Protein AF-0000000080306885 (afdb_homodimer)

Radius of gyration: 23.52 Å; Cα contacts (8 Å, |Δi|>4): 667; chains: 2; bounding box: 59×66×57 Å

pLDDT: mean 82.79, std 17.79, range [30.09, 98.31]

Foldseek 3Di:
DPDPPVLVVLLQVLLLVVLLCDQLDVQDAFHADPALVVSCVVSVHDSVSPVSSVVVCVVQQQWDQDVPPHIGGHDCVVGGDPLCLLVQVLCVLVVRDDDLVSLLVVLVVVLVLLLQLLLLLLQQADPVLLVVLVVLLVVLVVCLVPLVVNLVSVLVSSLSSNVSSVDPVSNVVSVSVSVSVVVRVSVSVLVSVCSVLSSVLSVVSSVLSPVSRRVLSSVLSSVSSVVVSVVSSCSSCVVVVHPPPPPPPPDDVVVVSVVSSD/DPDPPVLVVLLQVLLLVVLLCDQLDVQDAFHADPALVVSCVVSVHDSVSPVSSVVVCVVQQQWDQDVPPHIGGHDCVVGGDPLCLLVQVLCQLVVRDDHLVSVLVVLVVVLVLLLQLLLLLLQQADPVLLVVLVVLLVVLVVCLVPLVVNLVSVLVSSLSSNVSSVDVVSNVVSVSVSVSVVVRVSVSVLVSVCSVLSSVLSVLSSVLSPVSRNVLSSVLSSVSSVVVSVVSSCSSCVVVVHPPPPPPPPDDVVVVSVVSSD

Sequence (524 aa):
MAPADPRKRAAVEAANRIRDEILTGRYPSGSSLPGERELSEQLGVSRLTLRSALAHLEAEGLVRPYHGSGTRVLDFREHGGIDLLGYLARLAFEGRVVPIDVLADLLELRRSVAVDAVGLAAERATAEEIHAMREHLAMQAELMDQPRAFMQADIAFARRVVRATHNLAFELIYNTVARTLESNAGLELAFFANAPQTLRVYARLIDIVEKREAERARRATRALLERLDRTTLSRVGAFLGMTVREGAHDGDTDHEAEEELRMAPADPRKRAAVEAANRIRDEILTGRYPSGSSLPGERELSEQLGVSRLTLRSALAHLEAEGLVRPYHGSGTRVLDFREHGGIDLLGYLARLAFEGRVVPIDVLADLLELRRSVAVDAVGLAAERATAEEIHAMREHLAMQAELMDQPRAFMQADIAFARRVVRATHNLAFELIYNTVARTLESNAGLELAFFANAPQTLRVYARLIDIVEKREAERARRATRALLERLDRTTLSRVGAFLGMTVREGAHDGDTDHEAEEELR

Structure (mmCIF, N/CA/C/O backbone):
data_AF-0000000080306885-model_v1
#
loop_
_entity.id
_entity.type
_entity.pdbx_description
1 polymer 'Transcriptional regulator GntR family'
#
loop_
_atom_site.group_PDB
_atom_site.id
_atom_site.type_symbol
_atom_site.label_atom_id
_atom_site.label_alt_id
_atom_site.label_comp_id
_atom_site.label_asym_id
_atom_site.label_entity_id
_atom_site.label_seq_id
_atom_site.pdbx_PDB_ins_code
_atom_site.Cartn_x
_atom_site.Cartn_y
_atom_site.Cartn_z
_atom_site.occupancy
_atom_site.B_iso_or_equiv
_atom_site.auth_seq_id
_atom_site.auth_comp_id
_atom_site.auth_asym_id
_atom_site.auth_atom_id
_atom_site.pdbx_PDB_model_num
ATOM 1 N N . MET A 1 1 ? -11.336 8.234 23.188 1 30.09 1 MET A N 1
ATOM 2 C CA . MET A 1 1 ? -10.531 8.836 22.125 1 30.09 1 MET A CA 1
ATOM 3 C C . MET A 1 1 ? -10.477 10.352 22.281 1 30.09 1 MET A C 1
ATOM 5 O O . MET A 1 1 ? -11.516 11.016 22.328 1 30.09 1 MET A O 1
ATOM 9 N N . ALA A 1 2 ? -9.508 10.859 22.953 1 40.84 2 ALA A N 1
ATOM 10 C CA . ALA A 1 2 ? -9.562 12.297 23.203 1 40.84 2 ALA A CA 1
ATOM 11 C C . ALA A 1 2 ? -10.078 13.055 21.984 1 40.84 2 ALA A C 1
ATOM 13 O O . ALA A 1 2 ? -9.805 12.664 20.844 1 40.84 2 ALA A O 1
ATOM 14 N N . PRO A 1 3 ? -11.062 13.805 22.25 1 43.28 3 PRO A N 1
ATOM 15 C CA . PRO A 1 3 ? -11.672 14.555 21.141 1 43.28 3 PRO A CA 1
ATOM 16 C C . PRO A 1 3 ? -10.633 15.258 20.281 1 43.28 3 PRO A C 1
ATOM 18 O O . PRO A 1 3 ? -9.625 15.758 20.797 1 43.28 3 PRO A O 1
ATOM 21 N N . ALA A 1 4 ? -10.414 14.75 19.125 1 52.56 4 ALA A N 1
ATOM 22 C CA . ALA A 1 4 ? -9.484 15.391 18.188 1 52.56 4 ALA A CA 1
ATOM 23 C C . ALA A 1 4 ? -9.547 16.906 18.312 1 52.56 4 ALA A C 1
ATOM 25 O O . ALA A 1 4 ? -10.602 17.469 18.641 1 52.56 4 ALA A O 1
ATOM 26 N N . ASP A 1 5 ? -8.445 17.594 18.578 1 58.75 5 ASP A N 1
ATOM 27 C CA . ASP A 1 5 ? -8.375 19.062 18.484 1 58.75 5 ASP A CA 1
ATOM 28 C C . ASP A 1 5 ? -9.336 19.594 17.438 1 58.75 5 ASP A C 1
ATOM 30 O O . ASP A 1 5 ? -9.312 19.141 16.281 1 58.75 5 ASP A O 1
ATOM 34 N N . PRO A 1 6 ? -10.383 20.234 17.906 1 59.81 6 PRO A N 1
ATOM 35 C CA . PRO A 1 6 ? -11.406 20.75 17 1 59.81 6 PRO A CA 1
ATOM 36 C C . PRO A 1 6 ? -10.82 21.297 15.703 1 59.81 6 PRO A C 1
ATOM 38 O O . PRO A 1 6 ? -11.43 21.156 14.641 1 59.81 6 PRO A O 1
ATOM 41 N N . ARG A 1 7 ? -9.68 21.938 15.766 1 61.66 7 ARG A N 1
ATOM 42 C CA . ARG A 1 7 ? -9.055 22.484 14.562 1 61.66 7 ARG A CA 1
ATOM 43 C C . ARG A 1 7 ? -8.641 21.375 13.609 1 61.66 7 ARG A C 1
ATOM 45 O O . ARG A 1 7 ? -8.797 21.5 12.391 1 61.66 7 ARG A O 1
ATOM 52 N N . LYS A 1 8 ? -8.172 20.328 14.203 1 68.88 8 LYS A N 1
ATOM 53 C CA . LYS A 1 8 ? -7.781 19.188 13.406 1 68.88 8 LYS A CA 1
ATOM 54 C C . LYS A 1 8 ? -8.992 18.547 12.727 1 68.88 8 LYS A C 1
ATOM 56 O O . LYS A 1 8 ? -8.93 18.156 11.562 1 68.88 8 LYS A O 1
ATOM 61 N N . ARG A 1 9 ? -10.008 18.609 13.422 1 76.56 9 ARG A N 1
ATOM 62 C CA . ARG A 1 9 ? -11.234 18.047 12.867 1 76.56 9 ARG A CA 1
ATOM 63 C C . ARG A 1 9 ? -11.742 18.875 11.695 1 76.56 9 ARG A C 1
ATOM 65 O O . ARG A 1 9 ? -12.188 18.328 10.688 1 76.56 9 ARG A O 1
ATOM 72 N N . ALA A 1 10 ? -11.672 20.234 11.859 1 86.06 10 ALA A N 1
ATOM 73 C CA . ALA A 1 10 ? -12.148 21.125 10.797 1 86.06 10 ALA A CA 1
ATOM 74 C C . ALA A 1 10 ? -11.297 20.969 9.539 1 86.06 10 ALA A C 1
ATOM 76 O O . ALA A 1 10 ? -11.828 20.969 8.422 1 86.06 10 ALA A O 1
ATOM 77 N N . ALA A 1 11 ? -10.016 20.797 9.672 1 86.88 11 ALA A N 1
ATOM 78 C CA . ALA A 1 11 ? -9.109 20.609 8.539 1 86.88 11 ALA A CA 1
ATOM 79 C C . ALA A 1 11 ? -9.406 19.297 7.809 1 86.88 11 ALA A C 1
ATOM 81 O O . ALA A 1 11 ? -9.422 19.266 6.578 1 86.88 11 ALA A O 1
ATOM 82 N N . VAL A 1 12 ? -9.672 18.312 8.555 1 84.62 12 VAL A N 1
ATOM 83 C CA . VAL A 1 12 ? -9.969 17.016 7.977 1 84.62 12 VAL A CA 1
ATOM 84 C C . VAL A 1 12 ? -11.289 17.062 7.211 1 84.62 12 VAL A C 1
ATOM 86 O O . VAL A 1 12 ? -11.398 16.531 6.109 1 84.62 12 VAL A O 1
ATOM 89 N N . GLU A 1 13 ? -12.227 17.719 7.805 1 89.88 13 GLU A N 1
ATOM 90 C CA . GLU A 1 13 ? -13.523 17.859 7.148 1 89.88 13 GLU A CA 1
ATOM 91 C C . GLU A 1 13 ? -13.398 18.656 5.859 1 89.88 13 GLU A C 1
ATOM 93 O O . GLU A 1 13 ? -14.008 18.312 4.844 1 89.88 13 GLU A O 1
ATOM 98 N N . ALA A 1 14 ? -12.68 19.703 5.957 1 94 14 ALA A N 1
ATOM 99 C CA . ALA A 1 14 ? -12.445 20.5 4.758 1 94 14 ALA A CA 1
ATOM 100 C C . ALA A 1 14 ? -11.734 19.688 3.682 1 94 14 ALA A C 1
ATOM 102 O O . ALA A 1 14 ? -12.109 19.734 2.508 1 94 14 ALA A O 1
ATOM 103 N N . ALA A 1 15 ? -10.758 18.938 4.07 1 92.75 15 ALA A N 1
ATOM 104 C CA . ALA A 1 15 ? -10.031 18.078 3.141 1 92.75 15 ALA A CA 1
ATOM 105 C C . ALA A 1 15 ? -10.969 17.062 2.496 1 92.75 15 ALA A C 1
ATOM 107 O O . ALA A 1 15 ? -10.898 16.812 1.288 1 92.75 15 ALA A O 1
ATOM 108 N N . ASN A 1 16 ? -11.805 16.547 3.305 1 90.06 16 ASN A N 1
ATOM 109 C CA . ASN A 1 16 ? -12.758 15.555 2.803 1 90.06 16 ASN A CA 1
ATOM 110 C C . ASN A 1 16 ? -13.664 16.156 1.73 1 90.06 16 ASN A C 1
ATOM 112 O O . ASN A 1 16 ? -13.906 15.523 0.697 1 90.06 16 ASN A O 1
ATOM 116 N N . ARG A 1 17 ? -14.125 17.281 1.995 1 93.06 17 ARG A N 1
ATOM 117 C CA . ARG A 1 17 ? -15.023 17.938 1.051 1 93.06 17 ARG A CA 1
ATOM 118 C C . ARG A 1 17 ? -14.32 18.219 -0.271 1 93.06 17 ARG A C 1
ATOM 120 O O . ARG A 1 17 ? -14.859 17.938 -1.342 1 93.06 17 ARG A O 1
ATOM 127 N N . ILE A 1 18 ? -13.125 18.734 -0.207 1 95.56 18 ILE A N 1
ATOM 128 C CA . ILE A 1 18 ? -12.375 19.031 -1.42 1 95.56 18 ILE A CA 1
ATOM 129 C C . ILE A 1 18 ? -12.039 17.734 -2.156 1 95.56 18 ILE A C 1
ATOM 131 O O . ILE A 1 18 ? -12.172 17.656 -3.381 1 95.56 18 ILE A O 1
ATOM 135 N N . ARG A 1 19 ? -11.617 16.766 -1.402 1 93.44 19 ARG A N 1
ATOM 136 C CA . ARG A 1 19 ? -11.312 15.461 -1.972 1 93.44 19 ARG A CA 1
ATOM 137 C C . ARG A 1 19 ? -12.508 14.914 -2.748 1 93.44 19 ARG A C 1
ATOM 139 O O . ARG A 1 19 ? -12.359 14.469 -3.891 1 93.44 19 ARG A O 1
ATOM 146 N N . ASP A 1 20 ? -13.641 14.984 -2.1 1 89.94 20 ASP A N 1
ATOM 147 C CA . ASP A 1 20 ? -14.852 14.492 -2.746 1 89.94 20 ASP A CA 1
ATOM 148 C C . ASP A 1 20 ? -15.109 15.219 -4.066 1 89.94 20 ASP A C 1
ATOM 150 O O . ASP A 1 20 ? -15.445 14.594 -5.07 1 89.94 20 ASP A O 1
ATOM 154 N N . GLU A 1 21 ? -14.922 16.484 -4.035 1 92.94 21 GLU A N 1
ATOM 155 C CA . GLU A 1 21 ? -15.172 17.297 -5.223 1 92.94 21 GLU A CA 1
ATOM 156 C C . GLU A 1 21 ? -14.164 17 -6.324 1 92.94 21 GLU A C 1
ATOM 158 O O . GLU A 1 21 ? -14.5 17.016 -7.508 1 92.94 21 GLU A O 1
ATOM 163 N N . ILE A 1 22 ? -12.961 16.641 -5.965 1 93.81 22 ILE A N 1
ATOM 164 C CA . ILE A 1 22 ? -11.938 16.281 -6.938 1 93.81 22 ILE A CA 1
ATOM 165 C C . ILE A 1 22 ? -12.258 14.906 -7.531 1 93.81 22 ILE A C 1
ATOM 167 O O . ILE A 1 22 ? -12.273 14.742 -8.75 1 93.81 22 ILE A O 1
ATOM 171 N N . LEU A 1 23 ? -12.609 14.016 -6.688 1 89 23 LEU A N 1
ATOM 172 C CA . LEU A 1 23 ? -12.789 12.625 -7.109 1 89 23 LEU A CA 1
ATOM 173 C C . LEU A 1 23 ? -14.086 12.461 -7.898 1 89 23 LEU A C 1
ATOM 175 O O . LEU A 1 23 ? -14.195 11.562 -8.734 1 89 23 LEU A O 1
ATOM 179 N N . THR A 1 24 ? -15.039 13.336 -7.641 1 87.69 24 THR A N 1
ATOM 180 C CA . THR A 1 24 ? -16.297 13.258 -8.359 1 87.69 24 THR A CA 1
ATOM 181 C C . THR A 1 24 ? -16.25 14.102 -9.633 1 87.69 24 THR A C 1
ATOM 183 O O . THR A 1 24 ? -17.203 14.117 -10.406 1 87.69 24 THR A O 1
ATOM 186 N N . GLY A 1 25 ? -15.195 14.891 -9.82 1 89 25 GLY A N 1
ATOM 187 C CA . GLY A 1 25 ? -14.984 15.555 -11.094 1 89 25 GLY A CA 1
ATOM 188 C C . GLY A 1 25 ? -15.344 17.031 -11.07 1 89 25 GLY A C 1
ATOM 189 O O . GLY A 1 25 ? -15.203 17.719 -12.078 1 89 25 GLY A O 1
ATOM 190 N N . ARG A 1 26 ? -15.836 17.469 -10.008 1 91.38 26 ARG A N 1
ATOM 191 C CA . ARG A 1 26 ? -16.125 18.891 -9.945 1 91.38 26 ARG A CA 1
ATOM 192 C C . ARG A 1 26 ? -14.867 19.703 -10.227 1 91.38 26 ARG A C 1
ATOM 194 O O . ARG A 1 26 ? -14.93 20.75 -10.891 1 91.38 26 ARG A O 1
ATOM 201 N N . TYR A 1 27 ? -13.758 19.297 -9.641 1 94.88 27 TYR A N 1
ATOM 202 C CA . TYR A 1 27 ? -12.445 19.828 -9.984 1 94.88 27 TYR A CA 1
ATOM 203 C C . TYR A 1 27 ? -11.625 18.812 -10.773 1 94.88 27 TYR A C 1
ATOM 205 O O . TYR A 1 27 ? -10.953 17.969 -10.188 1 94.88 27 TYR A O 1
ATOM 213 N N . PRO A 1 28 ? -11.664 18.891 -12.078 1 93.88 28 PRO A N 1
ATOM 214 C CA . PRO A 1 28 ? -11 17.891 -12.906 1 93.88 28 PRO A CA 1
ATOM 215 C C . PRO A 1 28 ? -9.477 17.969 -12.828 1 93.88 28 PRO A C 1
ATOM 217 O O . PRO A 1 28 ? -8.93 19 -12.445 1 93.88 28 PRO A O 1
ATOM 220 N N . SER A 1 29 ? -8.859 16.875 -13.195 1 92.81 29 SER A N 1
ATOM 221 C CA . SER A 1 29 ? -7.402 16.828 -13.266 1 92.81 29 SER A CA 1
ATOM 222 C C . SER A 1 29 ? -6.859 17.984 -14.109 1 92.81 29 SER A C 1
ATOM 224 O O . SER A 1 29 ? -7.422 18.312 -15.156 1 92.81 29 SER A O 1
ATOM 226 N N . GLY A 1 30 ? -5.809 18.609 -13.602 1 92.88 30 GLY A N 1
ATOM 227 C CA . GLY A 1 30 ? -5.164 19.672 -14.336 1 92.88 30 GLY A CA 1
ATOM 228 C C . GLY A 1 30 ? -5.754 21.047 -14.047 1 92.88 30 GLY A C 1
ATOM 229 O O . GLY A 1 30 ? -5.141 22.062 -14.352 1 92.88 30 GLY A O 1
ATOM 230 N N . SER A 1 31 ? -6.941 21.078 -13.453 1 94.44 31 SER A N 1
ATOM 231 C CA . SER A 1 31 ? -7.574 22.359 -13.141 1 94.44 31 SER A CA 1
ATOM 232 C C . SER A 1 31 ? -6.969 22.984 -11.891 1 94.44 31 SER A C 1
ATOM 234 O O . SER A 1 31 ? -6.168 22.359 -11.195 1 94.44 31 SER A O 1
ATOM 236 N N . SER A 1 32 ? -7.398 24.234 -11.68 1 95.12 32 SER A N 1
ATOM 237 C CA . SER A 1 32 ? -6.977 24.938 -10.477 1 95.12 32 SER A CA 1
ATOM 238 C C . SER A 1 32 ? -8.117 25.062 -9.469 1 95.12 32 SER A C 1
ATOM 240 O O . SER A 1 32 ? -9.266 25.312 -9.852 1 95.12 32 SER A O 1
ATOM 242 N N . LEU A 1 33 ? -7.781 24.797 -8.273 1 96.44 33 LEU A N 1
ATOM 243 C CA . LEU A 1 33 ? -8.742 25.141 -7.234 1 96.44 33 LEU A CA 1
ATOM 244 C C . LEU A 1 33 ? -8.93 26.641 -7.137 1 96.44 33 LEU A C 1
ATOM 246 O O . LEU A 1 33 ? -8.039 27.406 -7.523 1 96.44 33 LEU A O 1
ATOM 250 N N . PRO A 1 34 ? -10.133 27.062 -6.605 1 94.44 34 PRO A N 1
ATOM 251 C CA . PRO A 1 34 ? -10.266 28.484 -6.305 1 94.44 34 PRO A CA 1
ATOM 252 C C . PRO A 1 34 ? -9.156 29 -5.387 1 94.44 34 PRO A C 1
ATOM 254 O O . PRO A 1 34 ? -8.523 28.219 -4.676 1 94.44 34 PRO A O 1
ATOM 257 N N . GLY A 1 35 ? -8.891 30.297 -5.477 1 93.56 35 GLY A N 1
ATOM 258 C CA . GLY A 1 35 ? -7.918 30.891 -4.57 1 93.56 35 GLY A CA 1
ATOM 259 C C . GLY A 1 35 ? -8.211 30.594 -3.109 1 93.56 35 GLY A C 1
ATOM 260 O O . GLY A 1 35 ? -9.344 30.281 -2.75 1 93.56 35 GLY A O 1
ATOM 261 N N . GLU A 1 36 ? -7.199 30.688 -2.285 1 92 36 GLU A N 1
ATOM 262 C CA . GLU A 1 36 ? -7.324 30.328 -0.879 1 92 36 GLU A CA 1
ATOM 263 C C . GLU A 1 36 ? -8.43 31.125 -0.196 1 92 36 GLU A C 1
ATOM 265 O O . GLU A 1 36 ? -9.195 30.578 0.608 1 92 36 GLU A O 1
ATOM 270 N N . ARG A 1 37 ? -8.5 32.438 -0.481 1 92.88 37 ARG A N 1
ATOM 271 C CA . ARG A 1 37 ? -9.531 33.281 0.123 1 92.88 37 ARG A CA 1
ATOM 272 C C . ARG A 1 37 ? -10.922 32.812 -0.261 1 92.88 37 ARG A C 1
ATOM 274 O O . ARG A 1 37 ? -11.766 32.562 0.607 1 92.88 37 ARG A O 1
ATOM 281 N N . GLU A 1 38 ? -11.164 32.625 -1.51 1 95.56 38 GLU A N 1
ATOM 282 C CA . GLU A 1 38 ? -12.461 32.188 -2.018 1 95.56 38 GLU A CA 1
ATOM 283 C C . GLU A 1 38 ? -12.805 30.797 -1.505 1 95.56 38 GLU A C 1
ATOM 285 O O . GLU A 1 38 ? -13.938 30.547 -1.075 1 95.56 38 GLU A O 1
ATOM 290 N N . LEU A 1 39 ? -11.875 29.875 -1.562 1 95.38 39 LEU A N 1
ATOM 291 C CA . LEU A 1 39 ? -12.109 28.5 -1.156 1 95.38 39 LEU A CA 1
ATOM 292 C C . LEU A 1 39 ? -12.398 28.406 0.337 1 95.38 39 LEU A C 1
ATOM 294 O O . LEU A 1 39 ? -13.273 27.656 0.759 1 95.38 39 LEU A O 1
ATOM 298 N N . SER A 1 40 ? -11.641 29.156 1.107 1 95.94 40 SER A N 1
ATOM 299 C CA . SER A 1 40 ? -11.898 29.188 2.545 1 95.94 40 SER A CA 1
ATOM 300 C C . SER A 1 40 ? -13.305 29.672 2.848 1 95.94 40 SER A C 1
ATOM 302 O O . SER A 1 40 ? -13.984 29.141 3.729 1 95.94 40 SER A O 1
ATOM 304 N N . GLU A 1 41 ? -13.789 30.672 2.139 1 95.94 41 GLU A N 1
ATOM 305 C CA . GLU A 1 41 ? -15.141 31.203 2.305 1 95.94 41 GLU A CA 1
ATOM 306 C C . GLU A 1 41 ? -16.188 30.172 1.919 1 95.94 41 GLU A C 1
ATOM 308 O O . GLU A 1 41 ? -17.172 29.984 2.633 1 95.94 41 GLU A O 1
ATOM 313 N N . GLN A 1 42 ? -15.977 29.516 0.88 1 95.38 42 GLN A N 1
ATOM 314 C CA . GLN A 1 42 ? -16.906 28.5 0.405 1 95.38 42 GLN A CA 1
ATOM 315 C C . GLN A 1 42 ? -17.047 27.375 1.423 1 95.38 42 GLN A C 1
ATOM 317 O O . GLN A 1 42 ? -18.141 26.812 1.584 1 95.38 42 GLN A O 1
ATOM 322 N N . LEU A 1 43 ? -15.984 27.062 2.059 1 95.62 43 LEU A N 1
ATOM 323 C CA . LEU A 1 43 ? -15.969 25.922 2.969 1 95.62 43 LEU A CA 1
ATOM 324 C C . LEU A 1 43 ? -16.312 26.359 4.391 1 95.62 43 LEU A C 1
ATOM 326 O O . LEU A 1 43 ? -16.531 25.516 5.266 1 95.62 43 LEU A O 1
ATOM 330 N N . GLY A 1 44 ? -16.266 27.656 4.637 1 95.5 44 GLY A N 1
ATOM 331 C CA . GLY A 1 44 ? -16.578 28.188 5.957 1 95.5 44 GLY A CA 1
ATOM 332 C C . GLY A 1 44 ? -15.492 27.922 6.984 1 95.5 44 GLY A C 1
ATOM 333 O O . GLY A 1 44 ? -15.789 27.609 8.141 1 95.5 44 GLY A O 1
ATOM 334 N N . VAL A 1 45 ? -14.219 27.969 6.508 1 95.19 45 VAL A N 1
ATOM 335 C CA . VAL A 1 45 ? -13.102 27.734 7.418 1 95.19 45 VAL A CA 1
ATOM 336 C C . VAL A 1 45 ? -12.062 28.844 7.273 1 95.19 45 VAL A C 1
ATOM 338 O O . VAL A 1 45 ? -12.094 29.594 6.305 1 95.19 45 VAL A O 1
ATOM 341 N N . SER A 1 46 ? -11.195 28.922 8.242 1 93.56 46 SER A N 1
ATOM 342 C CA . SER A 1 46 ? -10.117 29.906 8.172 1 93.56 46 SER A CA 1
ATOM 343 C C . SER A 1 46 ? -9.086 29.516 7.121 1 93.56 46 SER A C 1
ATOM 345 O O . SER A 1 46 ? -9.039 28.359 6.688 1 93.56 46 SER A O 1
ATOM 347 N N . ARG A 1 47 ? -8.258 30.438 6.734 1 89.19 47 ARG A N 1
ATOM 348 C CA . ARG A 1 47 ? -7.191 30.172 5.777 1 89.19 47 ARG A CA 1
ATOM 349 C C . ARG A 1 47 ? -6.172 29.188 6.355 1 89.19 47 ARG A C 1
ATOM 351 O O . ARG A 1 47 ? -5.617 28.359 5.633 1 89.19 47 ARG A O 1
ATOM 358 N N . LEU A 1 48 ? -5.906 29.328 7.52 1 84.5 48 LEU A N 1
ATOM 359 C CA . 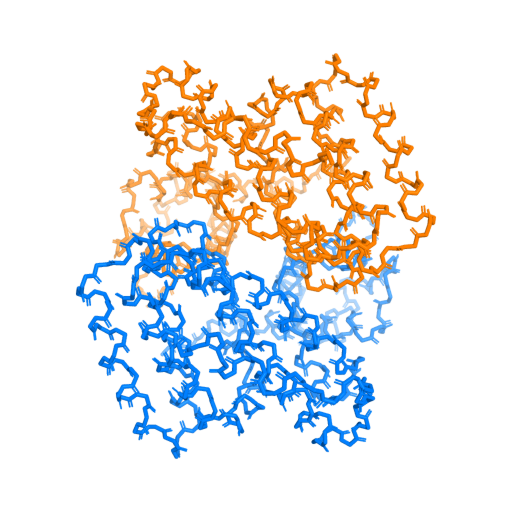LEU A 1 48 ? -4.977 28.406 8.172 1 84.5 48 LEU A CA 1
ATOM 360 C C . LEU A 1 48 ? -5.512 26.984 8.148 1 84.5 48 LEU A C 1
ATOM 362 O O . LEU A 1 48 ? -4.77 26.047 7.852 1 84.5 48 LEU A O 1
ATOM 366 N N . THR A 1 49 ? -6.789 26.812 8.484 1 86.94 49 THR A N 1
ATOM 367 C CA . THR A 1 49 ? -7.453 25.516 8.422 1 86.94 49 THR A CA 1
ATOM 368 C C . THR A 1 49 ? -7.426 24.969 7.004 1 86.94 49 THR A C 1
ATOM 370 O O . THR A 1 49 ? -7.156 23.781 6.797 1 86.94 49 THR A O 1
ATOM 373 N N . LEU A 1 50 ? -7.676 25.828 6.098 1 92.12 50 LEU A N 1
ATOM 374 C CA . LEU A 1 50 ? -7.656 25.422 4.695 1 92.12 50 LEU A CA 1
ATOM 375 C C . LEU A 1 50 ? -6.266 24.938 4.289 1 92.12 50 LEU A C 1
ATOM 377 O O . LEU A 1 50 ? -6.125 23.922 3.609 1 92.12 50 LEU A O 1
ATOM 381 N N . ARG A 1 51 ? -5.281 25.656 4.668 1 83.69 51 ARG A N 1
ATOM 382 C CA . ARG A 1 51 ? -3.914 25.266 4.328 1 83.69 51 ARG A CA 1
ATOM 383 C C . ARG A 1 51 ? -3.578 23.891 4.895 1 83.69 51 ARG A C 1
ATOM 385 O O . ARG A 1 51 ? -2.898 23.094 4.242 1 83.69 51 ARG A O 1
ATOM 392 N N . SER A 1 52 ? -4.059 23.625 6.078 1 83.25 52 SER A N 1
ATOM 393 C CA . SER A 1 52 ? -3.879 22.297 6.66 1 83.25 52 SER A CA 1
ATOM 394 C C . SER A 1 52 ? -4.594 21.234 5.84 1 83.25 52 SER A C 1
ATOM 396 O O . SER A 1 52 ? -4.051 20.156 5.605 1 83.25 52 SER A O 1
ATOM 398 N N . ALA A 1 53 ? -5.746 21.562 5.426 1 88.88 53 ALA A N 1
ATOM 399 C CA . ALA A 1 53 ? -6.52 20.656 4.586 1 88.88 53 ALA A CA 1
ATOM 400 C C . ALA A 1 53 ? -5.797 20.375 3.271 1 88.88 53 ALA A C 1
ATOM 402 O O . ALA A 1 53 ? -5.699 19.219 2.842 1 88.88 53 ALA A O 1
ATOM 403 N N . LEU A 1 54 ? -5.277 21.406 2.715 1 88.94 54 LEU A N 1
ATOM 404 C CA . LEU A 1 54 ? -4.59 21.281 1.436 1 88.94 54 LEU A CA 1
ATOM 405 C C . LEU A 1 54 ? -3.301 20.484 1.589 1 88.94 54 LEU A C 1
ATOM 407 O O . LEU A 1 54 ? -2.908 19.75 0.678 1 88.94 54 LEU A O 1
ATOM 411 N N . ALA A 1 55 ? -2.695 20.609 2.715 1 82.19 55 ALA A N 1
ATOM 412 C CA . ALA A 1 55 ? -1.494 19.828 2.984 1 82.19 55 ALA A CA 1
ATOM 413 C C . ALA A 1 55 ? -1.808 18.328 3.002 1 82.19 55 ALA A C 1
ATOM 415 O O . ALA A 1 55 ? -1.03 17.531 2.492 1 82.19 55 ALA A O 1
ATOM 416 N N . HIS A 1 56 ? -2.928 17.984 3.549 1 83.25 56 HIS A N 1
ATOM 417 C CA . HIS A 1 56 ? -3.363 16.594 3.543 1 83.25 56 HIS A CA 1
ATOM 418 C C . HIS A 1 56 ? -3.578 16.094 2.119 1 83.25 56 HIS A C 1
ATOM 420 O O . HIS A 1 56 ? -3.125 15 1.768 1 83.25 56 HIS A O 1
ATOM 426 N N . LEU A 1 57 ? -4.254 16.906 1.336 1 89.69 57 LEU A N 1
ATOM 427 C CA . LEU A 1 57 ? -4.57 16.531 -0.038 1 89.69 57 LEU A CA 1
ATOM 428 C C . LEU A 1 57 ? -3.303 16.438 -0.881 1 89.69 57 LEU A C 1
ATOM 430 O O . LEU A 1 57 ? -3.215 15.602 -1.785 1 89.69 57 LEU A O 1
ATOM 434 N N . GLU A 1 58 ? -2.338 17.312 -0.545 1 87.06 58 GLU A N 1
ATOM 435 C CA . GLU A 1 58 ? -1.052 17.25 -1.232 1 87.06 58 GLU A CA 1
ATOM 436 C C . GLU A 1 58 ? -0.318 15.953 -0.915 1 87.06 58 GLU A C 1
ATOM 438 O O . GLU A 1 58 ? 0.228 15.312 -1.812 1 87.06 58 GLU A O 1
ATOM 443 N N . ALA A 1 59 ? -0.385 15.547 0.302 1 77.38 59 ALA A N 1
ATOM 444 C CA . ALA A 1 59 ? 0.253 14.305 0.732 1 77.38 59 ALA A CA 1
ATOM 445 C C . ALA A 1 59 ? -0.393 13.094 0.063 1 77.38 59 ALA A C 1
ATOM 447 O O . ALA A 1 59 ? 0.27 12.086 -0.177 1 77.38 59 ALA A O 1
ATOM 448 N N . GLU A 1 60 ? -1.635 13.273 -0.281 1 83.94 60 GLU A N 1
ATOM 449 C CA . GLU A 1 60 ? -2.375 12.188 -0.924 1 83.94 60 GLU A CA 1
ATOM 450 C C . GLU A 1 60 ? -2.168 12.203 -2.436 1 83.94 60 GLU A C 1
ATOM 452 O O . GLU A 1 60 ? -2.666 11.328 -3.143 1 83.94 60 GLU A O 1
ATOM 457 N N . GLY A 1 61 ? -1.513 13.242 -2.918 1 88.44 61 GLY A N 1
ATOM 458 C CA . GLY A 1 61 ? -1.227 13.344 -4.34 1 88.44 61 GLY A CA 1
ATOM 459 C C . GLY A 1 61 ? -2.381 13.914 -5.141 1 88.44 61 GLY A C 1
ATOM 460 O O . GLY A 1 61 ? -2.498 13.656 -6.344 1 88.44 61 GLY A O 1
ATOM 461 N N . LEU A 1 62 ? -3.283 14.609 -4.531 1 93.12 62 LEU A N 1
ATOM 462 C CA . LEU A 1 62 ? -4.473 15.102 -5.219 1 93.12 62 LEU A CA 1
ATOM 463 C C . LEU A 1 62 ? -4.258 16.531 -5.723 1 93.12 62 LEU A C 1
ATOM 465 O O . LEU A 1 62 ? -4.898 16.953 -6.691 1 93.12 62 LEU A O 1
ATOM 469 N N . VAL A 1 63 ? -3.363 17.281 -4.977 1 94.38 63 VAL A N 1
ATOM 470 C CA . VAL A 1 63 ? -3.154 18.672 -5.371 1 94.38 63 VAL A CA 1
ATOM 471 C C . VAL A 1 63 ? -1.677 19.031 -5.234 1 94.38 63 VAL A C 1
ATOM 473 O O . VAL A 1 63 ? -0.914 18.312 -4.586 1 94.38 63 VAL A O 1
ATOM 476 N N . ARG A 1 64 ? -1.286 20.062 -5.867 1 91.75 64 ARG A N 1
ATOM 477 C CA . ARG A 1 64 ? 0.054 20.625 -5.766 1 91.75 64 ARG A CA 1
ATOM 478 C C . ARG A 1 64 ? 0.003 22.156 -5.762 1 91.75 64 ARG A C 1
ATOM 480 O O . ARG A 1 64 ? -0.502 22.766 -6.707 1 91.75 64 ARG A O 1
ATOM 487 N N . PRO A 1 65 ? 0.464 22.688 -4.699 1 88.12 65 PRO A N 1
ATOM 488 C CA . PRO A 1 65 ? 0.553 24.141 -4.699 1 88.12 65 PRO A CA 1
ATOM 489 C C . PRO A 1 65 ? 1.673 24.672 -5.594 1 88.12 65 PRO A C 1
ATOM 491 O O . PRO A 1 65 ? 2.732 24.047 -5.691 1 88.12 65 PRO A O 1
ATOM 494 N N . TYR A 1 66 ? 1.438 25.641 -6.379 1 81.88 66 TYR A N 1
ATOM 495 C CA . TYR A 1 66 ? 2.441 26.328 -7.172 1 81.88 66 TYR A CA 1
ATOM 496 C C . TYR A 1 66 ? 2.584 27.781 -6.715 1 81.88 66 TYR A C 1
ATOM 498 O O . TYR A 1 66 ? 1.585 28.469 -6.465 1 81.88 66 TYR A O 1
ATOM 506 N N . HIS A 1 67 ? 3.824 28.141 -6.527 1 75.81 67 HIS A N 1
ATOM 507 C CA . HIS A 1 67 ? 4.074 29.516 -6.094 1 75.81 67 HIS A CA 1
ATOM 508 C C . HIS A 1 67 ? 3.428 30.516 -7.043 1 75.81 67 HIS A C 1
ATOM 510 O O . HIS A 1 67 ? 3.684 30.484 -8.25 1 75.81 67 HIS A O 1
ATOM 516 N N . GLY A 1 68 ? 2.652 31.266 -6.449 1 69.38 68 GLY A N 1
ATOM 517 C CA . GLY A 1 68 ? 2.051 32.375 -7.18 1 69.38 68 GLY A CA 1
ATOM 518 C C . GLY A 1 68 ? 0.925 31.938 -8.094 1 69.38 68 GLY A C 1
ATOM 519 O O . GLY A 1 68 ? 0.254 32.781 -8.703 1 69.38 68 GLY A O 1
ATOM 520 N N . SER A 1 69 ? 0.792 30.609 -8.367 1 76.5 69 SER A N 1
ATOM 521 C CA . SER A 1 69 ? -0.18 30.156 -9.359 1 76.5 69 SER A CA 1
ATOM 522 C C . SER A 1 69 ? -1.275 29.312 -8.711 1 76.5 69 SER A C 1
ATOM 524 O O . SER A 1 69 ? -2.01 28.609 -9.406 1 76.5 69 SER A O 1
ATOM 526 N N . GLY A 1 70 ? -1.363 29.375 -7.445 1 86.81 70 GLY A N 1
ATOM 527 C CA . GLY A 1 70 ? -2.471 28.688 -6.793 1 86.81 70 GLY A CA 1
ATOM 528 C C . GLY A 1 70 ? -2.234 27.203 -6.613 1 86.81 70 GLY A C 1
ATOM 529 O O . GLY A 1 70 ? -1.089 26.75 -6.57 1 86.81 70 GLY A O 1
ATOM 530 N N . THR A 1 71 ? -3.346 26.422 -6.359 1 93.5 71 THR A N 1
ATOM 531 C CA . THR A 1 71 ? -3.291 24.984 -6.109 1 93.5 71 THR A CA 1
ATOM 532 C C . THR A 1 71 ? -3.889 24.203 -7.277 1 93.5 71 THR A C 1
ATOM 534 O O . THR A 1 71 ? -5.047 24.422 -7.641 1 93.5 71 THR A O 1
ATOM 537 N N . ARG A 1 72 ? -3.098 23.375 -7.918 1 95.38 72 ARG A N 1
ATOM 538 C CA . ARG A 1 72 ? -3.52 22.609 -9.078 1 95.38 72 ARG A CA 1
ATOM 539 C C . ARG A 1 72 ? -3.965 21.203 -8.68 1 95.38 72 ARG A C 1
ATOM 541 O O . ARG A 1 72 ? -3.346 20.578 -7.816 1 95.38 72 ARG A O 1
ATOM 548 N N . VAL A 1 73 ? -4.988 20.75 -9.32 1 96.62 73 VAL A N 1
ATOM 549 C CA . VAL A 1 73 ? -5.477 19.391 -9.117 1 96.62 73 VAL A CA 1
ATOM 550 C C . VAL A 1 73 ? -4.676 18.422 -9.977 1 96.62 73 VAL A C 1
ATOM 552 O O . VAL A 1 73 ? -4.504 18.641 -11.18 1 96.62 73 VAL A O 1
ATOM 555 N N . LEU A 1 74 ? -4.184 17.406 -9.383 1 94.5 74 LEU A N 1
ATOM 556 C CA . LEU A 1 74 ? -3.375 16.406 -10.078 1 94.5 74 LEU A CA 1
ATOM 557 C C . LEU A 1 74 ? -4.238 15.25 -10.555 1 94.5 74 LEU A C 1
ATOM 559 O O . LEU A 1 74 ? -5.363 15.07 -10.078 1 94.5 74 LEU A O 1
ATOM 563 N N . ASP A 1 75 ? -3.695 14.578 -11.539 1 92.88 75 ASP A N 1
ATOM 564 C CA . ASP A 1 75 ? -4.309 13.305 -11.914 1 92.88 75 ASP A CA 1
ATOM 565 C C . ASP A 1 75 ? -4.047 12.234 -10.859 1 92.88 75 ASP A C 1
ATOM 567 O O . ASP A 1 75 ? -2.932 11.719 -10.758 1 92.88 75 ASP A O 1
ATOM 571 N N . PHE A 1 76 ? -5.086 11.867 -10.07 1 88.69 76 PHE A N 1
ATOM 572 C CA . PHE A 1 76 ? -4.887 10.969 -8.945 1 88.69 76 PHE A CA 1
ATOM 573 C C . PHE A 1 76 ? -4.5 9.57 -9.422 1 88.69 76 PHE A C 1
ATOM 575 O O . PHE A 1 76 ? -3.963 8.773 -8.656 1 88.69 76 PHE A O 1
ATOM 582 N N . ARG A 1 77 ? -4.727 9.211 -10.664 1 86.75 77 ARG A N 1
ATOM 583 C CA . ARG A 1 77 ? -4.281 7.922 -11.195 1 86.75 77 ARG A CA 1
ATOM 584 C C . ARG A 1 77 ? -2.76 7.871 -11.297 1 86.75 77 ARG A C 1
ATOM 586 O O . ARG A 1 77 ? -2.158 6.805 -11.148 1 86.75 77 ARG A O 1
ATOM 593 N N . GLU A 1 78 ? -2.211 9.039 -11.453 1 87.38 78 GLU A N 1
ATOM 594 C CA . GLU A 1 78 ? -0.764 9.125 -11.625 1 87.38 78 GLU A CA 1
ATOM 595 C C . GLU A 1 78 ? -0.068 9.477 -10.32 1 87.38 78 GLU A C 1
ATOM 597 O O . GLU A 1 78 ? 1.076 9.078 -10.086 1 87.38 78 GLU A O 1
ATOM 602 N N . HIS A 1 79 ? -0.828 10.148 -9.516 1 89 79 HIS A N 1
ATOM 603 C CA . HIS A 1 79 ? -0.114 10.734 -8.383 1 89 79 HIS A CA 1
ATOM 604 C C . HIS A 1 79 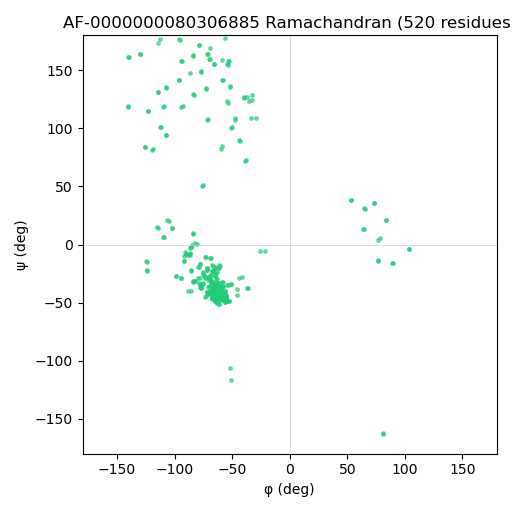? -0.726 10.297 -7.059 1 89 79 HIS A C 1
ATOM 606 O O . HIS A 1 79 ? -0.113 10.469 -6 1 89 79 HIS A O 1
ATOM 612 N N . GLY A 1 80 ? -1.918 9.758 -7.141 1 89.44 80 GLY A N 1
ATOM 613 C CA . GLY A 1 80 ? -2.602 9.375 -5.914 1 89.44 80 GLY A CA 1
ATOM 614 C C . GLY A 1 80 ? -2.068 8.086 -5.316 1 89.44 80 GLY A C 1
ATOM 615 O O . GLY A 1 80 ? -1.616 7.195 -6.039 1 89.44 80 GLY A O 1
ATOM 616 N N . GLY A 1 81 ? -2.117 7.945 -4.047 1 84.88 81 GLY A N 1
ATOM 617 C CA . GLY A 1 81 ? -1.685 6.75 -3.34 1 84.88 81 GLY A CA 1
ATOM 618 C C . GLY A 1 81 ? -2.824 5.801 -3.02 1 84.88 81 GLY A C 1
ATOM 619 O O . GLY A 1 81 ? -3.986 6.102 -3.301 1 84.88 81 GLY A O 1
ATOM 620 N N . ILE A 1 82 ? -2.445 4.703 -2.443 1 82.25 82 ILE A N 1
ATOM 621 C CA . ILE A 1 82 ? -3.379 3.611 -2.189 1 82.25 82 ILE A CA 1
ATOM 622 C C . ILE A 1 82 ? -4.438 4.062 -1.186 1 82.25 82 ILE A C 1
ATOM 624 O O . ILE A 1 82 ? -5.531 3.496 -1.133 1 82.25 82 ILE A O 1
ATOM 628 N N . ASP A 1 83 ? -4.168 5.117 -0.427 1 78.88 83 ASP A N 1
ATOM 629 C CA . ASP A 1 83 ? -5.117 5.641 0.55 1 78.88 83 ASP A CA 1
ATOM 630 C C . ASP A 1 83 ? -6.383 6.156 -0.133 1 78.88 83 ASP A C 1
ATOM 632 O O . ASP A 1 83 ? -7.453 6.191 0.477 1 78.88 83 ASP A O 1
ATOM 636 N N . LEU A 1 84 ? -6.293 6.523 -1.355 1 84.19 84 LEU A N 1
ATOM 637 C CA . LEU A 1 84 ? -7.43 7.086 -2.074 1 84.19 84 LEU A CA 1
ATOM 638 C C . LEU A 1 84 ? -8.469 6.008 -2.371 1 84.19 84 LEU A C 1
ATOM 640 O O . LEU A 1 84 ? -9.625 6.324 -2.666 1 84.19 84 LEU A O 1
ATOM 644 N N . LEU A 1 85 ? -8.039 4.746 -2.34 1 80 85 LEU A N 1
ATOM 645 C CA . LEU A 1 85 ? -8.945 3.652 -2.68 1 80 85 LEU A CA 1
ATOM 646 C C . LEU A 1 85 ? -10.125 3.605 -1.715 1 80 85 LEU A C 1
ATOM 648 O O . LEU A 1 85 ? -11.258 3.34 -2.125 1 80 85 LEU A O 1
ATOM 652 N N . GLY A 1 86 ? -9.82 3.85 -0.457 1 78 86 GLY A N 1
ATOM 653 C CA . GLY A 1 86 ? -10.906 3.871 0.514 1 78 86 GLY A CA 1
ATOM 654 C C . GLY A 1 86 ? -11.938 4.945 0.232 1 78 86 GLY A C 1
ATOM 655 O O . GLY A 1 86 ? -13.141 4.707 0.361 1 78 86 GLY A O 1
ATOM 656 N N . TYR A 1 87 ? -11.492 6.086 -0.181 1 80.75 87 TYR A N 1
ATOM 657 C CA . TYR A 1 87 ? -12.391 7.188 -0.497 1 80.75 87 TYR A CA 1
ATOM 658 C C . TYR A 1 87 ? -13.188 6.898 -1.764 1 80.75 87 TYR A C 1
ATOM 660 O O . TYR A 1 87 ? -14.383 7.184 -1.831 1 80.75 87 TYR A O 1
ATOM 668 N N . LEU A 1 88 ? -12.523 6.344 -2.711 1 81.81 88 LEU A N 1
ATOM 669 C CA . LEU A 1 88 ? -13.188 6.012 -3.967 1 81.81 88 LEU A CA 1
ATOM 670 C C . LEU A 1 88 ? -14.266 4.949 -3.748 1 81.81 88 LEU A C 1
ATOM 672 O O . LEU A 1 88 ? -15.359 5.043 -4.305 1 81.81 88 LEU A O 1
ATOM 676 N N . ALA A 1 89 ? -13.938 4.012 -2.949 1 77.62 89 ALA A N 1
ATOM 677 C CA . ALA A 1 89 ? -14.906 2.965 -2.631 1 77.62 89 ALA A CA 1
ATOM 678 C C . ALA A 1 89 ? -16.125 3.543 -1.91 1 77.62 89 ALA A C 1
ATOM 680 O O . ALA A 1 89 ? -17.266 3.178 -2.211 1 77.62 89 ALA A O 1
ATOM 681 N N . ARG A 1 90 ? -15.867 4.398 -0.961 1 76.81 90 ARG A N 1
ATOM 682 C CA . ARG A 1 90 ? -16.953 5.051 -0.237 1 76.81 90 ARG A CA 1
ATOM 683 C C . ARG A 1 90 ? -17.859 5.824 -1.189 1 76.81 90 ARG A C 1
ATOM 685 O O . ARG A 1 90 ? -19.078 5.738 -1.096 1 76.81 90 ARG A O 1
ATOM 692 N N . LEU A 1 91 ? -17.297 6.57 -2.068 1 78.81 91 LEU A N 1
ATOM 693 C CA . LEU A 1 91 ? -18.062 7.355 -3.033 1 78.81 91 LEU A CA 1
ATOM 694 C C . LEU A 1 91 ? -18.891 6.445 -3.945 1 78.81 91 LEU A C 1
ATOM 696 O O . LEU A 1 91 ? -20.016 6.773 -4.305 1 78.81 91 LEU A O 1
ATOM 700 N N . ALA A 1 92 ? -18.266 5.379 -4.336 1 74.38 92 ALA A N 1
ATOM 701 C CA . ALA A 1 92 ? -18.969 4.414 -5.172 1 74.38 92 ALA A CA 1
ATOM 702 C C . ALA A 1 92 ? -20.203 3.865 -4.457 1 74.38 92 ALA A C 1
ATOM 704 O O . ALA A 1 92 ? -21.281 3.756 -5.051 1 74.38 92 ALA A O 1
ATOM 705 N N . PHE A 1 93 ? -20.047 3.611 -3.223 1 71.31 93 PHE A N 1
ATOM 706 C CA . PHE A 1 93 ? -21.141 3.045 -2.438 1 71.31 93 PHE A CA 1
ATOM 707 C C . PHE A 1 93 ? -22.234 4.078 -2.217 1 71.31 93 PHE A C 1
ATOM 709 O O . PHE A 1 93 ? -23.406 3.723 -2.086 1 71.31 93 PHE A O 1
ATOM 716 N N . GLU A 1 94 ? -21.828 5.316 -2.154 1 71.94 94 GLU A N 1
ATOM 717 C CA . GLU A 1 94 ? -22.797 6.391 -1.978 1 71.94 94 GLU A CA 1
ATOM 718 C C . GLU A 1 94 ? -23.469 6.754 -3.299 1 71.94 94 GLU A C 1
ATOM 720 O O . GLU A 1 94 ? -24.375 7.598 -3.334 1 71.94 94 GLU A O 1
ATOM 725 N N . GLY A 1 95 ? -23.125 6.09 -4.34 1 67.94 95 GLY A N 1
ATOM 726 C CA . GLY A 1 95 ? -23.703 6.344 -5.648 1 67.94 95 GLY A CA 1
ATOM 727 C C . GLY A 1 95 ? -23.141 7.582 -6.32 1 67.94 95 GLY A C 1
ATOM 728 O O . GLY A 1 95 ? -23.75 8.117 -7.25 1 67.94 95 GLY A O 1
ATOM 729 N N . ARG A 1 96 ? -22.172 8.258 -5.762 1 61.88 96 ARG A N 1
ATOM 730 C CA . ARG A 1 96 ? -21.672 9.531 -6.273 1 61.88 96 ARG A CA 1
ATOM 731 C C . ARG A 1 96 ? -20.609 9.32 -7.348 1 61.88 96 ARG A C 1
ATOM 733 O O . ARG A 1 96 ? -20.25 10.25 -8.07 1 61.88 96 ARG A O 1
ATOM 740 N N . VAL A 1 97 ? -19.844 8.547 -7.289 1 56.28 97 VAL A N 1
ATOM 741 C CA . VAL A 1 97 ? -18.812 8.211 -8.266 1 56.28 97 VAL A CA 1
ATOM 742 C C . VAL A 1 97 ? -19.062 6.816 -8.828 1 56.28 97 VAL A C 1
ATOM 744 O O . VAL A 1 97 ? -19.828 6.035 -8.258 1 56.28 97 VAL A O 1
ATOM 747 N N . VAL A 1 98 ? -18.234 6.648 -9.75 1 51.47 98 VAL A N 1
ATOM 748 C CA . VAL A 1 98 ? -18.375 5.52 -10.672 1 51.47 98 VAL A CA 1
ATOM 749 C C . VAL A 1 98 ? -18.406 4.215 -9.883 1 51.47 98 VAL A C 1
ATOM 751 O O . VAL A 1 98 ? -17.875 4.137 -8.773 1 51.47 98 VAL A O 1
ATOM 754 N N . PRO A 1 99 ? -18.578 2.998 -10.453 1 59.16 99 PRO A N 1
ATOM 755 C CA . PRO A 1 99 ? -19.156 1.669 -10.664 1 59.16 99 PRO A CA 1
ATOM 756 C C . PRO A 1 99 ? -18.5 0.596 -9.789 1 59.16 99 PRO A C 1
ATOM 758 O O . PRO A 1 99 ? -17.453 0.834 -9.188 1 59.16 99 PRO A O 1
ATOM 761 N N . ILE A 1 100 ? -19.156 -0.193 -9.477 1 67.69 100 ILE A N 1
ATOM 762 C CA . ILE A 1 100 ? -18.859 -1.549 -9.023 1 67.69 100 ILE A CA 1
ATOM 763 C C . ILE A 1 100 ? -17.469 -1.964 -9.508 1 67.69 100 ILE A C 1
ATOM 765 O O . ILE A 1 100 ? -16.812 -2.797 -8.875 1 67.69 100 ILE A O 1
ATOM 769 N N . ASP A 1 101 ? -16.922 -1.026 -10.32 1 79.75 101 ASP A N 1
ATOM 770 C CA . ASP A 1 101 ? -15.633 -1.372 -10.914 1 79.75 101 ASP A CA 1
ATOM 771 C C . ASP A 1 101 ? -14.484 -1.062 -9.961 1 79.75 101 ASP A C 1
ATOM 773 O O . ASP A 1 101 ? -13.484 -1.778 -9.93 1 79.75 101 ASP A O 1
ATOM 777 N N . VAL A 1 102 ? -14.641 -0.041 -9.148 1 80.38 102 VAL A N 1
ATOM 778 C CA . VAL A 1 102 ? -13.609 0.295 -8.172 1 80.38 102 VAL A CA 1
ATOM 779 C C . VAL A 1 102 ? -13.508 -0.805 -7.117 1 80.38 102 VAL A C 1
ATOM 781 O O . VAL A 1 102 ? -12.414 -1.178 -6.699 1 80.38 102 VAL A O 1
ATOM 784 N N . LEU A 1 103 ? -14.625 -1.287 -6.773 1 79.94 103 LEU A N 1
ATOM 785 C CA . LEU A 1 103 ? -14.625 -2.383 -5.809 1 79.94 103 LEU A CA 1
ATOM 786 C C . LEU A 1 103 ? -13.977 -3.629 -6.398 1 79.94 103 LEU A C 1
ATOM 788 O O . LEU A 1 103 ? -13.203 -4.309 -5.719 1 79.94 103 LEU A O 1
ATOM 792 N N . ALA A 1 104 ? -14.367 -3.883 -7.645 1 86.75 104 ALA A N 1
ATOM 793 C CA . ALA A 1 104 ? -13.758 -5.031 -8.312 1 86.75 104 ALA A CA 1
ATOM 794 C C . ALA A 1 104 ? -12.234 -4.898 -8.352 1 86.75 104 ALA A C 1
ATOM 796 O O . ALA A 1 104 ? -11.516 -5.871 -8.109 1 86.75 104 ALA A O 1
ATOM 797 N N . ASP A 1 105 ? -11.75 -3.719 -8.656 1 89.12 105 ASP A N 1
ATOM 798 C CA . ASP A 1 105 ? -10.312 -3.457 -8.703 1 89.12 105 ASP A CA 1
ATOM 799 C C . ASP A 1 105 ? -9.672 -3.668 -7.332 1 89.12 105 ASP A C 1
ATOM 801 O O . ASP A 1 105 ? -8.594 -4.254 -7.227 1 89.12 105 ASP A O 1
ATOM 805 N N . LEU A 1 106 ? -10.312 -3.201 -6.336 1 83.56 106 LEU A N 1
ATOM 806 C CA . LEU A 1 106 ? -9.828 -3.338 -4.969 1 83.56 106 LEU A CA 1
ATOM 807 C C . LEU A 1 106 ? -9.758 -4.805 -4.559 1 83.56 106 LEU A C 1
ATOM 809 O O . LEU A 1 106 ? -8.781 -5.238 -3.947 1 83.56 106 LEU A O 1
ATOM 813 N N . LEU A 1 107 ? -10.805 -5.516 -4.867 1 86.44 107 LEU A N 1
ATOM 814 C CA . LEU A 1 107 ? -10.859 -6.926 -4.508 1 86.44 107 LEU A CA 1
ATOM 815 C C . LEU A 1 107 ? -9.773 -7.715 -5.234 1 86.44 107 LEU A C 1
ATOM 817 O O . LEU A 1 107 ? -9.203 -8.656 -4.676 1 86.44 107 LEU A O 1
ATOM 821 N N . GLU A 1 108 ? -9.531 -7.32 -6.449 1 91.44 108 GLU A N 1
ATOM 822 C CA . GLU A 1 108 ? -8.461 -7.969 -7.207 1 91.44 108 GLU A CA 1
ATOM 823 C C . GLU A 1 108 ? -7.098 -7.719 -6.566 1 91.44 108 GLU A C 1
ATOM 825 O O . GLU A 1 108 ? -6.277 -8.633 -6.465 1 91.44 108 GLU A O 1
ATOM 830 N N . LEU A 1 109 ? -6.809 -6.535 -6.184 1 89.94 109 LEU A N 1
ATOM 831 C CA . LEU A 1 109 ? -5.562 -6.227 -5.496 1 89.94 109 LEU A CA 1
ATOM 832 C C . LEU A 1 109 ? -5.48 -6.961 -4.16 1 89.94 109 LEU A C 1
ATOM 834 O O . LEU A 1 109 ? -4.434 -7.516 -3.814 1 89.94 109 LEU A O 1
ATOM 838 N N . ARG A 1 110 ? -6.559 -6.879 -3.418 1 86.75 110 ARG A N 1
ATOM 839 C CA . ARG A 1 110 ? -6.605 -7.598 -2.148 1 86.75 110 ARG A CA 1
ATOM 840 C C . ARG A 1 110 ? -6.254 -9.07 -2.34 1 86.75 110 ARG A C 1
ATOM 842 O O . ARG A 1 110 ? -5.469 -9.633 -1.572 1 86.75 110 ARG A O 1
ATOM 849 N N . ARG A 1 111 ? -6.891 -9.672 -3.316 1 92.5 111 ARG A N 1
ATOM 850 C CA . ARG A 1 111 ? -6.629 -11.078 -3.604 1 92.5 111 ARG A CA 1
ATOM 851 C C . ARG A 1 111 ? -5.156 -11.305 -3.92 1 92.5 111 ARG A C 1
ATOM 853 O O . ARG A 1 111 ? -4.559 -12.273 -3.447 1 92.5 111 ARG A O 1
ATOM 860 N N . SER A 1 112 ? -4.598 -10.43 -4.684 1 93.06 112 SER A N 1
ATOM 861 C CA . SER A 1 112 ? -3.186 -10.539 -5.035 1 93.06 112 SER A CA 1
ATOM 862 C C . SER A 1 112 ? -2.309 -10.602 -3.787 1 93.06 112 SER A C 1
ATOM 864 O O . SER A 1 112 ? -1.503 -11.523 -3.635 1 93.06 112 SER A O 1
ATOM 866 N N . VAL A 1 113 ? -2.471 -9.742 -2.875 1 92.19 113 VAL A N 1
ATOM 867 C CA . VAL A 1 113 ? -1.651 -9.656 -1.67 1 92.19 113 VAL A CA 1
ATOM 868 C C . VAL A 1 113 ? -1.975 -10.828 -0.74 1 92.19 113 VAL A C 1
ATOM 870 O O . VAL A 1 113 ? -1.071 -11.438 -0.167 1 92.19 113 VAL A O 1
ATOM 873 N N . ALA A 1 114 ? -3.242 -11.141 -0.648 1 94.19 114 ALA A N 1
ATOM 874 C CA . ALA A 1 114 ? -3.684 -12.203 0.254 1 94.19 114 ALA A CA 1
ATOM 875 C C . ALA A 1 114 ? -3.121 -13.555 -0.17 1 94.19 114 ALA A C 1
ATOM 877 O O . ALA A 1 114 ? -2.732 -14.367 0.674 1 94.19 114 ALA A O 1
ATOM 878 N N . VAL A 1 115 ? -3.117 -13.828 -1.439 1 95.81 115 VAL A N 1
ATOM 879 C CA . VAL A 1 115 ? -2.625 -15.094 -1.971 1 95.81 115 VAL A CA 1
ATOM 880 C C . VAL A 1 115 ? -1.182 -15.312 -1.526 1 95.81 115 VAL A C 1
ATOM 882 O O . VAL A 1 115 ? -0.84 -16.375 -1.012 1 95.81 115 VAL A O 1
ATOM 885 N N . ASP A 1 116 ? -0.411 -14.328 -1.65 1 95.56 116 ASP A N 1
ATOM 886 C CA . ASP A 1 116 ? 0.993 -14.484 -1.287 1 95.56 116 ASP A CA 1
ATOM 887 C C . ASP A 1 116 ? 1.174 -14.461 0.229 1 95.56 116 ASP A C 1
ATOM 889 O O . ASP A 1 116 ? 2.047 -15.148 0.767 1 95.56 116 ASP A O 1
ATOM 893 N N . ALA A 1 117 ? 0.417 -13.633 0.897 1 96.38 117 ALA A N 1
ATOM 894 C CA . ALA A 1 117 ? 0.485 -13.633 2.355 1 96.38 117 ALA A CA 1
ATOM 895 C C . ALA A 1 117 ? 0.178 -15.016 2.918 1 96.38 117 ALA A C 1
ATOM 897 O O . ALA A 1 117 ? 0.897 -15.516 3.789 1 96.38 117 ALA A O 1
ATOM 898 N N . VAL A 1 118 ? -0.856 -15.641 2.42 1 97.62 118 VAL A N 1
ATOM 899 C CA . VAL A 1 118 ? -1.243 -16.969 2.891 1 97.62 118 VAL A CA 1
ATOM 900 C C . VAL A 1 118 ? -0.167 -17.984 2.518 1 97.62 118 VAL A C 1
ATOM 902 O O . VAL A 1 118 ? 0.162 -18.875 3.311 1 97.62 118 VAL A O 1
ATOM 905 N N . GLY A 1 119 ? 0.366 -17.875 1.299 1 97.12 119 GLY A N 1
ATOM 906 C CA . GLY A 1 119 ? 1.48 -18.719 0.925 1 97.12 119 GLY A CA 1
ATOM 907 C C . GLY A 1 119 ? 2.666 -18.609 1.863 1 97.12 119 GLY A C 1
ATOM 908 O O . GLY A 1 119 ? 3.23 -19.609 2.291 1 97.12 119 GLY A O 1
ATOM 909 N N . LEU A 1 120 ? 3.062 -17.406 2.193 1 97.12 120 LEU A N 1
ATOM 910 C CA . LEU A 1 120 ? 4.172 -17.172 3.109 1 97.12 120 LEU A CA 1
ATOM 911 C C . LEU A 1 120 ? 3.836 -17.672 4.512 1 97.12 120 LEU A C 1
ATOM 913 O O . LEU A 1 120 ? 4.695 -18.234 5.195 1 97.12 120 LEU A O 1
ATOM 917 N N . ALA A 1 121 ? 2.6 -17.422 4.918 1 97.94 121 ALA A N 1
ATOM 918 C CA . ALA A 1 121 ? 2.18 -17.922 6.223 1 97.94 121 ALA A CA 1
ATOM 919 C C . ALA A 1 121 ? 2.289 -19.453 6.281 1 97.94 121 ALA A C 1
ATOM 921 O O . ALA A 1 121 ? 2.688 -20.016 7.309 1 97.94 121 ALA A O 1
ATOM 922 N N . ALA A 1 122 ? 1.899 -20.125 5.219 1 98.19 122 ALA A N 1
ATOM 923 C CA . ALA A 1 122 ? 2.02 -21.578 5.164 1 98.19 122 ALA A CA 1
ATOM 924 C C . ALA A 1 122 ? 3.469 -22.016 5.348 1 98.19 122 ALA A C 1
ATOM 926 O O . ALA A 1 122 ? 3.734 -23.078 5.926 1 98.19 122 ALA A O 1
ATOM 927 N N . GLU A 1 123 ? 4.367 -21.219 4.891 1 97.25 123 GLU A N 1
ATOM 928 C CA . GLU A 1 123 ? 5.793 -21.516 4.961 1 97.25 123 GLU A CA 1
ATOM 929 C C . GLU A 1 123 ? 6.367 -21.156 6.328 1 97.25 123 GLU A C 1
ATOM 931 O O . GLU A 1 123 ? 7.25 -21.844 6.836 1 97.25 123 GLU A O 1
ATOM 936 N N . ARG A 1 124 ? 5.828 -20.125 7.008 1 98.12 124 ARG A N 1
ATOM 937 C CA . ARG A 1 124 ? 6.613 -19.5 8.07 1 98.12 124 ARG A CA 1
ATOM 938 C C . ARG A 1 124 ? 5.852 -19.516 9.391 1 98.12 124 ARG A C 1
ATOM 940 O O . ARG A 1 124 ? 6.445 -19.344 10.453 1 98.12 124 ARG A O 1
ATOM 947 N N . ALA A 1 125 ? 4.562 -19.641 9.336 1 98.31 125 ALA A N 1
ATOM 948 C CA . ALA A 1 125 ? 3.758 -19.5 10.547 1 98.31 125 ALA A CA 1
ATOM 949 C C . ALA A 1 125 ? 4.168 -20.516 11.602 1 98.31 125 ALA A C 1
ATOM 951 O O . ALA A 1 125 ? 4.445 -21.672 11.273 1 98.31 125 ALA A O 1
ATOM 952 N N . THR A 1 126 ? 4.176 -20.125 12.836 1 98.19 126 THR A N 1
ATOM 953 C CA . THR A 1 126 ? 4.395 -21.047 13.945 1 98.19 126 THR A CA 1
ATOM 954 C C . THR A 1 126 ? 3.094 -21.734 14.336 1 98.19 126 THR A C 1
ATOM 956 O O . THR A 1 126 ? 2.008 -21.281 13.969 1 98.19 126 THR A O 1
ATOM 959 N N . ALA A 1 127 ? 3.271 -22.797 15.055 1 97.75 127 ALA A N 1
ATOM 960 C CA . ALA A 1 127 ? 2.096 -23.516 15.555 1 97.75 127 ALA A CA 1
ATOM 961 C C . ALA A 1 127 ? 1.243 -22.609 16.438 1 97.75 127 ALA A C 1
ATOM 963 O O . ALA A 1 127 ? 0.012 -22.656 16.391 1 97.75 127 ALA A O 1
ATOM 964 N N . GLU A 1 128 ? 1.908 -21.781 17.172 1 98.06 128 GLU A N 1
ATOM 965 C CA . GLU A 1 128 ? 1.217 -20.844 18.062 1 98.06 128 GLU A CA 1
ATOM 966 C C . GLU A 1 128 ? 0.414 -19.812 17.266 1 98.06 128 GLU A C 1
ATOM 968 O O . GLU A 1 128 ? -0.708 -19.469 17.641 1 98.06 128 GLU A O 1
ATOM 973 N N . GLU A 1 129 ? 0.956 -19.375 16.219 1 98.19 129 GLU A N 1
ATOM 974 C CA . GLU A 1 129 ? 0.268 -18.391 15.383 1 98.19 129 GLU A CA 1
ATOM 975 C C . GLU A 1 129 ? -0.946 -19.016 14.703 1 98.19 129 GLU A C 1
ATOM 977 O O . GLU A 1 129 ? -1.998 -18.375 14.594 1 98.19 129 GLU A O 1
ATOM 982 N N . ILE A 1 130 ? -0.826 -20.25 14.242 1 98.31 130 ILE A N 1
ATOM 983 C CA . ILE A 1 130 ? -1.938 -20.953 13.609 1 98.31 130 ILE A CA 1
ATOM 984 C C . ILE A 1 130 ? -3.047 -21.188 14.633 1 98.31 130 ILE A C 1
ATOM 986 O O . ILE A 1 130 ? -4.227 -20.969 14.336 1 98.31 130 ILE A O 1
ATOM 990 N N . HIS A 1 131 ? -2.611 -21.594 15.828 1 98 131 HIS A N 1
ATOM 991 C CA . HIS A 1 131 ? -3.574 -21.781 16.906 1 98 131 HIS A CA 1
ATOM 992 C C . HIS A 1 131 ? -4.309 -20.484 17.234 1 98 131 HIS A C 1
ATOM 994 O O . HIS A 1 131 ? -5.527 -20.484 17.391 1 98 131 HIS A O 1
ATOM 1000 N N . ALA A 1 132 ? -3.6 -19.391 17.266 1 98.12 132 ALA A N 1
ATOM 1001 C CA . ALA A 1 132 ? -4.188 -18.078 17.547 1 98.12 132 ALA A CA 1
ATOM 1002 C C . ALA A 1 132 ? -5.195 -17.703 16.469 1 98.12 132 ALA A C 1
ATOM 1004 O O . ALA A 1 132 ? -6.211 -17.062 16.75 1 98.12 132 ALA A O 1
ATOM 1005 N N . MET A 1 133 ? -4.965 -18.047 15.203 1 98.12 133 MET A N 1
ATOM 1006 C CA . MET A 1 133 ? -5.91 -17.797 14.117 1 98.12 133 MET A CA 1
ATOM 1007 C C . MET A 1 133 ? -7.215 -18.547 14.352 1 98.12 133 MET A C 1
ATOM 1009 O O . MET A 1 133 ? -8.297 -17.984 14.172 1 98.12 133 MET A O 1
ATOM 1013 N N . ARG A 1 134 ? -7.078 -19.781 14.773 1 98.12 134 ARG A N 1
ATOM 1014 C CA . ARG A 1 134 ? -8.258 -20.594 15.016 1 98.12 134 ARG A CA 1
ATOM 1015 C C . ARG A 1 134 ? -9.086 -20.047 16.172 1 98.12 134 ARG A C 1
ATOM 1017 O O . ARG A 1 134 ? -10.312 -19.984 16.094 1 98.12 134 ARG A O 1
ATOM 1024 N N . GLU A 1 135 ? -8.375 -19.656 17.219 1 98.31 135 GLU A N 1
ATOM 1025 C CA . GLU A 1 135 ? -9.062 -19.062 18.359 1 98.31 135 GLU A CA 1
ATOM 1026 C C . GLU A 1 135 ? -9.781 -17.781 17.953 1 98.31 135 GLU A C 1
ATOM 1028 O O . GLU A 1 135 ? -10.914 -17.547 18.375 1 98.31 135 GLU A O 1
ATOM 1033 N N . HIS A 1 136 ? -9.102 -17 17.203 1 98.25 136 HIS A N 1
ATOM 1034 C CA . HIS A 1 136 ? -9.711 -15.758 16.75 1 98.25 136 HIS A CA 1
ATOM 1035 C C . HIS A 1 136 ? -10.953 -16.016 15.906 1 98.25 136 HIS A C 1
ATOM 1037 O O . HIS A 1 136 ? -11.961 -15.336 16.047 1 98.25 136 HIS A O 1
ATOM 1043 N N . LEU A 1 137 ? -10.852 -17.016 15.023 1 97.75 137 LEU A N 1
ATOM 1044 C CA . LEU A 1 137 ? -11.977 -17.359 14.156 1 97.75 137 LEU A CA 1
ATOM 1045 C C . LEU A 1 137 ? -13.188 -17.781 14.977 1 97.75 137 LEU A C 1
ATOM 1047 O O . LEU A 1 137 ? -14.32 -17.391 14.68 1 97.75 137 LEU A O 1
ATOM 1051 N N . ALA A 1 138 ? -12.93 -18.562 16.016 1 97.75 138 ALA A N 1
ATOM 1052 C CA . ALA A 1 138 ? -14.008 -19.016 16.891 1 97.75 138 ALA A CA 1
ATOM 1053 C C . ALA A 1 138 ? -14.688 -17.828 17.578 1 97.75 138 ALA A C 1
ATOM 1055 O O . ALA A 1 138 ? -15.914 -17.766 17.641 1 97.75 138 ALA A O 1
ATOM 1056 N N . MET A 1 139 ? -13.898 -16.938 18.047 1 97.81 139 MET A N 1
ATOM 1057 C CA . MET A 1 139 ? -14.422 -15.727 18.672 1 97.81 139 MET A CA 1
ATOM 1058 C C . MET A 1 139 ? -15.203 -14.883 17.672 1 97.81 139 MET A C 1
ATOM 1060 O O . MET A 1 139 ? -16.281 -14.367 17.984 1 97.81 139 MET A O 1
ATOM 1064 N N . GLN A 1 140 ? -14.719 -14.711 16.422 1 96.62 140 GLN A N 1
ATOM 1065 C CA . GLN A 1 140 ? -15.367 -13.914 15.391 1 96.62 140 GLN A CA 1
ATOM 1066 C C . GLN A 1 140 ? -16.734 -14.492 15.023 1 96.62 140 GLN A C 1
ATOM 1068 O O . GLN A 1 140 ? -17.672 -13.742 14.75 1 96.62 140 GLN A O 1
ATOM 1073 N N . ALA A 1 141 ? -16.812 -15.828 15.047 1 96.44 141 ALA A N 1
ATOM 1074 C CA . ALA A 1 141 ? -18.047 -1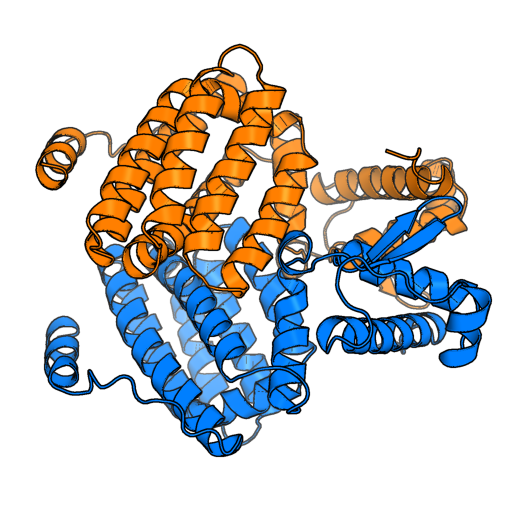6.516 14.711 1 96.44 141 ALA A CA 1
ATOM 1075 C C . ALA A 1 141 ? -19.172 -16.156 15.688 1 96.44 141 ALA A C 1
ATOM 1077 O O . ALA A 1 141 ? -20.344 -16.25 15.344 1 96.44 141 ALA A O 1
ATOM 1078 N N . GLU A 1 142 ? -18.828 -15.664 16.844 1 96.56 142 GLU A N 1
ATOM 1079 C CA . GLU A 1 142 ? -19.812 -15.297 17.859 1 96.56 142 GLU A CA 1
ATOM 1080 C C . GLU A 1 142 ? -20.328 -13.875 17.641 1 96.56 142 GLU A C 1
ATOM 1082 O O . GLU A 1 142 ? -21.234 -13.43 18.344 1 96.56 142 GLU A O 1
ATOM 1087 N N . LEU A 1 143 ? -19.781 -13.203 16.625 1 94.38 143 LEU A N 1
ATOM 1088 C CA . LEU A 1 143 ? -20.094 -11.789 16.438 1 94.38 143 LEU A CA 1
ATOM 1089 C C . LEU A 1 143 ? -21.031 -11.594 15.25 1 94.38 143 LEU A C 1
ATOM 1091 O O . LEU A 1 143 ? -21.141 -10.492 14.711 1 94.38 143 LEU A O 1
ATOM 1095 N N . MET A 1 144 ? -21.781 -12.602 14.789 1 90 144 MET A N 1
ATOM 1096 C CA . MET A 1 144 ? -22.562 -12.594 13.555 1 90 144 MET A CA 1
ATOM 1097 C C . MET A 1 144 ? -23.75 -11.648 13.68 1 90 144 MET A C 1
ATOM 1099 O O . MET A 1 144 ? -24.375 -11.281 12.672 1 90 144 MET A O 1
ATOM 1103 N N . ASP A 1 145 ? -24.062 -11.164 14.859 1 87.69 145 ASP A N 1
ATOM 1104 C CA . ASP A 1 145 ? -25.172 -10.234 15.07 1 87.69 145 ASP A CA 1
ATOM 1105 C C . ASP A 1 145 ? -24.656 -8.836 15.406 1 87.69 145 ASP A C 1
ATOM 1107 O O . ASP A 1 145 ? -25.438 -7.961 15.789 1 87.69 145 ASP A O 1
ATOM 1111 N N . GLN A 1 146 ? -23.438 -8.688 15.328 1 89.5 146 GLN A N 1
ATOM 1112 C CA . GLN A 1 146 ? -22.781 -7.422 15.641 1 89.5 146 GLN A CA 1
ATOM 1113 C C . GLN A 1 146 ? -21.906 -6.957 14.484 1 89.5 146 GLN A C 1
ATOM 1115 O O . GLN A 1 146 ? -20.672 -7.09 14.539 1 89.5 146 GLN A O 1
ATOM 1120 N N . PRO A 1 147 ? -22.469 -6.328 13.547 1 83.94 147 PRO A N 1
ATOM 1121 C CA . PRO A 1 147 ? -21.766 -6.008 12.305 1 83.94 147 PRO A CA 1
ATOM 1122 C C . PRO A 1 147 ? -20.469 -5.242 12.539 1 83.94 147 PRO A C 1
ATOM 1124 O O . PRO A 1 147 ? -19.438 -5.562 11.938 1 83.94 147 PRO A O 1
ATOM 1127 N N . ARG A 1 148 ? -20.469 -4.262 13.375 1 83.19 148 ARG A N 1
ATOM 1128 C CA . ARG A 1 148 ? -19.281 -3.459 13.617 1 83.19 148 ARG A CA 1
ATOM 1129 C C . ARG A 1 148 ? -18.188 -4.285 14.289 1 83.19 148 ARG A C 1
ATOM 1131 O O . ARG A 1 148 ? -17.031 -4.23 13.891 1 83.19 148 ARG A O 1
ATOM 1138 N N . ALA A 1 149 ? -18.594 -5.023 15.328 1 88.38 149 ALA A N 1
ATOM 1139 C CA . ALA A 1 149 ? -17.641 -5.883 16.016 1 88.38 149 ALA A CA 1
ATOM 1140 C C . ALA A 1 149 ? -17.094 -6.965 15.094 1 88.38 149 ALA A C 1
ATOM 1142 O O . ALA A 1 149 ? -15.922 -7.32 15.172 1 88.38 149 ALA A O 1
ATOM 1143 N N . PHE A 1 150 ? -17.953 -7.531 14.281 1 90.88 150 PHE A N 1
ATOM 1144 C CA . PHE A 1 150 ? -17.531 -8.539 13.312 1 90.88 150 PHE A CA 1
ATOM 1145 C C . PHE A 1 150 ? -16.484 -7.977 12.367 1 90.88 150 PHE A C 1
ATOM 1147 O O . PHE A 1 150 ? -15.469 -8.633 12.094 1 90.88 150 PHE A O 1
ATOM 1154 N N . MET A 1 151 ? -16.672 -6.777 11.883 1 85.88 151 MET A N 1
ATOM 1155 C CA . MET A 1 151 ? -15.742 -6.152 10.953 1 85.88 151 MET A CA 1
ATOM 1156 C C . MET A 1 151 ? -14.391 -5.906 11.617 1 85.88 151 MET A C 1
ATOM 1158 O O . MET A 1 151 ? -13.344 -6.09 10.992 1 85.88 151 MET A O 1
ATOM 1162 N N . GLN A 1 152 ? -14.438 -5.438 12.867 1 87.75 152 GLN A N 1
ATOM 1163 C CA . GLN A 1 152 ? -13.195 -5.246 13.609 1 87.75 152 GLN A CA 1
ATOM 1164 C C . GLN A 1 152 ? -12.438 -6.566 13.766 1 87.75 152 GLN A C 1
ATOM 1166 O O . GLN A 1 152 ? -11.219 -6.609 13.617 1 87.75 152 GLN A O 1
ATOM 1171 N N . ALA A 1 153 ? -13.18 -7.586 14.047 1 92.94 153 ALA A N 1
ATOM 1172 C CA . ALA A 1 153 ? -12.586 -8.914 14.172 1 92.94 153 ALA A CA 1
ATOM 1173 C C . ALA A 1 153 ? -12.039 -9.391 12.828 1 92.94 153 ALA A C 1
ATOM 1175 O O . ALA A 1 153 ? -11.023 -10.102 12.781 1 92.94 153 ALA A O 1
ATOM 1176 N N . ASP A 1 154 ? -12.656 -9.031 11.734 1 91.56 154 ASP A N 1
ATOM 1177 C CA . ASP A 1 154 ? -12.211 -9.398 10.398 1 91.56 154 ASP A CA 1
ATOM 1178 C C . ASP A 1 154 ? -10.859 -8.766 10.078 1 91.56 154 ASP A C 1
ATOM 1180 O O . ASP A 1 154 ? -9.953 -9.43 9.562 1 91.56 154 ASP A O 1
ATOM 1184 N N . ILE A 1 155 ? -10.758 -7.555 10.375 1 89.69 155 ILE A N 1
ATOM 1185 C CA . ILE A 1 155 ? -9.5 -6.84 10.203 1 89.69 155 ILE A CA 1
ATOM 1186 C C . ILE A 1 155 ? -8.414 -7.48 11.07 1 89.69 155 ILE A C 1
ATOM 1188 O O . ILE A 1 155 ? -7.285 -7.676 10.617 1 89.69 155 ILE A O 1
ATOM 1192 N N . ALA A 1 156 ? -8.789 -7.816 12.305 1 93.19 156 ALA A N 1
ATOM 1193 C CA . ALA A 1 156 ? -7.84 -8.445 13.227 1 93.19 156 ALA A CA 1
ATOM 1194 C C . ALA A 1 156 ? -7.41 -9.82 12.719 1 93.19 156 ALA A C 1
ATOM 1196 O O . ALA A 1 156 ? -6.266 -10.227 12.922 1 93.19 156 ALA A O 1
ATOM 1197 N N . PHE A 1 157 ? -8.32 -10.578 12.094 1 95.81 157 PHE A N 1
ATOM 1198 C CA . PHE A 1 157 ? -7.969 -11.875 11.531 1 95.81 157 PHE A CA 1
ATOM 1199 C C . PHE A 1 157 ? -6.93 -11.719 10.422 1 95.81 157 PHE A C 1
ATOM 1201 O O . PHE A 1 157 ? -5.91 -12.414 10.422 1 95.81 157 PHE A O 1
ATOM 1208 N N . ALA A 1 158 ? -7.23 -10.82 9.508 1 93.81 158 ALA A N 1
ATOM 1209 C CA . ALA A 1 158 ? -6.293 -10.57 8.414 1 93.81 158 ALA A CA 1
ATOM 1210 C C . ALA A 1 158 ? -4.93 -10.141 8.945 1 93.81 158 ALA A C 1
ATOM 1212 O O . ALA A 1 158 ? -3.895 -10.539 8.406 1 93.81 158 ALA A O 1
ATOM 1213 N N . ARG A 1 159 ? -4.934 -9.398 10 1 94.31 159 ARG A N 1
ATOM 1214 C CA . ARG A 1 159 ? -3.684 -8.977 10.625 1 94.31 159 ARG A CA 1
ATOM 1215 C C . ARG A 1 159 ? -2.885 -10.172 11.117 1 94.31 159 ARG A C 1
ATOM 1217 O O . ARG A 1 159 ? -1.659 -10.203 10.992 1 94.31 159 ARG A O 1
ATOM 1224 N N . ARG A 1 160 ? -3.541 -11.078 11.703 1 96.25 160 ARG A N 1
ATOM 1225 C CA . ARG A 1 160 ? -2.871 -12.273 12.203 1 96.25 160 ARG A CA 1
ATOM 1226 C C . ARG A 1 160 ? -2.227 -13.055 11.062 1 96.25 160 ARG A C 1
ATOM 1228 O O . ARG A 1 160 ? -1.106 -13.555 11.203 1 96.25 160 ARG A O 1
ATOM 1235 N N . VAL A 1 161 ? -2.906 -13.18 9.961 1 96.88 161 VAL A N 1
ATOM 1236 C CA . VAL A 1 161 ? -2.357 -13.859 8.789 1 96.88 161 VAL A CA 1
ATOM 1237 C C . VAL A 1 161 ? -1.121 -13.117 8.289 1 96.88 161 VAL A C 1
ATOM 1239 O O . VAL A 1 161 ? -0.087 -13.734 8.023 1 96.88 161 VAL A O 1
ATOM 1242 N N . VAL A 1 162 ? -1.209 -11.844 8.164 1 96 162 VAL A N 1
ATOM 1243 C CA . VAL A 1 162 ? -0.12 -11.008 7.668 1 96 162 VAL A CA 1
ATOM 1244 C C . VAL A 1 162 ? 1.083 -11.117 8.602 1 96 162 VAL A C 1
ATOM 1246 O O . VAL A 1 162 ? 2.223 -11.242 8.148 1 96 162 VAL A O 1
ATOM 1249 N N . ARG A 1 163 ? 0.828 -11.094 9.914 1 95.75 163 ARG A N 1
ATOM 1250 C CA . ARG A 1 163 ? 1.916 -11.234 10.883 1 95.75 163 ARG A CA 1
ATOM 1251 C C . ARG A 1 163 ? 2.613 -12.586 10.719 1 95.75 163 ARG A C 1
ATOM 1253 O O . ARG A 1 163 ? 3.828 -12.688 10.906 1 95.75 163 ARG A O 1
ATOM 1260 N N . ALA A 1 164 ? 1.866 -13.562 10.352 1 97.44 164 ALA A N 1
ATOM 1261 C CA . ALA A 1 164 ? 2.387 -14.914 10.227 1 97.44 164 ALA A CA 1
ATOM 1262 C C . ALA A 1 164 ? 3.262 -15.055 8.984 1 97.44 164 ALA A C 1
ATOM 1264 O O . ALA A 1 164 ? 3.959 -16.047 8.812 1 97.44 164 ALA A O 1
ATOM 1265 N N . THR A 1 165 ? 3.254 -14.047 8.109 1 96.94 165 THR A N 1
ATOM 1266 C CA . THR A 1 165 ? 4.184 -14.031 6.984 1 96.94 165 THR A CA 1
ATOM 1267 C C . THR A 1 165 ? 5.605 -13.75 7.465 1 96.94 165 THR A C 1
ATOM 1269 O O . THR A 1 165 ? 6.57 -14.016 6.746 1 96.94 165 THR A O 1
ATOM 1272 N N . HIS A 1 166 ? 5.672 -13.141 8.633 1 96 166 HIS A N 1
ATOM 1273 C CA . HIS A 1 166 ? 6.938 -12.664 9.18 1 96 166 HIS A CA 1
ATOM 1274 C C . HIS A 1 166 ? 7.664 -11.773 8.18 1 96 166 HIS A C 1
ATOM 1276 O O . HIS A 1 166 ? 8.875 -11.906 7.988 1 96 166 HIS A O 1
ATOM 1282 N N . ASN A 1 167 ? 6.965 -11.023 7.523 1 94.5 167 ASN A N 1
ATOM 1283 C CA . ASN A 1 167 ? 7.438 -10.07 6.527 1 94.5 167 ASN A CA 1
ATOM 1284 C C . ASN A 1 167 ? 6.984 -8.648 6.855 1 94.5 167 ASN A C 1
ATOM 1286 O O . ASN A 1 167 ? 5.793 -8.344 6.789 1 94.5 167 ASN A O 1
ATOM 1290 N N . LEU A 1 168 ? 7.898 -7.82 7.137 1 90.69 168 LEU A N 1
ATOM 1291 C CA . LEU A 1 168 ? 7.613 -6.465 7.59 1 90.69 168 LEU A CA 1
ATOM 1292 C C . LEU A 1 168 ? 6.883 -5.672 6.512 1 90.69 168 LEU A C 1
ATOM 1294 O O . LEU A 1 168 ? 5.992 -4.875 6.816 1 90.69 168 LEU A O 1
ATOM 1298 N N . ALA A 1 169 ? 7.25 -5.844 5.297 1 88.94 169 ALA A N 1
ATOM 1299 C CA . ALA A 1 169 ? 6.633 -5.094 4.207 1 88.94 169 ALA A CA 1
ATOM 1300 C C . ALA A 1 169 ? 5.145 -5.414 4.098 1 88.94 169 ALA A C 1
ATOM 1302 O O . ALA A 1 169 ? 4.32 -4.512 3.918 1 88.94 169 ALA A O 1
ATOM 1303 N N . PHE A 1 170 ? 4.738 -6.652 4.246 1 92.75 170 PHE A N 1
ATOM 1304 C CA . PHE A 1 170 ? 3.336 -7.051 4.234 1 92.75 170 PHE A CA 1
ATOM 1305 C C . PHE A 1 170 ? 2.588 -6.43 5.406 1 92.75 170 PHE A C 1
ATOM 1307 O O . PHE A 1 170 ? 1.436 -6.012 5.266 1 92.75 170 PHE A O 1
ATOM 1314 N N . GLU A 1 171 ? 3.234 -6.391 6.512 1 92.06 171 GLU A N 1
ATOM 1315 C CA . GLU A 1 171 ? 2.602 -5.785 7.68 1 92.06 171 GLU A CA 1
ATOM 1316 C C . GLU A 1 171 ? 2.326 -4.301 7.453 1 92.06 171 GLU A C 1
ATOM 1318 O O . GLU A 1 171 ? 1.24 -3.811 7.773 1 92.06 171 GLU A O 1
ATOM 1323 N N . LEU A 1 172 ? 3.246 -3.631 6.895 1 88.75 172 LEU A N 1
ATOM 1324 C CA . LEU A 1 172 ? 3.117 -2.189 6.711 1 88.75 172 LEU A CA 1
ATOM 1325 C C . LEU A 1 172 ? 2.066 -1.867 5.652 1 88.75 172 LEU A C 1
ATOM 1327 O O . LEU A 1 172 ? 1.276 -0.935 5.82 1 88.75 172 LEU A O 1
ATOM 1331 N N . ILE A 1 173 ? 2.076 -2.635 4.582 1 86.19 173 ILE A N 1
ATOM 1332 C CA . ILE A 1 173 ? 1.07 -2.375 3.557 1 86.19 173 ILE A CA 1
ATOM 1333 C C . ILE A 1 173 ? -0.319 -2.699 4.102 1 86.19 173 ILE A C 1
ATOM 1335 O O . ILE A 1 173 ? -1.293 -2.014 3.787 1 86.19 173 ILE A O 1
ATOM 1339 N N . TYR A 1 174 ? -0.395 -3.777 4.918 1 89.94 174 TYR A N 1
ATOM 1340 C CA . TYR A 1 174 ? -1.671 -4.125 5.535 1 89.94 174 TYR A CA 1
ATOM 1341 C C . TYR A 1 174 ? -2.184 -2.984 6.406 1 89.94 174 TYR A C 1
ATOM 1343 O O . TYR A 1 174 ? -3.379 -2.684 6.406 1 89.94 174 TYR A O 1
ATOM 1351 N N . ASN A 1 175 ? -1.304 -2.377 7.172 1 88.25 175 ASN A N 1
ATOM 1352 C CA . ASN A 1 175 ? -1.7 -1.262 8.023 1 88.25 175 ASN A CA 1
ATOM 1353 C C . ASN A 1 175 ? -2.354 -0.144 7.219 1 88.25 175 ASN A C 1
ATOM 1355 O O . ASN A 1 175 ? -3.342 0.449 7.66 1 88.25 175 ASN A O 1
ATOM 1359 N N . THR A 1 176 ? -1.803 0.069 6.125 1 81.75 176 THR A N 1
ATOM 1360 C CA . THR A 1 176 ? -2.344 1.105 5.254 1 81.75 176 THR A CA 1
ATOM 1361 C C . THR A 1 176 ? -3.754 0.745 4.797 1 81.75 176 THR A C 1
ATOM 1363 O O . THR A 1 176 ? -4.672 1.565 4.887 1 81.75 176 THR A O 1
ATOM 1366 N N . VAL A 1 177 ? -3.945 -0.455 4.375 1 79.19 177 VAL A N 1
ATOM 1367 C CA . VAL A 1 177 ? -5.234 -0.921 3.879 1 79.19 177 VAL A CA 1
ATOM 1368 C C . VAL A 1 177 ? -6.242 -0.97 5.027 1 79.19 177 VAL A C 1
ATOM 1370 O O . VAL A 1 177 ? -7.383 -0.526 4.875 1 79.19 177 VAL A O 1
ATOM 1373 N N . ALA A 1 178 ? -5.824 -1.526 6.152 1 83.19 178 ALA A N 1
ATOM 1374 C CA . ALA A 1 178 ? -6.691 -1.654 7.32 1 83.19 178 ALA A CA 1
ATOM 1375 C C . ALA A 1 178 ? -7.227 -0.294 7.754 1 83.19 178 ALA A C 1
ATOM 1377 O O . ALA A 1 178 ? -8.414 -0.16 8.07 1 83.19 178 ALA A O 1
ATOM 1378 N N . ARG A 1 179 ? -6.387 0.702 7.746 1 77.81 179 ARG A N 1
ATOM 1379 C CA . ARG A 1 179 ? -6.793 2.049 8.133 1 77.81 179 ARG A CA 1
ATOM 1380 C C . ARG A 1 179 ? -7.859 2.594 7.191 1 77.81 179 ARG A C 1
ATOM 1382 O O . ARG A 1 179 ? -8.789 3.273 7.625 1 77.81 179 ARG A O 1
ATOM 1389 N N . THR A 1 180 ? -7.664 2.299 5.973 1 70.62 180 THR A N 1
ATOM 1390 C CA . THR A 1 180 ? -8.625 2.754 4.973 1 70.62 180 THR A CA 1
ATOM 1391 C C . THR A 1 180 ? -9.992 2.119 5.207 1 70.62 180 THR A C 1
ATOM 1393 O O . THR A 1 180 ? -11.016 2.795 5.113 1 70.62 180 THR A O 1
ATOM 1396 N N . LEU A 1 181 ? -10.016 0.852 5.555 1 73.62 181 LEU A N 1
ATOM 1397 C CA . LEU A 1 181 ? -11.258 0.136 5.809 1 73.62 181 LEU A CA 1
ATOM 1398 C C . LEU A 1 181 ? -11.922 0.628 7.094 1 73.62 181 LEU A C 1
ATOM 1400 O O . LEU A 1 181 ? -13.141 0.77 7.152 1 73.62 181 LEU A O 1
ATOM 1404 N N . GLU A 1 182 ? -11.117 0.947 8.047 1 75.19 182 GLU A N 1
ATOM 1405 C CA . GLU A 1 182 ? -11.625 1.371 9.344 1 75.19 182 GLU A CA 1
ATOM 1406 C C . GLU A 1 182 ? -12.211 2.779 9.273 1 75.19 182 GLU A C 1
ATOM 1408 O O . GLU A 1 182 ? -13.125 3.115 10.031 1 75.19 182 GLU A O 1
ATOM 1413 N N . SER A 1 183 ? -11.727 3.506 8.406 1 69.06 183 SER A N 1
ATOM 1414 C CA . SER A 1 183 ? -12.156 4.898 8.336 1 69.06 183 SER A CA 1
ATOM 1415 C C . SER A 1 183 ? -13.391 5.059 7.461 1 69.06 183 SER A C 1
ATOM 1417 O O . SER A 1 183 ? -13.984 6.137 7.398 1 69.06 183 SER A O 1
ATOM 1419 N N . ASN A 1 184 ? -13.742 3.984 6.777 1 65.25 184 ASN A N 1
ATOM 1420 C CA . ASN A 1 184 ? -14.883 4.074 5.879 1 65.25 184 ASN A CA 1
ATOM 1421 C C . ASN A 1 184 ? -15.992 3.109 6.285 1 65.25 184 ASN A C 1
ATOM 1423 O O . ASN A 1 184 ? -16.078 1.995 5.766 1 65.25 184 ASN A O 1
ATOM 1427 N N . ALA A 1 185 ? -16.797 3.43 7.199 1 59.22 185 ALA A N 1
ATOM 1428 C CA . ALA A 1 185 ? -17.875 2.65 7.805 1 59.22 185 ALA A CA 1
ATOM 1429 C C . ALA A 1 185 ? -18.797 2.059 6.742 1 59.22 185 ALA A C 1
ATOM 1431 O O . ALA A 1 185 ? -19.312 0.952 6.906 1 59.22 185 ALA A O 1
ATOM 1432 N N . GLY A 1 186 ? -19.016 2.707 5.664 1 59.94 186 GLY A N 1
ATOM 1433 C CA . GLY A 1 186 ? -19.938 2.229 4.645 1 59.94 186 GLY A CA 1
ATOM 1434 C C . GLY A 1 186 ? -19.453 0.964 3.955 1 59.94 186 GLY A C 1
ATOM 1435 O O . GLY A 1 186 ? -20.266 0.12 3.564 1 59.94 186 GLY A O 1
ATOM 1436 N N . LEU A 1 187 ? -18.266 0.734 3.955 1 62 187 LEU A N 1
ATOM 1437 C CA . LEU A 1 187 ? -17.719 -0.438 3.283 1 62 187 LEU A CA 1
ATOM 1438 C C . LEU A 1 187 ? -17.922 -1.695 4.117 1 62 187 LEU A C 1
ATOM 1440 O O . LEU A 1 187 ? -18.156 -2.777 3.572 1 62 187 LEU A O 1
ATOM 1444 N N . GLU A 1 188 ? -17.969 -1.497 5.41 1 62.22 188 GLU A N 1
ATOM 1445 C CA . GLU A 1 188 ? -18.094 -2.619 6.336 1 62.22 188 GLU A CA 1
ATOM 1446 C C . GLU A 1 188 ? -19.438 -3.324 6.176 1 62.22 188 GLU A C 1
ATOM 1448 O O . GLU A 1 188 ? -19.516 -4.551 6.285 1 62.22 188 GLU A O 1
ATOM 1453 N N . LEU A 1 189 ? -20.391 -2.547 5.938 1 61.44 189 LEU A N 1
ATOM 1454 C CA . LEU A 1 189 ? -21.719 -3.143 5.852 1 61.44 189 LEU A CA 1
ATOM 1455 C C . LEU A 1 189 ? -21.812 -4.059 4.637 1 61.44 189 LEU A C 1
ATOM 1457 O O . LEU A 1 189 ? -22.422 -5.133 4.715 1 61.44 189 LEU A O 1
ATOM 1461 N N . ALA A 1 190 ? -21.281 -3.67 3.596 1 62.56 190 ALA A N 1
ATOM 1462 C CA . ALA A 1 190 ? -21.328 -4.48 2.383 1 62.56 190 ALA A CA 1
ATOM 1463 C C . ALA A 1 190 ? -20.594 -5.801 2.574 1 62.56 190 ALA A C 1
ATOM 1465 O O . ALA A 1 190 ? -21.031 -6.844 2.088 1 62.56 190 ALA A O 1
ATOM 1466 N N . PHE A 1 191 ? -19.625 -5.734 3.422 1 70.25 191 PHE A N 1
ATOM 1467 C CA . PHE A 1 191 ? -18.812 -6.918 3.635 1 70.25 191 PHE A CA 1
ATOM 1468 C C . PHE A 1 191 ? -19.438 -7.828 4.688 1 70.25 191 PHE A C 1
ATOM 1470 O O . PHE A 1 191 ? -19.25 -9.047 4.648 1 70.25 191 PHE A O 1
ATOM 1477 N N . PHE A 1 192 ? -20.297 -7.145 5.5 1 74.75 192 PHE A N 1
ATOM 1478 C CA . PHE A 1 192 ? -20.922 -7.938 6.555 1 74.75 192 PHE A CA 1
ATOM 1479 C C . PHE A 1 192 ? -21.938 -8.906 5.965 1 74.75 192 PHE A C 1
ATOM 1481 O O . PHE A 1 192 ? -22.156 -9.992 6.516 1 74.75 192 PHE A O 1
ATOM 1488 N N . ALA A 1 193 ? -22.531 -8.578 4.828 1 74.75 193 ALA A N 1
ATOM 1489 C CA . ALA A 1 193 ? -23.484 -9.469 4.18 1 74.75 193 ALA A CA 1
ATOM 1490 C C . ALA A 1 193 ? -22.828 -10.789 3.795 1 74.75 193 ALA A C 1
ATOM 1492 O O . ALA A 1 193 ? -23.516 -11.812 3.633 1 74.75 193 ALA A O 1
ATOM 1493 N N . ASN A 1 194 ? -21.547 -10.875 3.738 1 83.44 194 ASN A N 1
ATOM 1494 C CA . ASN A 1 194 ? -20.797 -12.07 3.371 1 83.44 194 ASN A CA 1
ATOM 1495 C C . ASN A 1 194 ? -20.219 -12.766 4.598 1 83.44 194 ASN A C 1
ATOM 1497 O O . ASN A 1 194 ? -19.391 -13.688 4.469 1 83.44 194 ASN A O 1
ATOM 1501 N N . ALA A 1 195 ? -20.703 -12.383 5.766 1 88.56 195 ALA A N 1
ATOM 1502 C CA . ALA A 1 195 ? -20.031 -12.812 6.996 1 88.56 195 ALA A CA 1
ATOM 1503 C C . ALA A 1 195 ? -19.953 -14.328 7.082 1 88.56 195 ALA A C 1
ATOM 1505 O O . ALA A 1 195 ? -18.891 -14.891 7.336 1 88.56 195 ALA A O 1
ATOM 1506 N N . PRO A 1 196 ? -21.062 -15.078 6.777 1 90 196 PRO A N 1
ATOM 1507 C CA . PRO A 1 196 ? -20.969 -16.531 6.867 1 90 196 PRO A CA 1
ATOM 1508 C C . PRO A 1 196 ? -19.969 -17.125 5.863 1 90 196 PRO A C 1
ATOM 1510 O O . PRO A 1 196 ? -19.203 -18.031 6.207 1 90 196 PRO A O 1
ATOM 1513 N N . GLN A 1 197 ? -19.969 -16.609 4.68 1 90.88 197 GLN A N 1
ATOM 1514 C CA . GLN A 1 197 ? -19.047 -17.078 3.654 1 90.88 197 GLN A CA 1
ATOM 1515 C C . GLN A 1 197 ? -17.594 -16.75 4.012 1 90.88 197 GLN A C 1
ATOM 1517 O O . GLN A 1 197 ? -16.688 -17.547 3.781 1 90.88 197 GLN A O 1
ATOM 1522 N N . THR A 1 198 ? -17.422 -15.578 4.562 1 91.69 198 THR A N 1
ATOM 1523 C CA . THR A 1 198 ? -16.094 -15.148 4.965 1 91.69 198 THR A CA 1
ATOM 1524 C C . THR A 1 198 ? -15.516 -16.078 6.031 1 91.69 198 THR A C 1
ATOM 1526 O O . THR A 1 198 ? -14.359 -16.484 5.941 1 91.69 198 THR A O 1
ATOM 1529 N N . LEU A 1 199 ? -16.344 -16.484 6.984 1 95 199 LEU A N 1
ATOM 1530 C CA . LEU A 1 199 ? -15.891 -17.375 8.055 1 95 199 LEU A CA 1
ATOM 1531 C C . LEU A 1 199 ? -15.523 -18.75 7.504 1 95 199 LEU A C 1
ATOM 1533 O O . LEU A 1 199 ? -14.555 -19.359 7.953 1 95 199 LEU A O 1
ATOM 1537 N N . ARG A 1 200 ? -16.25 -19.219 6.539 1 95.19 200 ARG A N 1
ATOM 1538 C CA . ARG A 1 200 ? -15.938 -20.5 5.91 1 95.19 200 ARG A CA 1
ATOM 1539 C C . ARG A 1 200 ? -14.617 -20.438 5.164 1 95.19 200 ARG A C 1
ATOM 1541 O O . ARG A 1 200 ? -13.812 -21.375 5.242 1 95.19 200 ARG A O 1
ATOM 1548 N N . VAL A 1 201 ? -14.422 -19.375 4.5 1 95.06 201 VAL A N 1
ATOM 1549 C CA . VAL A 1 201 ? -13.188 -19.172 3.754 1 95.06 201 VAL A CA 1
ATOM 1550 C C . VAL A 1 201 ? -12.008 -19.125 4.719 1 95.06 201 VAL A C 1
ATOM 1552 O O . VAL A 1 201 ? -10.977 -19.75 4.492 1 95.06 201 VAL A O 1
ATOM 1555 N N . TYR A 1 202 ? -12.156 -18.344 5.836 1 96.06 202 TYR A N 1
ATOM 1556 C CA . TYR A 1 202 ? -11.078 -18.234 6.812 1 96.06 202 TYR A CA 1
ATOM 1557 C C . TYR A 1 202 ? -10.734 -19.578 7.41 1 96.06 202 TYR A C 1
ATOM 1559 O O . TYR A 1 202 ? -9.555 -19.906 7.582 1 96.06 202 TYR A O 1
ATOM 1567 N N . ALA A 1 203 ? -11.758 -20.375 7.691 1 97.38 203 ALA A N 1
ATOM 1568 C CA . ALA A 1 203 ? -11.531 -21.703 8.227 1 97.38 203 ALA A CA 1
ATOM 1569 C C . ALA A 1 203 ? -10.711 -22.547 7.246 1 97.38 203 ALA A C 1
ATOM 1571 O O . ALA A 1 203 ? -9.766 -23.234 7.641 1 97.38 203 ALA A O 1
ATOM 1572 N N . ARG A 1 204 ? -11.047 -22.5 6.016 1 97.06 204 ARG A N 1
ATOM 1573 C CA . ARG A 1 204 ? -10.344 -23.234 4.98 1 97.06 204 ARG A CA 1
ATOM 1574 C C . ARG A 1 204 ? -8.906 -22.75 4.84 1 97.06 204 ARG A C 1
ATOM 1576 O O . ARG A 1 204 ? -7.984 -23.547 4.652 1 97.06 204 ARG A O 1
ATOM 1583 N N . LEU A 1 205 ? -8.75 -21.438 4.898 1 96.75 205 LEU A N 1
ATOM 1584 C CA . LEU A 1 205 ? -7.414 -20.859 4.773 1 96.75 205 LEU A CA 1
ATOM 1585 C C . LEU A 1 205 ? -6.508 -21.344 5.898 1 96.75 205 LEU A C 1
ATOM 1587 O O . LEU A 1 205 ? -5.332 -21.625 5.676 1 96.75 205 LEU A O 1
ATOM 1591 N N . ILE A 1 206 ? -7.055 -21.438 7.121 1 98 206 ILE A N 1
ATOM 1592 C CA . ILE A 1 206 ? -6.273 -21.922 8.258 1 98 206 ILE A CA 1
ATOM 1593 C C . ILE A 1 206 ? -5.844 -23.359 8 1 98 206 ILE A C 1
ATOM 1595 O O . ILE A 1 206 ? -4.688 -23.719 8.227 1 98 206 ILE A O 1
ATOM 1599 N N . ASP A 1 207 ? -6.781 -24.156 7.477 1 97.69 207 ASP A N 1
ATOM 1600 C CA . ASP A 1 207 ? -6.473 -25.547 7.141 1 97.69 207 ASP A CA 1
ATOM 1601 C C . ASP A 1 207 ? -5.348 -25.625 6.109 1 97.69 207 ASP A C 1
ATOM 1603 O O . ASP A 1 207 ? -4.461 -26.469 6.211 1 97.69 207 ASP A O 1
ATOM 1607 N N . ILE A 1 208 ? -5.441 -24.75 5.164 1 97 208 ILE A N 1
ATOM 1608 C CA . ILE A 1 208 ? -4.461 -24.703 4.086 1 97 208 ILE A CA 1
ATOM 1609 C C . ILE A 1 208 ? -3.092 -24.328 4.648 1 97 208 ILE A C 1
ATOM 1611 O O . ILE A 1 208 ? -2.084 -24.953 4.309 1 97 208 ILE A O 1
ATOM 1615 N N . VAL A 1 209 ? -3.018 -23.328 5.504 1 97.81 209 VAL A N 1
ATOM 1616 C CA . VAL A 1 209 ? -1.769 -22.875 6.109 1 97.81 209 VAL A CA 1
ATOM 1617 C C . VAL A 1 209 ? -1.169 -24 6.953 1 97.81 209 VAL A C 1
ATOM 1619 O O . VAL A 1 209 ? 0.049 -24.203 6.965 1 97.81 209 VAL A O 1
ATOM 1622 N N . GLU A 1 210 ? -1.993 -24.75 7.594 1 97.31 210 GLU A N 1
ATOM 1623 C CA . GLU A 1 210 ? -1.559 -25.812 8.484 1 97.31 210 GLU A CA 1
ATOM 1624 C C . GLU A 1 210 ? -0.865 -26.938 7.711 1 97.31 210 GLU A C 1
ATOM 1626 O O . GLU A 1 210 ? -0.056 -27.672 8.273 1 97.31 210 GLU A O 1
ATOM 1631 N N . LYS A 1 211 ? -1.103 -27.094 6.445 1 97.38 211 LYS A N 1
ATOM 1632 C CA . LYS A 1 211 ? -0.52 -28.141 5.613 1 97.38 211 LYS A CA 1
ATOM 1633 C C . LYS A 1 211 ? 0.917 -27.797 5.227 1 97.38 211 LYS A C 1
ATOM 1635 O O . LYS A 1 211 ? 1.652 -28.656 4.734 1 97.38 211 LYS A O 1
ATOM 1640 N N . ARG A 1 212 ? 1.292 -26.578 5.367 1 97.56 212 ARG A N 1
ATOM 1641 C CA . ARG A 1 212 ? 2.668 -26.109 5.219 1 97.56 212 ARG A CA 1
ATOM 1642 C C . ARG A 1 212 ? 3.15 -26.281 3.781 1 97.56 212 ARG A C 1
ATOM 1644 O O . ARG A 1 212 ? 4.309 -26.625 3.545 1 97.56 212 ARG A O 1
ATOM 1651 N N . GLU A 1 213 ? 2.248 -26.188 2.861 1 96.62 213 GLU A N 1
ATOM 1652 C CA . GLU A 1 213 ? 2.562 -26.234 1.437 1 96.62 213 GLU A CA 1
ATOM 1653 C C . GLU A 1 213 ? 2.307 -24.875 0.772 1 96.62 213 GLU A C 1
ATOM 1655 O O . GLU A 1 213 ? 1.197 -24.609 0.301 1 96.62 213 GLU A O 1
ATOM 1660 N N . ALA A 1 214 ? 3.334 -24.172 0.572 1 95.38 214 ALA A N 1
ATOM 1661 C CA . ALA A 1 214 ? 3.223 -22.766 0.214 1 95.38 214 ALA A CA 1
ATOM 1662 C C . ALA A 1 214 ? 2.557 -22.594 -1.148 1 95.38 214 ALA A C 1
ATOM 1664 O O . ALA A 1 214 ? 1.612 -21.812 -1.292 1 95.38 214 ALA A O 1
ATOM 1665 N N . GLU A 1 215 ? 3.027 -23.344 -2.127 1 92.38 215 GLU A N 1
ATOM 1666 C CA . GLU A 1 215 ? 2.5 -23.156 -3.477 1 92.38 215 GLU A CA 1
ATOM 1667 C C . GLU A 1 215 ? 1.054 -23.641 -3.572 1 92.38 215 GLU A C 1
ATOM 1669 O O . GLU A 1 215 ? 0.229 -23 -4.238 1 92.38 215 GLU A O 1
ATOM 1674 N N . ARG A 1 216 ? 0.764 -24.703 -2.959 1 94.44 216 ARG A N 1
ATOM 1675 C CA . ARG A 1 216 ? -0.615 -25.188 -2.904 1 94.44 216 ARG A CA 1
ATOM 1676 C C . ARG A 1 216 ? -1.512 -24.188 -2.182 1 94.44 216 ARG A C 1
ATOM 1678 O O . ARG A 1 216 ? -2.662 -23.984 -2.57 1 94.44 216 ARG A O 1
ATOM 1685 N N . ALA A 1 217 ? -0.968 -23.594 -1.101 1 97.19 217 ALA A N 1
ATOM 1686 C CA . ALA A 1 217 ? -1.708 -22.578 -0.352 1 97.19 217 ALA A CA 1
ATOM 1687 C C . ALA A 1 217 ? -2.053 -21.391 -1.236 1 97.19 217 ALA A C 1
ATOM 1689 O O . ALA A 1 217 ? -3.186 -20.891 -1.218 1 97.19 217 ALA A O 1
ATOM 1690 N N . ARG A 1 218 ? -1.134 -20.938 -2.057 1 95.38 218 ARG A N 1
ATOM 1691 C CA . ARG A 1 218 ? -1.364 -19.812 -2.955 1 95.38 218 ARG A CA 1
ATOM 1692 C C . ARG A 1 218 ? -2.473 -20.125 -3.955 1 95.38 218 ARG A C 1
ATOM 1694 O O . ARG A 1 218 ? -3.402 -19.328 -4.129 1 95.38 218 ARG A O 1
ATOM 1701 N N . ARG A 1 219 ? -2.389 -21.297 -4.539 1 93.38 219 ARG A N 1
ATOM 1702 C CA . ARG A 1 219 ? -3.375 -21.688 -5.543 1 93.38 219 ARG A CA 1
ATOM 1703 C C . ARG A 1 219 ? -4.766 -21.812 -4.93 1 93.38 219 ARG A C 1
ATOM 1705 O O . ARG A 1 219 ? -5.742 -21.297 -5.484 1 93.38 219 ARG A O 1
ATOM 1712 N N . ALA A 1 220 ? -4.801 -22.469 -3.793 1 95.62 220 ALA A N 1
ATOM 1713 C CA . ALA A 1 220 ? -6.082 -22.672 -3.119 1 95.62 220 ALA A CA 1
ATOM 1714 C C . ALA A 1 220 ? -6.684 -21.344 -2.67 1 95.62 220 ALA A C 1
ATOM 1716 O O . ALA A 1 220 ? -7.887 -21.125 -2.809 1 95.62 220 ALA A O 1
ATOM 1717 N N . THR A 1 221 ? -5.883 -20.469 -2.148 1 97 221 THR A N 1
ATOM 1718 C CA . THR A 1 221 ? -6.34 -19.156 -1.688 1 97 221 THR A CA 1
ATOM 1719 C C . THR A 1 221 ? -6.887 -18.344 -2.852 1 97 221 THR A C 1
ATOM 1721 O O . THR A 1 221 ? -7.934 -17.703 -2.729 1 97 221 THR A O 1
ATOM 1724 N N . ARG A 1 222 ? -6.195 -18.375 -3.939 1 95.31 222 ARG A N 1
ATOM 1725 C CA . ARG A 1 222 ? -6.656 -17.641 -5.109 1 95.31 222 ARG A CA 1
ATOM 1726 C C . ARG A 1 222 ? -8.047 -18.094 -5.535 1 95.31 222 ARG A C 1
ATOM 1728 O O . ARG A 1 222 ? -8.938 -17.281 -5.77 1 95.31 222 ARG A O 1
ATOM 1735 N N . ALA A 1 223 ? -8.203 -19.406 -5.613 1 95 223 ALA A N 1
ATOM 1736 C CA . ALA A 1 223 ? -9.492 -19.953 -6.023 1 95 223 ALA A CA 1
ATOM 1737 C C . ALA A 1 223 ? -10.594 -19.562 -5.043 1 95 223 ALA A C 1
ATOM 1739 O O . ALA A 1 223 ? -11.688 -19.188 -5.453 1 95 223 ALA A O 1
ATOM 1740 N N . LEU A 1 224 ? -10.352 -19.672 -3.758 1 95.69 224 LEU A N 1
ATOM 1741 C CA . LEU A 1 224 ? -11.32 -19.359 -2.713 1 95.69 224 LEU A CA 1
ATOM 1742 C C . LEU A 1 224 ? -11.719 -17.891 -2.77 1 95.69 224 LEU A C 1
ATOM 1744 O O . LEU A 1 224 ? -12.906 -17.562 -2.713 1 95.69 224 LEU A O 1
ATOM 1748 N N . LEU A 1 225 ? -10.75 -17 -2.928 1 94.31 225 LEU A N 1
ATOM 1749 C CA . LEU A 1 225 ? -11.023 -15.562 -2.885 1 94.31 225 LEU A CA 1
ATOM 1750 C C . LEU A 1 225 ? -11.688 -15.094 -4.172 1 94.31 225 LEU A C 1
ATOM 1752 O O . LEU A 1 225 ? -12.516 -14.18 -4.152 1 94.31 225 LEU A O 1
ATOM 1756 N N . GLU A 1 226 ? -11.32 -15.727 -5.301 1 93.5 226 GLU A N 1
ATOM 1757 C CA . GLU A 1 226 ? -12.016 -15.398 -6.543 1 93.5 226 GLU A CA 1
ATOM 1758 C C . GLU A 1 226 ? -13.516 -15.656 -6.418 1 93.5 226 GLU A C 1
ATOM 1760 O O . GLU A 1 226 ? -14.328 -14.844 -6.863 1 93.5 226 GLU A O 1
ATOM 1765 N N . ARG A 1 227 ? -13.844 -16.766 -5.828 1 92.5 227 ARG A N 1
ATOM 1766 C CA . ARG A 1 227 ? -15.25 -17.094 -5.621 1 92.5 227 ARG A CA 1
ATOM 1767 C C . ARG A 1 227 ? -15.906 -16.109 -4.66 1 92.5 227 ARG A C 1
ATOM 1769 O O . ARG A 1 227 ? -17.016 -15.641 -4.91 1 92.5 227 ARG A O 1
ATOM 1776 N N . LEU A 1 228 ? -15.234 -15.828 -3.576 1 90.25 228 LEU A N 1
ATOM 1777 C CA . LEU A 1 228 ? -15.766 -14.875 -2.607 1 90.25 228 LEU A CA 1
ATOM 1778 C C . LEU A 1 228 ? -15.961 -13.5 -3.248 1 90.25 228 LEU A C 1
ATOM 1780 O O . LEU A 1 228 ? -16.969 -12.836 -3.002 1 90.25 228 LEU A O 1
ATOM 1784 N N . ASP A 1 229 ? -14.992 -13.055 -4.055 1 88.75 229 ASP A N 1
ATOM 1785 C CA . ASP A 1 229 ? -15.047 -11.758 -4.727 1 88.75 229 ASP A CA 1
ATOM 1786 C C . ASP A 1 229 ? -16.266 -11.68 -5.652 1 88.75 229 ASP A C 1
ATOM 1788 O O . ASP A 1 229 ? -16.953 -10.656 -5.695 1 88.75 229 ASP A O 1
ATOM 1792 N N . ARG A 1 230 ? -16.484 -12.766 -6.359 1 88.88 230 ARG A N 1
ATOM 1793 C CA . ARG A 1 230 ? -17.641 -12.789 -7.25 1 88.88 230 ARG A CA 1
ATOM 1794 C C . ARG A 1 230 ? -18.938 -12.633 -6.473 1 88.88 230 ARG A C 1
ATOM 1796 O O . ARG A 1 230 ? -19.828 -11.891 -6.887 1 88.88 230 ARG A O 1
ATOM 1803 N N . THR A 1 231 ? -19.031 -13.352 -5.449 1 84.38 231 THR A N 1
ATOM 1804 C CA . THR A 1 231 ? -20.219 -13.266 -4.605 1 84.38 231 THR A CA 1
ATOM 1805 C C . THR A 1 231 ? -20.391 -11.852 -4.059 1 84.38 231 THR A C 1
ATOM 1807 O O . THR A 1 231 ? -21.5 -11.312 -4.051 1 84.38 231 THR A O 1
ATOM 1810 N N . THR A 1 232 ? -19.344 -11.242 -3.584 1 82.12 232 THR A N 1
ATOM 1811 C CA . THR A 1 232 ? -19.375 -9.891 -3.035 1 82.12 232 THR A CA 1
ATOM 1812 C C . THR A 1 232 ? -19.844 -8.891 -4.086 1 82.12 232 THR A C 1
ATOM 1814 O O . THR A 1 232 ? -20.719 -8.062 -3.814 1 82.12 232 THR A O 1
ATOM 1817 N N . LEU A 1 233 ? -19.297 -8.984 -5.277 1 82.25 233 LEU A N 1
ATOM 1818 C CA . LEU A 1 233 ? -19.625 -8.047 -6.34 1 82.25 233 LEU A CA 1
ATOM 1819 C C . LEU A 1 233 ? -21.078 -8.203 -6.762 1 82.25 233 LEU A C 1
ATOM 1821 O O . LEU A 1 233 ? -21.766 -7.219 -7.055 1 82.25 233 LEU A O 1
ATOM 1825 N N . SER A 1 234 ? -21.484 -9.453 -6.797 1 81.88 234 SER A N 1
ATOM 1826 C CA . SER A 1 234 ? -22.891 -9.703 -7.129 1 81.88 234 SER A CA 1
ATOM 1827 C C . SER A 1 234 ? -23.828 -9.078 -6.102 1 81.88 234 SER A C 1
ATOM 1829 O O . SER A 1 234 ? -24.828 -8.461 -6.461 1 81.88 234 SER A O 1
ATOM 1831 N N . ARG A 1 235 ? -23.562 -9.203 -4.891 1 76.62 235 ARG A N 1
ATOM 1832 C CA . ARG A 1 235 ? -24.391 -8.672 -3.818 1 76.62 235 ARG A CA 1
ATOM 1833 C C . ARG A 1 235 ? -24.391 -7.148 -3.82 1 76.62 235 ARG A C 1
ATOM 1835 O O . ARG A 1 235 ? -25.438 -6.523 -3.658 1 76.62 235 ARG A O 1
ATOM 1842 N N . VAL A 1 236 ? -23.234 -6.637 -3.963 1 74.75 236 VAL A N 1
ATOM 1843 C CA . VAL A 1 236 ? -23.125 -5.18 -3.979 1 74.75 236 VAL A CA 1
ATOM 1844 C C . VAL A 1 236 ? -23.844 -4.625 -5.211 1 74.75 236 VAL A C 1
ATOM 1846 O O . VAL A 1 236 ? -24.516 -3.596 -5.133 1 74.75 236 VAL A O 1
ATOM 1849 N N . GLY A 1 237 ? -23.594 -5.305 -6.312 1 74.12 237 GLY A N 1
ATOM 1850 C CA . GLY A 1 237 ? -24.312 -4.906 -7.508 1 74.12 237 GLY A CA 1
ATOM 1851 C C . GLY A 1 237 ? -25.812 -4.906 -7.332 1 74.12 237 GLY A C 1
ATOM 1852 O O . GLY A 1 237 ? -26.5 -3.982 -7.777 1 74.12 237 GLY A O 1
ATOM 1853 N N . ALA A 1 238 ? -26.297 -5.918 -6.703 1 72.5 238 ALA A N 1
ATOM 1854 C CA . ALA A 1 238 ? -27.734 -6.004 -6.434 1 72.5 238 ALA A CA 1
ATOM 1855 C C . ALA A 1 238 ? -28.188 -4.875 -5.516 1 72.5 238 ALA A C 1
ATOM 1857 O O . ALA A 1 238 ? -29.266 -4.312 -5.707 1 72.5 238 ALA A O 1
ATOM 1858 N N . PHE A 1 239 ? -27.391 -4.656 -4.594 1 68.19 239 PHE A N 1
ATOM 1859 C CA . PHE A 1 239 ? -27.719 -3.598 -3.646 1 68.19 239 PHE A CA 1
ATOM 1860 C C . PHE A 1 239 ? -27.75 -2.24 -4.34 1 68.19 239 PHE A C 1
ATOM 1862 O O . PHE A 1 239 ? -28.609 -1.413 -4.051 1 68.19 239 PHE A O 1
ATOM 1869 N N . LEU A 1 240 ? -26.828 -2.041 -5.215 1 68.75 240 LEU A N 1
ATOM 1870 C CA . LEU A 1 240 ? -26.719 -0.758 -5.902 1 68.75 240 LEU A CA 1
ATOM 1871 C C . LEU A 1 240 ? -27.656 -0.715 -7.102 1 68.75 240 LEU A C 1
ATOM 1873 O O . LEU A 1 240 ? -27.781 0.32 -7.762 1 68.75 240 LEU A O 1
ATOM 1877 N N . GLY A 1 241 ? -28.469 -1.69 -7.156 1 64.62 241 GLY A N 1
ATOM 1878 C CA . GLY A 1 241 ? -29.359 -1.746 -8.297 1 64.62 241 GLY A CA 1
ATOM 1879 C C . GLY A 1 241 ? -28.641 -1.921 -9.617 1 64.62 241 GLY A C 1
ATOM 1880 O O . GLY A 1 241 ? -29.141 -1.518 -10.672 1 64.62 241 GLY A O 1
ATOM 1881 N N . MET A 1 242 ? -27.359 -2.275 -9.578 1 58.5 242 MET A N 1
ATOM 1882 C CA . MET A 1 242 ? -26.547 -2.424 -10.781 1 58.5 242 MET A CA 1
ATOM 1883 C C . MET A 1 242 ? -26.562 -3.869 -11.273 1 58.5 242 MET A C 1
ATOM 1885 O O . MET A 1 242 ? -26.688 -4.797 -10.477 1 58.5 242 MET A O 1
ATOM 1889 N N . THR A 1 243 ? -27.047 -4.18 -12.531 1 49.22 243 THR A N 1
ATOM 1890 C CA . THR A 1 243 ? -26.875 -5.504 -13.117 1 49.22 243 THR A CA 1
ATOM 1891 C C . THR A 1 243 ? -25.406 -5.855 -13.25 1 49.22 243 THR A C 1
ATOM 1893 O O . THR A 1 243 ? -24.641 -5.141 -13.898 1 49.22 243 THR A O 1
ATOM 1896 N N . VAL A 1 244 ? -24.844 -6.277 -12.328 1 46.56 244 VAL A N 1
ATOM 1897 C CA . VAL A 1 244 ? -23.469 -6.715 -12.445 1 46.56 244 VAL A CA 1
ATOM 1898 C C . VAL A 1 244 ? -23.328 -7.68 -13.617 1 46.56 244 VAL A C 1
ATOM 1900 O O . VAL A 1 244 ? -24.094 -8.641 -13.734 1 46.56 244 VAL A O 1
ATOM 1903 N N . ARG A 1 245 ? -22.875 -7.379 -14.789 1 38.03 245 ARG A N 1
ATOM 1904 C CA . ARG A 1 245 ? -22.625 -8.281 -15.906 1 38.03 245 ARG A CA 1
ATOM 1905 C C . ARG A 1 245 ? -21.938 -9.562 -15.43 1 38.03 245 ARG A C 1
ATOM 1907 O O . ARG A 1 245 ? -20.859 -9.5 -14.836 1 38.03 245 ARG A O 1
ATOM 1914 N N . GLU A 1 246 ? -22.656 -10.586 -15.055 1 40.31 246 GLU A N 1
ATOM 1915 C CA . GLU A 1 246 ? -22.141 -11.938 -14.898 1 40.31 246 GLU A CA 1
ATOM 1916 C C . GLU A 1 246 ? -21.141 -12.281 -16 1 40.31 246 GLU A C 1
ATOM 1918 O O . GLU A 1 246 ? -21.469 -12.219 -17.188 1 40.31 246 GLU A O 1
ATOM 1923 N N . GLY A 1 247 ? -20.016 -11.805 -16.062 1 33.47 247 GLY A N 1
ATOM 1924 C CA . GLY A 1 247 ? -19.281 -12.578 -17.047 1 33.47 247 GLY A CA 1
ATOM 1925 C C . GLY A 1 247 ? -19.703 -14.039 -17.078 1 33.47 247 GLY A C 1
ATOM 1926 O O . GLY A 1 247 ? -20.062 -14.609 -16.062 1 33.47 247 GLY A O 1
ATOM 1927 N N . ALA A 1 248 ? -20.125 -14.508 -18.328 1 31.12 248 ALA A N 1
ATOM 1928 C CA . ALA A 1 248 ? -20.703 -15.75 -18.828 1 31.12 248 ALA A CA 1
ATOM 1929 C C . ALA A 1 248 ? -20.016 -16.969 -18.203 1 31.12 248 ALA A C 1
ATOM 1931 O O . ALA A 1 248 ? -20.359 -18.109 -18.531 1 31.12 248 ALA A O 1
ATOM 1932 N N . HIS A 1 249 ? -18.672 -16.875 -17.781 1 30.86 249 HIS A N 1
ATOM 1933 C CA . HIS A 1 249 ? -18.156 -18.234 -17.719 1 30.86 249 HIS A CA 1
ATOM 1934 C C . HIS A 1 249 ? -18.688 -18.969 -16.5 1 30.86 249 HIS A C 1
ATOM 1936 O O . HIS A 1 249 ? -18.094 -18.906 -15.422 1 30.86 249 HIS A O 1
ATOM 1942 N N . ASP A 1 250 ? -19.875 -19.031 -16.203 1 33.97 250 ASP A N 1
ATOM 1943 C CA . ASP A 1 250 ? -20.609 -19.734 -15.148 1 33.97 250 ASP A CA 1
ATOM 1944 C C . ASP A 1 250 ? -20.141 -21.188 -15.031 1 33.97 250 ASP A C 1
ATOM 1946 O O . ASP A 1 250 ? -20.609 -21.922 -14.156 1 33.97 250 ASP A O 1
ATOM 1950 N N . GLY A 1 251 ? -19.984 -21.812 -16.297 1 30.44 251 GLY A N 1
ATOM 1951 C CA . GLY A 1 251 ? -20.297 -23.234 -16.281 1 30.44 251 GLY A CA 1
ATOM 1952 C C . GLY A 1 251 ? -19.562 -23.984 -15.18 1 30.44 251 GLY A C 1
ATOM 1953 O O . GLY A 1 251 ? -20.203 -24.547 -14.281 1 30.44 251 GLY A O 1
ATOM 1954 N N . ASP A 1 252 ? -18.484 -24.797 -15.617 1 31.77 252 ASP A N 1
ATOM 1955 C CA . ASP A 1 252 ? -17.969 -26.125 -15.258 1 31.77 252 ASP A CA 1
ATOM 1956 C C . ASP A 1 252 ? -17.016 -26.047 -14.07 1 31.77 252 ASP A C 1
ATOM 1958 O O . ASP A 1 252 ? -16.453 -27.047 -13.656 1 31.77 252 ASP A O 1
ATOM 1962 N N . THR A 1 253 ? -16.703 -24.859 -13.508 1 34.31 253 THR A N 1
ATOM 1963 C CA . THR A 1 253 ? -15.5 -24.859 -12.68 1 34.31 253 THR A CA 1
ATOM 1964 C C . THR A 1 253 ? -15.852 -25.141 -11.219 1 34.31 253 THR A C 1
ATOM 1966 O O . THR A 1 253 ? -14.969 -25.203 -10.359 1 34.31 253 THR A O 1
ATOM 1969 N N . ASP A 1 254 ? -17.031 -25.156 -10.828 1 34.91 254 ASP A N 1
ATOM 1970 C CA . ASP A 1 254 ? -17.406 -25.531 -9.469 1 34.91 254 ASP A CA 1
ATOM 1971 C C . ASP A 1 254 ? -16.859 -26.922 -9.117 1 34.91 254 ASP A C 1
ATOM 1973 O O . ASP A 1 254 ? -16.516 -27.172 -7.957 1 34.91 254 ASP A O 1
ATOM 1977 N N . HIS A 1 255 ? -17.031 -27.875 -10.047 1 34.84 255 HIS A N 1
ATOM 1978 C CA . HIS A 1 255 ? -16.703 -29.281 -9.812 1 34.84 255 HIS A CA 1
ATOM 1979 C C . HIS A 1 255 ? -15.188 -29.469 -9.641 1 34.84 255 HIS A C 1
ATOM 1981 O O . HIS A 1 255 ? -14.75 -30.391 -8.961 1 34.84 255 HIS A O 1
ATOM 1987 N N . GLU A 1 256 ? -14.281 -28.75 -10.359 1 30.8 256 GLU A N 1
ATOM 1988 C CA . GLU A 1 256 ? -12.852 -29.016 -10.367 1 30.8 256 GLU A CA 1
ATOM 1989 C C . GLU A 1 256 ? -12.18 -28.469 -9.109 1 30.8 256 GLU A C 1
ATOM 1991 O O . GLU A 1 256 ? -11.133 -28.953 -8.695 1 30.8 256 GLU A O 1
ATOM 1996 N N . ALA A 1 257 ? -12.555 -27.438 -8.547 1 39.47 257 ALA A N 1
ATOM 1997 C CA . ALA A 1 257 ? -11.977 -26.938 -7.305 1 39.47 257 ALA A CA 1
ATOM 1998 C C . ALA A 1 257 ? -12.234 -27.906 -6.156 1 39.47 257 ALA A C 1
ATOM 2000 O O . ALA A 1 257 ? -11.43 -28 -5.227 1 39.47 257 ALA A O 1
ATOM 2001 N N . GLU A 1 258 ? -13.383 -28.469 -6.086 1 36 258 GLU A N 1
ATOM 2002 C CA . GLU A 1 258 ? -13.656 -29.5 -5.09 1 36 258 GLU A CA 1
ATOM 2003 C C . GLU A 1 258 ? -12.641 -30.625 -5.18 1 36 258 GLU A C 1
ATOM 2005 O O . GLU A 1 258 ? -12.312 -31.25 -4.168 1 36 258 GLU A O 1
ATOM 2010 N N . GLU A 1 259 ? -12.227 -30.906 -6.383 1 37.16 259 GLU A N 1
ATOM 2011 C CA . GLU A 1 259 ? -11.312 -32.031 -6.551 1 37.16 259 GLU A CA 1
ATOM 2012 C C . GLU A 1 259 ? -9.891 -31.656 -6.141 1 37.16 259 GLU A C 1
ATOM 2014 O O . GLU A 1 259 ? -9.148 -32.5 -5.617 1 37.16 259 GLU A O 1
ATOM 2019 N N . GLU A 1 260 ? -9.469 -30.438 -6.41 1 36.5 260 GLU A N 1
ATOM 2020 C CA . GLU A 1 260 ? -8.094 -30.109 -6.023 1 36.5 260 GLU A CA 1
ATOM 2021 C C . GLU A 1 260 ? -7.988 -29.891 -4.516 1 36.5 260 GLU A C 1
ATOM 2023 O O . GLU A 1 260 ? -6.891 -29.938 -3.955 1 36.5 260 GLU A O 1
ATOM 2028 N N . LEU A 1 261 ? -9.016 -29.547 -3.871 1 39.97 261 LEU A N 1
ATOM 2029 C CA . LEU A 1 261 ? -9.039 -29.422 -2.418 1 39.97 261 LEU A CA 1
ATOM 2030 C C . LEU A 1 261 ? -9.172 -30.797 -1.756 1 39.97 261 LEU A C 1
ATOM 2032 O O . LEU A 1 261 ? -9.062 -30.906 -0.533 1 39.97 261 LEU A O 1
ATOM 2036 N N . ARG A 1 262 ? -9.625 -31.859 -2.428 1 34.16 262 ARG A N 1
ATOM 2037 C CA . ARG A 1 262 ? -9.531 -33.219 -1.896 1 34.16 262 ARG A CA 1
ATOM 2038 C C . ARG A 1 262 ? -8.125 -33.781 -2.041 1 34.16 262 ARG A C 1
ATOM 2040 O O . ARG A 1 262 ? -7.488 -33.594 -3.086 1 34.16 262 ARG A O 1
ATOM 2047 N N . MET B 1 1 ? 11.672 22.938 -10.188 1 30.48 1 MET B N 1
ATOM 2048 C CA . MET B 1 1 ? 10.828 22.594 -9.039 1 30.48 1 MET B CA 1
ATOM 2049 C C . MET B 1 1 ? 10.773 23.75 -8.047 1 30.48 1 MET B C 1
ATOM 2051 O O . MET B 1 1 ? 11.812 24.234 -7.594 1 30.48 1 MET B O 1
ATOM 2055 N N . ALA B 1 2 ? 9.781 24.578 -8.141 1 40.91 2 ALA B N 1
ATOM 2056 C CA . ALA B 1 2 ? 9.828 25.734 -7.262 1 40.91 2 ALA B CA 1
ATOM 2057 C C . ALA B 1 2 ? 10.352 25.375 -5.879 1 40.91 2 ALA B C 1
ATOM 2059 O O . ALA B 1 2 ? 10.078 24.266 -5.379 1 40.91 2 ALA B O 1
ATOM 2060 N N . PRO B 1 3 ? 11.336 26.125 -5.508 1 43.28 3 PRO B N 1
ATOM 2061 C CA . PRO B 1 3 ? 11.93 25.844 -4.195 1 43.28 3 PRO B CA 1
ATOM 2062 C C . PRO B 1 3 ? 10.883 25.688 -3.094 1 43.28 3 PRO B C 1
ATOM 2064 O O . PRO B 1 3 ? 9.867 26.391 -3.1 1 43.28 3 PRO B O 1
ATOM 2067 N N . ALA B 1 4 ? 10.703 24.516 -2.646 1 52 4 ALA B N 1
ATOM 2068 C CA . ALA B 1 4 ? 9.75 24.266 -1.561 1 52 4 ALA B CA 1
ATOM 2069 C C . ALA B 1 4 ? 9.781 25.422 -0.55 1 52 4 ALA B C 1
ATOM 2071 O O . ALA B 1 4 ? 10.812 26.062 -0.372 1 52 4 ALA B O 1
ATOM 2072 N N . ASP B 1 5 ? 8.648 26.031 -0.216 1 58.25 5 ASP B N 1
ATOM 2073 C CA . ASP B 1 5 ? 8.555 26.969 0.9 1 58.25 5 ASP B CA 1
ATOM 2074 C C . ASP B 1 5 ? 9.508 26.562 2.027 1 58.25 5 ASP B C 1
ATOM 2076 O O . ASP B 1 5 ? 9.508 25.422 2.479 1 58.25 5 ASP B O 1
ATOM 2080 N N . PRO B 1 6 ? 10.57 27.344 2.191 1 58.72 6 PRO B N 1
ATOM 2081 C CA . PRO B 1 6 ? 11.594 27.047 3.199 1 58.72 6 PRO B CA 1
ATOM 2082 C C . PRO B 1 6 ? 11.008 26.453 4.477 1 58.72 6 PRO B C 1
ATOM 2084 O O . PRO B 1 6 ? 11.625 25.578 5.094 1 58.72 6 PRO B O 1
ATOM 2087 N N . ARG B 1 7 ? 9.852 26.891 4.91 1 61 7 ARG B N 1
ATOM 2088 C CA . ARG B 1 7 ? 9.219 26.375 6.121 1 61 7 ARG B CA 1
ATOM 2089 C C . ARG B 1 7 ? 8.828 24.906 5.945 1 61 7 ARG B C 1
ATOM 2091 O O . ARG B 1 7 ? 8.984 24.109 6.863 1 61 7 ARG B O 1
ATOM 2098 N N . LYS B 1 8 ? 8.344 24.656 4.777 1 69.25 8 LYS B N 1
ATOM 2099 C CA . LYS B 1 8 ? 7.98 23.281 4.473 1 69.25 8 LYS B CA 1
ATOM 2100 C C . LYS B 1 8 ? 9.211 22.375 4.469 1 69.25 8 LYS B C 1
ATOM 2102 O O . LYS B 1 8 ? 9.156 21.25 4.977 1 69.25 8 LYS B O 1
ATOM 2107 N N . ARG B 1 9 ? 10.219 22.969 4.082 1 75.81 9 ARG B N 1
ATOM 2108 C CA . ARG B 1 9 ? 11.461 22.203 4.043 1 75.81 9 ARG B CA 1
ATOM 2109 C C . ARG B 1 9 ? 11.969 21.906 5.453 1 75.81 9 ARG B C 1
ATOM 2111 O O . ARG B 1 9 ? 12.422 20.797 5.734 1 75.81 9 ARG B O 1
ATOM 2118 N N . ALA B 1 10 ? 11.891 22.938 6.34 1 86.19 10 ALA B N 1
ATOM 2119 C CA . ALA B 1 10 ? 12.352 22.766 7.715 1 86.19 10 ALA B CA 1
ATOM 2120 C C . ALA B 1 10 ? 11.516 21.719 8.445 1 86.19 10 ALA B C 1
ATOM 2122 O O . ALA B 1 10 ? 12.047 20.906 9.211 1 86.19 10 ALA B O 1
ATOM 2123 N N . ALA B 1 11 ? 10.234 21.688 8.219 1 86.94 11 ALA B N 1
ATOM 2124 C CA . ALA B 1 11 ? 9.344 20.719 8.844 1 86.94 11 ALA B CA 1
ATOM 2125 C C . ALA B 1 11 ? 9.664 19.297 8.383 1 86.94 11 ALA B C 1
ATOM 2127 O O . ALA B 1 11 ? 9.688 18.359 9.195 1 86.94 11 ALA B O 1
ATOM 2128 N N . VAL B 1 12 ? 9.945 19.188 7.156 1 84.56 12 VAL B N 1
ATOM 2129 C CA . VAL B 1 12 ? 10.266 17.875 6.59 1 84.56 12 VAL B CA 1
ATOM 2130 C C . VAL B 1 12 ? 11.594 17.375 7.164 1 84.56 12 VAL B C 1
ATOM 2132 O O . VAL B 1 12 ? 11.719 16.203 7.52 1 84.56 12 VAL B O 1
ATOM 2135 N N . GLU B 1 13 ? 12.516 18.25 7.242 1 89.81 13 GLU B N 1
ATOM 2136 C CA . GLU B 1 13 ? 13.812 17.891 7.801 1 89.81 13 GLU B CA 1
ATOM 2137 C C . GLU B 1 13 ? 13.688 17.484 9.266 1 89.81 13 GLU B C 1
ATOM 2139 O O . GLU B 1 13 ? 14.305 16.516 9.703 1 89.81 13 GLU B O 1
ATOM 2144 N N . ALA B 1 14 ? 12.945 18.25 9.969 1 94 14 ALA B N 1
ATOM 2145 C CA . ALA B 1 14 ? 12.711 17.906 11.367 1 94 14 ALA B CA 1
ATOM 2146 C C . ALA B 1 14 ? 12.023 16.547 11.484 1 94 14 ALA B C 1
ATOM 2148 O O . ALA B 1 14 ? 12.398 15.719 12.32 1 94 14 ALA B O 1
ATOM 2149 N N . ALA B 1 15 ? 11.047 16.312 10.672 1 92.75 15 ALA B N 1
ATOM 2150 C CA . ALA B 1 15 ? 10.344 15.039 10.656 1 92.75 15 ALA B CA 1
ATOM 2151 C C . ALA B 1 15 ? 11.305 13.891 10.352 1 92.75 15 ALA B C 1
ATOM 2153 O O . ALA B 1 15 ? 11.242 12.836 10.992 1 92.75 15 ALA B O 1
ATOM 2154 N N . ASN B 1 16 ? 12.133 14.133 9.422 1 90 16 ASN B N 1
ATOM 2155 C CA . ASN B 1 16 ? 13.109 13.117 9.047 1 90 16 ASN B CA 1
ATOM 2156 C C . ASN B 1 16 ? 14.008 12.742 10.227 1 90 16 ASN B C 1
ATOM 2158 O O . ASN B 1 16 ? 14.258 11.562 10.469 1 90 16 ASN B O 1
ATOM 2162 N N . ARG B 1 17 ? 14.461 13.703 10.875 1 93.06 17 ARG B N 1
ATOM 2163 C CA . ARG B 1 17 ? 15.352 13.461 12.008 1 93.06 17 ARG B CA 1
ATOM 2164 C C . ARG B 1 17 ? 14.648 12.672 13.102 1 93.06 17 ARG B C 1
ATOM 2166 O O . ARG B 1 17 ? 15.195 11.703 13.625 1 93.06 17 ARG B O 1
ATOM 2173 N N . ILE B 1 18 ? 13.445 13.055 13.414 1 95.5 18 ILE B N 1
ATOM 2174 C CA . ILE B 1 18 ? 12.695 12.359 14.453 1 95.5 18 ILE B CA 1
ATOM 2175 C C . ILE B 1 18 ? 12.391 10.93 14 1 95.5 18 ILE B C 1
ATOM 2177 O O . ILE B 1 18 ? 12.523 9.984 14.773 1 95.5 18 ILE B O 1
ATOM 2181 N N . ARG B 1 19 ? 11.977 10.82 12.781 1 93.44 19 ARG B N 1
ATOM 2182 C CA . ARG B 1 19 ? 11.695 9.516 12.203 1 93.44 19 ARG B CA 1
ATOM 2183 C C . ARG B 1 19 ? 12.898 8.586 12.336 1 93.44 19 ARG B C 1
ATOM 2185 O O . ARG B 1 19 ? 12.766 7.449 12.781 1 93.44 19 ARG B O 1
ATOM 2192 N N . ASP B 1 20 ? 14.031 9.133 11.953 1 89.81 20 ASP B N 1
ATOM 2193 C CA . ASP B 1 20 ? 15.25 8.344 12.039 1 89.81 20 ASP B CA 1
ATOM 2194 C C . ASP B 1 20 ? 15.5 7.871 13.469 1 89.81 20 ASP B C 1
ATOM 2196 O O . ASP B 1 20 ? 15.859 6.711 13.695 1 89.81 20 ASP B O 1
ATOM 2200 N N . GLU B 1 21 ? 15.297 8.75 14.375 1 92.88 21 GLU B N 1
ATOM 2201 C CA . GLU B 1 21 ? 15.539 8.43 15.773 1 92.88 21 GLU B CA 1
ATOM 2202 C C . GLU B 1 21 ? 14.539 7.398 16.297 1 92.88 21 GLU B C 1
ATOM 2204 O O . GLU B 1 21 ? 14.883 6.551 17.125 1 92.88 21 GLU B O 1
ATOM 2209 N N . ILE B 1 22 ? 13.344 7.406 15.789 1 93.69 22 ILE B N 1
ATOM 2210 C CA . ILE B 1 22 ? 12.328 6.426 16.172 1 93.69 22 ILE B CA 1
ATOM 2211 C C . ILE B 1 22 ? 12.68 5.066 15.57 1 93.69 22 ILE B C 1
ATOM 2213 O O . ILE B 1 22 ? 12.703 4.059 16.281 1 93.69 22 ILE B O 1
ATOM 2217 N N . LEU B 1 23 ? 13.055 5.082 14.336 1 88.62 23 LEU B N 1
ATOM 2218 C CA . LEU B 1 23 ? 13.25 3.834 13.609 1 88.62 23 LEU B CA 1
ATOM 2219 C C . LEU B 1 23 ? 14.555 3.162 14.031 1 88.62 23 LEU B C 1
ATOM 2221 O O . LEU B 1 23 ? 14.688 1.94 13.938 1 88.62 23 LEU B O 1
ATOM 2225 N N . THR B 1 24 ? 15.492 3.965 14.5 1 87.56 24 THR B N 1
ATOM 2226 C CA . THR B 1 24 ? 16.766 3.402 14.938 1 87.56 24 THR B CA 1
ATOM 2227 C C . THR B 1 24 ? 16.703 3.043 16.422 1 87.56 24 THR B C 1
ATOM 2229 O O . THR B 1 24 ? 17.672 2.5 16.969 1 87.56 24 THR B O 1
ATOM 2232 N N . GLY B 1 25 ? 15.633 3.426 17.109 1 88.88 25 GLY B N 1
ATOM 2233 C CA . GLY B 1 25 ? 15.422 2.934 18.469 1 88.88 25 GLY B CA 1
ATOM 2234 C C . GLY B 1 25 ? 15.75 3.957 19.531 1 88.88 25 GLY B C 1
ATOM 2235 O O . GLY B 1 25 ? 15.617 3.684 20.734 1 88.88 25 GLY B O 1
ATOM 2236 N N . ARG B 1 26 ? 16.219 5.039 19.141 1 91.31 26 ARG B N 1
ATOM 2237 C CA . ARG B 1 26 ? 16.484 6.059 20.156 1 91.31 26 ARG B CA 1
ATOM 2238 C C . ARG B 1 26 ? 15.211 6.383 20.938 1 91.31 26 ARG B C 1
ATOM 2240 O O . ARG B 1 26 ? 15.258 6.59 22.156 1 91.31 26 ARG B O 1
ATOM 2247 N N . TYR B 1 27 ? 14.109 6.516 20.234 1 94.81 27 TYR B N 1
ATOM 2248 C CA . TYR B 1 27 ? 12.789 6.605 20.844 1 94.81 27 TYR B CA 1
ATOM 2249 C C . TYR B 1 27 ? 11.992 5.324 20.625 1 94.81 27 TYR B C 1
ATOM 2251 O O . TYR B 1 27 ? 11.32 5.176 19.594 1 94.81 27 TYR B O 1
ATOM 2259 N N . PRO B 1 28 ? 12.039 4.422 21.562 1 93.75 28 PRO B N 1
ATOM 2260 C CA . PRO B 1 28 ? 11.398 3.119 21.375 1 93.75 28 PRO B CA 1
ATOM 2261 C C . PRO B 1 28 ? 9.875 3.207 21.375 1 93.75 28 PRO B C 1
ATOM 2263 O O . PRO B 1 28 ? 9.305 4.18 21.875 1 93.75 28 PRO B O 1
ATOM 2266 N N . SER B 1 29 ? 9.281 2.189 20.812 1 92.69 29 SER B N 1
ATOM 2267 C CA . SER B 1 29 ? 7.824 2.082 20.828 1 92.69 29 SER B CA 1
ATOM 2268 C C . SER B 1 29 ? 7.266 2.232 22.234 1 92.69 29 SER B C 1
ATOM 2270 O O . SER B 1 29 ? 7.828 1.698 23.188 1 92.69 29 SER B O 1
ATOM 2272 N N . GLY B 1 30 ? 6.199 3.002 22.328 1 92.75 30 GLY B N 1
ATOM 2273 C CA . GLY B 1 30 ? 5.539 3.172 23.609 1 92.75 30 GLY B CA 1
ATOM 2274 C C . GLY B 1 30 ? 6.105 4.32 24.422 1 92.75 30 GLY B C 1
ATOM 2275 O O . GLY B 1 30 ? 5.473 4.785 25.375 1 92.75 30 GLY B O 1
ATOM 2276 N N . SER B 1 31 ? 7.285 4.805 24.062 1 94.38 31 SER B N 1
ATOM 2277 C CA . SER B 1 31 ? 7.898 5.91 24.797 1 94.38 31 SER B CA 1
ATOM 2278 C C . SER B 1 31 ? 7.273 7.246 24.406 1 94.38 31 SER B C 1
ATOM 2280 O O . SER B 1 31 ? 6.484 7.312 23.469 1 94.38 31 SER B O 1
ATOM 2282 N N . SER B 1 32 ? 7.68 8.25 25.188 1 95.12 32 SER B N 1
ATOM 2283 C CA . SER B 1 32 ? 7.238 9.609 24.891 1 95.12 32 SER B CA 1
ATOM 2284 C C . SER B 1 32 ? 8.375 10.445 24.312 1 95.12 32 SER B C 1
ATOM 2286 O O . SER B 1 32 ? 9.516 10.344 24.766 1 95.12 32 SER B O 1
ATOM 2288 N N . LEU B 1 33 ? 8.031 11.133 23.297 1 96.38 33 LEU B N 1
ATOM 2289 C CA . LEU B 1 33 ? 8.984 12.148 22.844 1 96.38 33 LEU B CA 1
ATOM 2290 C C . LEU B 1 33 ? 9.141 13.242 23.891 1 96.38 33 LEU B C 1
ATOM 2292 O O . LEU B 1 33 ? 8.242 13.469 24.719 1 96.38 33 LEU B O 1
ATOM 2296 N N . PRO B 1 34 ? 10.336 13.93 23.859 1 94.44 34 PRO B N 1
ATOM 2297 C CA . PRO B 1 34 ? 10.453 15.125 24.703 1 94.44 34 PRO B CA 1
ATOM 2298 C C . PRO B 1 34 ? 9.328 16.125 24.453 1 94.44 34 PRO B C 1
ATOM 2300 O O . PRO B 1 34 ? 8.711 16.109 23.375 1 94.44 34 PRO B O 1
ATOM 2303 N N . GLY B 1 35 ? 9.039 16.938 25.453 1 93.56 35 GLY B N 1
ATOM 2304 C CA . GLY B 1 35 ? 8.047 18 25.266 1 93.56 35 GLY B CA 1
ATOM 2305 C C . GLY B 1 35 ? 8.344 18.875 24.078 1 93.56 35 GLY B C 1
ATOM 2306 O O . GLY B 1 35 ? 9.477 18.938 23.609 1 93.56 35 GLY B O 1
ATOM 2307 N N . GLU B 1 36 ? 7.324 19.531 23.578 1 92.12 36 GLU B N 1
ATOM 2308 C CA . GLU B 1 36 ? 7.445 20.312 22.344 1 92.12 36 GLU B CA 1
ATOM 2309 C C . GLU B 1 36 ? 8.531 21.375 22.484 1 92.12 36 GLU B C 1
ATOM 2311 O O . GLU B 1 36 ? 9.297 21.609 21.547 1 92.12 36 GLU B O 1
ATOM 2316 N N . ARG B 1 37 ? 8.586 22.062 23.656 1 92.81 37 ARG B N 1
ATOM 2317 C CA . ARG B 1 37 ? 9.594 23.094 23.875 1 92.81 37 ARG B CA 1
ATOM 2318 C C . ARG B 1 37 ? 11 22.516 23.797 1 92.81 37 ARG B C 1
ATOM 2320 O O . ARG B 1 37 ? 11.844 23.016 23.047 1 92.81 37 ARG B O 1
ATOM 2327 N N . GLU B 1 38 ? 11.258 21.484 24.5 1 95.56 38 GLU B N 1
ATOM 2328 C CA . GLU B 1 38 ? 12.562 20.828 24.531 1 95.56 38 GLU B CA 1
ATOM 2329 C C . GLU B 1 38 ? 12.93 20.266 23.156 1 95.56 38 GLU B C 1
ATOM 2331 O O . GLU B 1 38 ? 14.055 20.438 22.688 1 95.56 38 GLU B O 1
ATOM 2336 N N . LEU B 1 39 ? 12.016 19.594 22.516 1 95.44 39 LEU B N 1
ATOM 2337 C CA . LEU B 1 39 ? 12.266 18.953 21.219 1 95.44 39 LEU B CA 1
ATOM 2338 C C . LEU B 1 39 ? 12.555 20 20.156 1 95.44 39 LEU B C 1
ATOM 2340 O O . LEU B 1 39 ? 13.438 19.812 19.312 1 95.44 39 LEU B O 1
ATOM 2344 N N . SER B 1 40 ? 11.773 21.062 20.172 1 96 40 SER B N 1
ATOM 2345 C CA . SER B 1 40 ? 12.016 22.141 19.219 1 96 40 SER B CA 1
ATOM 2346 C C . SER B 1 40 ? 13.414 22.734 19.391 1 96 40 SER B C 1
ATOM 2348 O O . SER B 1 40 ? 14.094 23.031 18.406 1 96 40 SER B O 1
ATOM 2350 N N . GLU B 1 41 ? 13.891 22.875 20.609 1 95.94 41 GLU B N 1
ATOM 2351 C CA . GLU B 1 41 ? 15.227 23.391 20.891 1 95.94 41 GLU B CA 1
ATOM 2352 C C . GLU B 1 41 ? 16.297 22.422 20.406 1 95.94 41 GLU B C 1
ATOM 2354 O O . GLU B 1 41 ? 17.297 22.844 19.797 1 95.94 41 GLU B O 1
ATOM 2359 N N . GLN B 1 42 ? 16.094 21.219 20.625 1 95.38 42 GLN B N 1
ATOM 2360 C CA . GLN B 1 42 ? 17.047 20.188 20.203 1 95.38 42 GLN B CA 1
ATOM 2361 C C . GLN B 1 42 ? 17.203 20.188 18.688 1 95.38 42 GLN B C 1
ATOM 2363 O O . 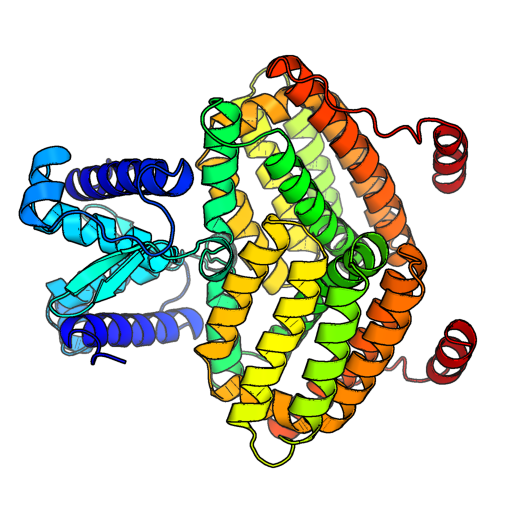GLN B 1 42 ? 18.297 19.938 18.172 1 95.38 42 GLN B O 1
ATOM 2368 N N . LEU B 1 43 ? 16.141 20.422 18.031 1 95.69 43 LEU B N 1
ATOM 2369 C CA . LEU B 1 43 ? 16.141 20.328 16.578 1 95.69 43 LEU B CA 1
ATOM 2370 C C . LEU B 1 43 ? 16.453 21.672 15.938 1 95.69 43 LEU B C 1
ATOM 2372 O O . LEU B 1 43 ? 16.688 21.75 14.734 1 95.69 43 LEU B O 1
ATOM 2376 N N . GLY B 1 44 ? 16.391 22.734 16.719 1 95.5 44 GLY B N 1
ATOM 2377 C CA . GLY B 1 44 ? 16.688 24.062 16.219 1 95.5 44 GLY B CA 1
ATOM 2378 C C . GLY B 1 44 ? 15.609 24.625 15.32 1 95.5 44 GLY B C 1
ATOM 2379 O O . GLY B 1 44 ? 15.898 25.25 14.305 1 95.5 44 GLY B O 1
ATOM 2380 N N . VAL B 1 45 ? 14.328 24.281 15.68 1 95.25 45 VAL B N 1
ATOM 2381 C CA . VAL B 1 45 ? 13.211 24.766 14.875 1 95.25 45 VAL B CA 1
ATOM 2382 C C . VAL B 1 45 ? 12.156 25.406 15.781 1 95.25 45 VAL B C 1
ATOM 2384 O O . VAL B 1 45 ? 12.18 25.219 17 1 95.25 45 VAL B O 1
ATOM 2387 N N . SER B 1 46 ? 11.289 26.156 15.18 1 93.44 46 SER B N 1
ATOM 2388 C CA . SER B 1 46 ? 10.188 26.75 15.938 1 93.44 46 SER B CA 1
ATOM 2389 C C . SER B 1 46 ? 9.172 25.688 16.344 1 93.44 46 SER B C 1
ATOM 2391 O O . SER B 1 46 ? 9.148 24.594 15.797 1 93.44 46 SER B O 1
ATOM 2393 N N . ARG B 1 47 ? 8.328 26.031 17.297 1 89.31 47 ARG B N 1
ATOM 2394 C CA . ARG B 1 47 ? 7.273 25.125 17.734 1 89.31 47 ARG B CA 1
ATOM 2395 C C . ARG B 1 47 ? 6.27 24.875 16.609 1 89.31 47 ARG B C 1
ATOM 2397 O O . ARG B 1 47 ? 5.73 23.781 16.484 1 89.31 47 ARG B O 1
ATOM 2404 N N . LEU B 1 48 ? 6 25.812 15.922 1 84.5 48 LEU B N 1
ATOM 2405 C CA . LEU B 1 48 ? 5.086 25.672 14.797 1 84.5 48 LEU B CA 1
ATOM 2406 C C . LEU B 1 48 ? 5.645 24.688 13.773 1 84.5 48 LEU B C 1
ATOM 2408 O O . LEU B 1 48 ? 4.918 23.828 13.273 1 84.5 48 LEU B O 1
ATOM 2412 N N . THR B 1 49 ? 6.91 24.844 13.438 1 86.94 49 THR B N 1
ATOM 2413 C CA . THR B 1 49 ? 7.594 23.922 12.523 1 86.94 49 THR B CA 1
ATOM 2414 C C . THR B 1 49 ? 7.586 22.5 13.078 1 86.94 49 THR B C 1
ATOM 2416 O O . THR B 1 49 ? 7.34 21.547 12.344 1 86.94 49 THR B O 1
ATOM 2419 N N . LEU B 1 50 ? 7.82 22.422 14.328 1 92.12 50 LEU B N 1
ATOM 2420 C CA . LEU B 1 50 ? 7.816 21.125 14.977 1 92.12 50 LEU B CA 1
ATOM 2421 C C . LEU B 1 50 ? 6.438 20.469 14.883 1 92.12 50 LEU B C 1
ATOM 2423 O O . LEU B 1 50 ? 6.32 19.281 14.594 1 92.12 50 LEU B O 1
ATOM 2427 N N . ARG B 1 51 ? 5.441 21.219 15.141 1 83.5 51 ARG B N 1
ATOM 2428 C CA . ARG B 1 51 ? 4.086 20.672 15.078 1 83.5 51 ARG B CA 1
ATOM 2429 C C . ARG B 1 51 ? 3.77 20.156 13.68 1 83.5 51 ARG B C 1
ATOM 2431 O O . ARG B 1 51 ? 3.105 19.125 13.531 1 83.5 51 ARG B O 1
ATOM 2438 N N . SER B 1 52 ? 4.246 20.859 12.688 1 83.12 52 SER B N 1
ATOM 2439 C CA . SER B 1 52 ? 4.086 20.391 11.312 1 83.12 52 SER B CA 1
ATOM 2440 C C . SER B 1 52 ? 4.828 19.078 11.094 1 83.12 52 SER B C 1
ATOM 2442 O O . SER B 1 52 ? 4.305 18.172 10.445 1 83.12 52 SER B O 1
ATOM 2444 N N . ALA B 1 53 ? 5.977 19.016 11.633 1 88.88 53 ALA B N 1
ATOM 2445 C CA . ALA B 1 53 ? 6.77 17.781 11.539 1 88.88 53 ALA B CA 1
ATOM 2446 C C . ALA B 1 53 ? 6.059 16.625 12.219 1 88.88 53 ALA B C 1
ATOM 2448 O O . ALA B 1 53 ? 5.984 15.523 11.656 1 88.88 53 ALA B O 1
ATOM 2449 N N . LEU B 1 54 ? 5.523 16.906 13.344 1 88.88 54 LEU B N 1
ATOM 2450 C CA . LEU B 1 54 ? 4.844 15.867 14.109 1 88.88 54 LEU B CA 1
ATOM 2451 C C . LEU B 1 54 ? 3.57 15.414 13.406 1 88.88 54 LEU B C 1
ATOM 2453 O O . LEU B 1 54 ? 3.195 14.242 13.484 1 88.88 54 LEU B O 1
ATOM 2457 N N . ALA B 1 55 ? 2.957 16.328 12.742 1 81.88 55 ALA B N 1
ATOM 2458 C CA . ALA B 1 55 ? 1.769 15.969 11.969 1 81.88 55 ALA B CA 1
ATOM 2459 C C . ALA B 1 55 ? 2.109 14.969 10.867 1 81.88 55 ALA B C 1
ATOM 2461 O O . ALA B 1 55 ? 1.351 14.031 10.609 1 81.88 55 ALA B O 1
ATOM 2462 N N . HIS B 1 56 ? 3.229 15.156 10.242 1 83.06 56 HIS B N 1
ATOM 2463 C CA . HIS B 1 56 ? 3.689 14.219 9.227 1 83.06 56 HIS B CA 1
ATOM 2464 C C . HIS B 1 56 ? 3.924 12.836 9.82 1 83.06 56 HIS B C 1
ATOM 2466 O O . HIS B 1 56 ? 3.494 11.828 9.258 1 83.06 56 HIS B O 1
ATOM 2472 N N . LEU B 1 57 ? 4.586 12.82 10.969 1 89.62 57 LEU B N 1
ATOM 2473 C CA . LEU B 1 57 ? 4.918 11.562 11.625 1 89.62 57 LEU B CA 1
ATOM 2474 C C . LEU B 1 57 ? 3.656 10.859 12.117 1 89.62 57 LEU B C 1
ATOM 2476 O O . LEU B 1 57 ? 3.59 9.625 12.109 1 89.62 57 LEU B O 1
ATOM 2480 N N . GLU B 1 58 ? 2.678 11.68 12.516 1 86.88 58 GLU B N 1
ATOM 2481 C CA . GLU B 1 58 ? 1.396 11.109 12.93 1 86.88 58 GLU B CA 1
ATOM 2482 C C . GLU B 1 58 ? 0.682 10.453 11.75 1 86.88 58 GLU B C 1
ATOM 2484 O O . GLU B 1 58 ? 0.151 9.352 11.875 1 86.88 58 GLU B O 1
ATOM 2489 N N . ALA B 1 59 ? 0.75 11.086 10.625 1 77.25 59 ALA B N 1
ATOM 2490 C CA . ALA B 1 59 ? 0.13 10.547 9.414 1 77.25 59 ALA B CA 1
ATOM 2491 C C . ALA B 1 59 ? 0.801 9.25 8.984 1 77.25 59 ALA B C 1
ATOM 2493 O O . ALA B 1 59 ? 0.159 8.383 8.391 1 77.25 59 ALA B O 1
ATOM 2494 N N . GLU B 1 60 ? 2.037 9.125 9.359 1 83.62 60 GLU B N 1
ATOM 2495 C CA . GLU B 1 60 ? 2.797 7.934 9.008 1 83.62 60 GLU B CA 1
ATOM 2496 C C . GLU B 1 60 ? 2.598 6.828 10.039 1 83.62 60 GLU B C 1
ATOM 2498 O O . GLU B 1 60 ? 3.111 5.719 9.875 1 83.62 60 GLU B O 1
ATOM 2503 N N . GLY B 1 61 ? 1.932 7.168 11.125 1 88.19 61 GLY B N 1
ATOM 2504 C CA . GLY B 1 61 ? 1.65 6.184 12.156 1 88.19 61 GLY B CA 1
ATOM 2505 C C . GLY B 1 61 ? 2.799 5.996 13.125 1 88.19 61 GLY B C 1
ATOM 2506 O O . GLY B 1 61 ? 2.922 4.941 13.758 1 88.19 61 GLY B O 1
ATOM 2507 N N . LEU B 1 62 ? 3.689 6.922 13.242 1 93 62 LEU B N 1
ATOM 2508 C CA . LEU B 1 62 ? 4.871 6.766 14.078 1 93 62 LEU B CA 1
ATOM 2509 C C . LEU B 1 62 ? 4.637 7.352 15.469 1 93 62 LEU B C 1
ATOM 2511 O O . LEU B 1 62 ? 5.27 6.93 16.438 1 93 62 LEU B O 1
ATOM 2515 N N . VAL B 1 63 ? 3.734 8.406 15.508 1 94.25 63 VAL B N 1
ATOM 2516 C CA . VAL B 1 63 ? 3.502 9.055 16.797 1 94.25 63 VAL B CA 1
ATOM 2517 C C . VAL B 1 63 ? 2.02 9.375 16.953 1 94.25 63 VAL B C 1
ATOM 2519 O O . VAL B 1 63 ? 1.266 9.352 15.977 1 94.25 63 VAL B O 1
ATOM 2522 N N . ARG B 1 64 ? 1.616 9.602 18.141 1 91.69 64 ARG B N 1
ATOM 2523 C CA . ARG B 1 64 ? 0.265 10.039 18.469 1 91.69 64 ARG B CA 1
ATOM 2524 C C . ARG B 1 64 ? 0.289 11.078 19.594 1 91.69 64 ARG B C 1
ATOM 2526 O O . ARG B 1 64 ? 0.787 10.805 20.688 1 91.69 64 ARG B O 1
ATOM 2533 N N . PRO B 1 65 ? -0.192 12.211 19.266 1 87.94 65 PRO B N 1
ATOM 2534 C CA . PRO B 1 65 ? -0.305 13.203 20.344 1 87.94 65 PRO B CA 1
ATOM 2535 C C . PRO B 1 65 ? -1.43 12.875 21.328 1 87.94 65 PRO B C 1
ATOM 2537 O O . PRO B 1 65 ? -2.479 12.367 20.922 1 87.94 65 PRO B O 1
ATOM 2540 N N . TYR B 1 66 ? -1.206 12.961 22.562 1 81.69 66 TYR B N 1
ATOM 2541 C CA . TYR B 1 66 ? -2.217 12.836 23.609 1 81.69 66 TYR B CA 1
ATOM 2542 C C . TYR B 1 66 ? -2.389 14.148 24.359 1 81.69 66 TYR B C 1
ATOM 2544 O O . TYR B 1 66 ? -1.404 14.805 24.703 1 81.69 66 TYR B O 1
ATOM 2552 N N . HIS B 1 67 ? -3.629 14.516 24.484 1 75.62 67 HIS B N 1
ATOM 2553 C CA . HIS B 1 67 ? -3.906 15.758 25.203 1 75.62 67 HIS B CA 1
ATOM 2554 C C . HIS B 1 67 ? -3.27 15.758 26.594 1 75.62 67 HIS B C 1
ATOM 2556 O O . HIS B 1 67 ? -3.516 14.844 27.391 1 75.62 67 HIS B O 1
ATOM 2562 N N . GLY B 1 68 ? -2.516 16.688 26.734 1 69.25 68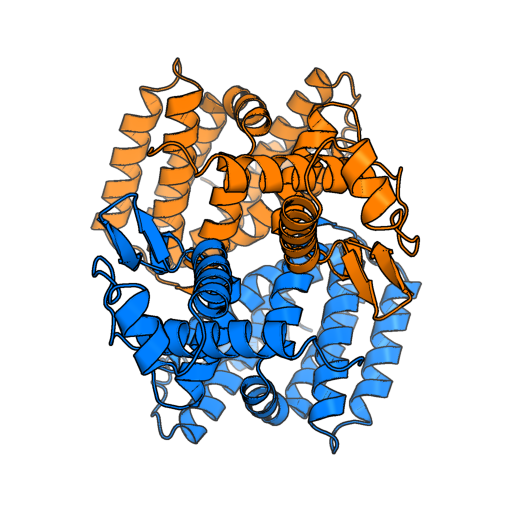 GLY B N 1
ATOM 2563 C CA . GLY B 1 68 ? -1.925 16.922 28.047 1 69.25 68 GLY B CA 1
ATOM 2564 C C . GLY B 1 68 ? -0.79 15.961 28.359 1 69.25 68 GLY B C 1
ATOM 2565 O O . GLY B 1 68 ? -0.127 16.094 29.391 1 69.25 68 GLY B O 1
ATOM 2566 N N . SER B 1 69 ? -0.64 14.875 27.578 1 76.25 69 SER B N 1
ATOM 2567 C CA . SER B 1 69 ? 0.345 13.859 27.922 1 76.25 69 SER B CA 1
ATOM 2568 C C . SER B 1 69 ? 1.452 13.781 26.875 1 76.25 69 SER B C 1
ATOM 2570 O O . SER B 1 69 ? 2.201 12.797 26.828 1 76.25 69 SER B O 1
ATOM 2572 N N . GLY B 1 70 ? 1.534 14.75 26.047 1 86.81 70 GLY B N 1
ATOM 2573 C CA . GLY B 1 70 ? 2.648 14.789 25.109 1 86.81 70 GLY B CA 1
ATOM 2574 C C . GLY B 1 70 ? 2.438 13.906 23.906 1 86.81 70 GLY B C 1
ATOM 2575 O O . GLY B 1 70 ? 1.299 13.609 23.531 1 86.81 70 GLY B O 1
ATOM 2576 N N . THR B 1 71 ? 3.553 13.594 23.156 1 93.56 71 THR B N 1
ATOM 2577 C CA . THR B 1 71 ? 3.521 12.805 21.922 1 93.56 71 THR B CA 1
ATOM 2578 C C . THR B 1 71 ? 4.137 11.43 22.156 1 93.56 71 THR B C 1
ATOM 2580 O O . THR B 1 71 ? 5.293 11.32 22.578 1 93.56 71 THR B O 1
ATOM 2583 N N . ARG B 1 72 ? 3.369 10.383 21.969 1 95.25 72 ARG B N 1
ATOM 2584 C CA . ARG B 1 72 ? 3.812 9.016 22.203 1 95.25 72 ARG B CA 1
ATOM 2585 C C . ARG B 1 72 ? 4.277 8.367 20.906 1 95.25 72 ARG B C 1
ATOM 2587 O O . ARG B 1 72 ? 3.666 8.562 19.844 1 95.25 72 ARG B O 1
ATOM 2594 N N . VAL B 1 73 ? 5.32 7.602 21.016 1 96.62 73 VAL B N 1
ATOM 2595 C CA . VAL B 1 73 ? 5.828 6.832 19.875 1 96.62 73 VAL B CA 1
ATOM 2596 C C . VAL B 1 73 ? 5.047 5.527 19.75 1 96.62 73 VAL B C 1
ATOM 2598 O O . VAL B 1 73 ? 4.879 4.797 20.719 1 96.62 73 VAL B O 1
ATOM 2601 N N . LEU B 1 74 ? 4.578 5.27 18.594 1 94.44 74 LEU B N 1
ATOM 2602 C CA . LEU B 1 74 ? 3.793 4.07 18.328 1 94.44 74 LEU B CA 1
ATOM 2603 C C . LEU B 1 74 ? 4.676 2.945 17.797 1 94.44 74 LEU B C 1
ATOM 2605 O O . LEU B 1 74 ? 5.805 3.189 17.359 1 94.44 74 LEU B O 1
ATOM 2609 N N . ASP B 1 75 ? 4.156 1.751 17.969 1 92.69 75 ASP B N 1
ATOM 2610 C CA . ASP B 1 75 ? 4.793 0.626 17.281 1 92.69 75 ASP B CA 1
ATOM 2611 C C . ASP B 1 75 ? 4.539 0.676 15.781 1 92.69 75 ASP B C 1
ATOM 2613 O O . ASP B 1 75 ? 3.428 0.392 15.328 1 92.69 75 ASP B O 1
ATOM 2617 N N . PHE B 1 76 ? 5.57 1.009 14.984 1 88.31 76 PHE B N 1
ATOM 2618 C CA . PHE B 1 76 ? 5.375 1.23 13.562 1 88.31 76 PHE B CA 1
ATOM 2619 C C . PHE B 1 76 ? 5.008 -0.07 12.852 1 88.31 76 PHE B C 1
ATOM 2621 O O . PHE B 1 76 ? 4.469 -0.051 11.742 1 88.31 76 PHE B O 1
ATOM 2628 N N . ARG B 1 77 ? 5.246 -1.224 13.43 1 86.56 77 ARG B N 1
ATOM 2629 C CA . ARG B 1 77 ? 4.82 -2.486 12.828 1 86.56 77 ARG B CA 1
ATOM 2630 C C . ARG B 1 77 ? 3.301 -2.619 12.852 1 86.56 77 ARG B C 1
ATOM 2632 O O . ARG B 1 77 ? 2.711 -3.24 11.969 1 86.56 77 ARG B O 1
ATOM 2639 N N . GLU B 1 78 ? 2.725 -1.947 13.805 1 87.25 78 GLU B N 1
ATOM 2640 C CA . GLU B 1 78 ? 1.278 -2.035 13.984 1 87.25 78 GLU B CA 1
ATOM 2641 C C . GLU B 1 78 ? 0.573 -0.838 13.352 1 87.25 78 GLU B C 1
ATOM 2643 O O . GLU B 1 78 ? -0.568 -0.951 12.898 1 87.25 78 GLU B O 1
ATOM 2648 N N . HIS B 1 79 ? 1.326 0.215 13.312 1 88.88 79 HIS B N 1
ATOM 2649 C CA . HIS B 1 79 ? 0.6 1.435 12.977 1 88.88 79 HIS B CA 1
ATOM 2650 C C . HIS B 1 79 ? 1.213 2.127 11.766 1 88.88 79 HIS B C 1
ATOM 2652 O O . HIS B 1 79 ? 0.596 3.016 11.172 1 88.88 79 HIS B O 1
ATOM 2658 N N . GLY B 1 80 ? 2.404 1.713 11.422 1 89.25 80 GLY B N 1
ATOM 2659 C CA . GLY B 1 80 ? 3.092 2.367 10.32 1 89.25 80 GLY B CA 1
ATOM 2660 C C . GLY B 1 80 ? 2.568 1.947 8.953 1 89.25 80 GLY B C 1
ATOM 2661 O O . GLY B 1 80 ? 2.127 0.811 8.781 1 89.25 80 GLY B O 1
ATOM 2662 N N . GLY B 1 81 ? 2.607 2.795 8 1 84.62 81 GLY B N 1
ATOM 2663 C CA . GLY B 1 81 ? 2.195 2.516 6.637 1 84.62 81 GLY B CA 1
ATOM 2664 C C . GLY B 1 81 ? 3.348 2.109 5.738 1 84.62 81 GLY B C 1
ATOM 2665 O O . GLY B 1 81 ? 4.508 2.123 6.16 1 84.62 81 GLY B O 1
ATOM 2666 N N . ILE B 1 82 ? 2.994 1.775 4.547 1 82.06 82 ILE B N 1
ATOM 2667 C CA . ILE B 1 82 ? 3.945 1.218 3.592 1 82.06 82 ILE B CA 1
ATOM 2668 C C . ILE B 1 82 ? 5.004 2.262 3.248 1 82.06 82 ILE B C 1
ATOM 2670 O O . ILE B 1 82 ? 6.105 1.919 2.809 1 82.06 82 ILE B O 1
ATOM 2674 N N . ASP B 1 83 ? 4.73 3.547 3.48 1 78.81 83 ASP B N 1
ATOM 2675 C CA . ASP B 1 83 ? 5.68 4.621 3.205 1 78.81 83 ASP B CA 1
ATOM 2676 C C . ASP B 1 83 ? 6.934 4.484 4.066 1 78.81 83 ASP B C 1
ATOM 2678 O O . ASP B 1 83 ? 8 4.973 3.699 1 78.81 83 ASP B O 1
ATOM 2682 N N . LEU B 1 84 ? 6.824 3.824 5.164 1 84.12 84 LEU B N 1
ATOM 2683 C CA . LEU B 1 84 ? 7.953 3.693 6.078 1 84.12 84 LEU B CA 1
ATOM 2684 C C . LEU B 1 84 ? 9.016 2.764 5.504 1 84.12 84 LEU B C 1
ATOM 2686 O O . LEU B 1 84 ? 10.164 2.781 5.949 1 84.12 84 LEU B O 1
ATOM 2690 N N . LEU B 1 85 ? 8.617 1.916 4.547 1 79.88 85 LEU B N 1
ATOM 2691 C CA . LEU B 1 85 ? 9.547 0.945 3.984 1 79.88 85 LEU B CA 1
ATOM 2692 C C . LEU B 1 85 ? 10.719 1.646 3.305 1 79.88 85 LEU B C 1
ATOM 2694 O O . LEU B 1 85 ? 11.859 1.188 3.396 1 79.88 85 LEU B O 1
ATOM 2698 N N . GLY B 1 86 ? 10.398 2.721 2.627 1 77.88 86 GLY B N 1
ATOM 2699 C CA . GLY B 1 86 ? 11.469 3.473 1.993 1 77.88 86 GLY B CA 1
ATOM 2700 C C . GLY B 1 86 ? 12.484 4.016 2.982 1 77.88 86 GLY B C 1
ATOM 2701 O O . GLY B 1 86 ? 13.695 3.969 2.729 1 77.88 86 GLY B O 1
ATOM 2702 N N . TYR B 1 87 ? 12.016 4.477 4.102 1 80.56 87 TYR B N 1
ATOM 2703 C CA . TYR B 1 87 ? 12.898 5.012 5.133 1 80.56 87 TYR B CA 1
ATOM 2704 C C . TYR B 1 87 ? 13.711 3.896 5.785 1 80.56 87 TYR B C 1
ATOM 2706 O O . TYR B 1 87 ? 14.906 4.062 6.043 1 80.56 87 TYR B O 1
ATOM 2714 N N . LEU B 1 88 ? 13.07 2.809 6.016 1 81.56 88 LEU B N 1
ATOM 2715 C CA . LEU B 1 88 ? 13.75 1.674 6.629 1 81.56 88 LEU B CA 1
ATOM 2716 C C . LEU B 1 88 ? 14.844 1.134 5.707 1 81.56 88 LEU B C 1
ATOM 2718 O O . LEU B 1 88 ? 15.945 0.808 6.164 1 81.56 88 LEU B O 1
ATOM 2722 N N . ALA B 1 89 ? 14.531 1.076 4.484 1 77.19 89 ALA B N 1
ATOM 2723 C CA . ALA B 1 89 ? 15.516 0.617 3.506 1 77.19 89 ALA B CA 1
ATOM 2724 C C . ALA B 1 89 ? 16.719 1.559 3.451 1 77.19 89 ALA B C 1
ATOM 2726 O O . ALA B 1 89 ? 17.859 1.11 3.4 1 77.19 89 ALA B O 1
ATOM 2727 N N . ARG B 1 90 ? 16.438 2.832 3.422 1 76.5 90 ARG B N 1
ATOM 2728 C CA . ARG B 1 90 ? 17.5 3.826 3.418 1 76.5 90 ARG B CA 1
ATOM 2729 C C . ARG B 1 90 ? 18.406 3.67 4.641 1 76.5 90 ARG B C 1
ATOM 2731 O O . ARG B 1 90 ? 19.625 3.703 4.523 1 76.5 90 ARG B O 1
ATOM 2738 N N . LEU B 1 91 ? 17.828 3.514 5.766 1 78.44 91 LEU B N 1
ATOM 2739 C CA . LEU B 1 91 ? 18.594 3.352 7.004 1 78.44 91 LEU B CA 1
ATOM 2740 C C . LEU B 1 91 ? 19.438 2.08 6.961 1 78.44 91 LEU B C 1
ATOM 2742 O O . LEU B 1 91 ? 20.562 2.061 7.453 1 78.44 91 LEU B O 1
ATOM 2746 N N . ALA B 1 92 ? 18.844 1.065 6.445 1 73.44 92 ALA B N 1
ATOM 2747 C CA . ALA B 1 92 ? 19.578 -0.191 6.309 1 73.44 92 ALA B CA 1
ATOM 2748 C C . ALA B 1 92 ? 20.812 -0.015 5.43 1 73.44 92 ALA B C 1
ATOM 2750 O O . ALA B 1 92 ? 21.891 -0.508 5.758 1 73.44 92 ALA B O 1
ATOM 2751 N N . PHE B 1 93 ? 20.641 0.707 4.395 1 70.88 93 PHE B N 1
ATOM 2752 C CA . PHE B 1 93 ? 21.734 0.922 3.455 1 70.88 93 PHE B CA 1
ATOM 2753 C C . PHE B 1 93 ? 22.812 1.798 4.078 1 70.88 93 PHE B C 1
ATOM 2755 O O . PHE B 1 93 ? 23.984 1.681 3.729 1 70.88 93 PHE B O 1
ATOM 2762 N N . GLU B 1 94 ? 22.375 2.639 4.965 1 71.75 94 GLU B N 1
ATOM 2763 C CA . GLU B 1 94 ? 23.328 3.51 5.648 1 71.75 94 GLU B CA 1
ATOM 2764 C C . GLU B 1 94 ? 24 2.789 6.816 1 71.75 94 GLU B C 1
ATOM 2766 O O . GLU B 1 94 ? 24.859 3.354 7.488 1 71.75 94 GLU B O 1
ATOM 2771 N N . GLY B 1 95 ? 23.656 1.546 7.012 1 67.12 95 GLY B N 1
ATOM 2772 C CA . GLY B 1 95 ? 24.25 0.763 8.086 1 67.12 95 GLY B CA 1
ATOM 2773 C C . GLY B 1 95 ? 23.656 1.085 9.445 1 67.12 95 GLY B C 1
ATOM 2774 O O . GLY B 1 95 ? 24.25 0.764 10.477 1 67.12 95 GLY B O 1
ATOM 2775 N N . ARG B 1 96 ? 22.641 1.897 9.555 1 62.22 96 ARG B N 1
ATOM 2776 C CA . ARG B 1 96 ? 22.125 2.381 10.828 1 62.22 96 ARG B CA 1
ATOM 2777 C C . ARG B 1 96 ? 21.062 1.434 11.398 1 62.22 96 ARG B C 1
ATOM 2779 O O . ARG B 1 96 ? 20.703 1.526 12.57 1 62.22 96 ARG B O 1
ATOM 2786 N N . VAL B 1 97 ? 20.25 0.9 10.812 1 57.16 97 VAL B N 1
ATOM 2787 C CA . VAL B 1 97 ? 19.25 -0.059 11.258 1 57.16 97 VAL B CA 1
ATOM 2788 C C . VAL B 1 97 ? 19.531 -1.427 10.641 1 57.16 97 VAL B C 1
ATOM 2790 O O . VAL B 1 97 ? 20.344 -1.543 9.719 1 57.16 97 VAL B O 1
ATOM 2793 N N . VAL B 1 98 ? 18.609 -2.252 11.156 1 52 98 VAL B N 1
ATOM 2794 C CA . VAL B 1 98 ? 18.75 -3.686 10.922 1 52 98 VAL B CA 1
ATOM 2795 C C . VAL B 1 98 ? 18.75 -3.963 9.414 1 52 98 VAL B C 1
ATOM 2797 O O . VAL B 1 98 ? 18.078 -3.258 8.648 1 52 98 VAL B O 1
ATOM 2800 N N . PRO B 1 99 ? 19.297 -5.141 8.82 1 59.66 99 PRO B N 1
ATOM 2801 C CA . PRO B 1 99 ? 20.016 -5.93 7.816 1 59.66 99 PRO B CA 1
ATOM 2802 C C . PRO B 1 99 ? 19.266 -6.039 6.496 1 59.66 99 PRO B C 1
ATOM 2804 O O . PRO B 1 99 ? 18.109 -5.598 6.398 1 59.66 99 PRO B O 1
ATOM 2807 N N . ILE B 1 100 ? 19.734 -6.414 5.664 1 68.69 100 ILE B N 1
ATOM 2808 C CA . ILE B 1 100 ? 19.453 -6.992 4.355 1 68.69 100 ILE B CA 1
ATOM 2809 C C . ILE B 1 100 ? 18.078 -7.664 4.379 1 68.69 100 ILE B C 1
ATOM 2811 O O . ILE B 1 100 ? 17.406 -7.762 3.35 1 68.69 100 ILE B O 1
ATOM 2815 N N . ASP B 1 101 ? 17.516 -7.66 5.625 1 79.94 101 ASP B N 1
ATOM 2816 C CA . ASP B 1 101 ? 16.25 -8.367 5.773 1 79.94 101 ASP B CA 1
ATOM 2817 C C . ASP B 1 101 ? 15.078 -7.473 5.367 1 79.94 101 ASP B C 1
ATOM 2819 O O . ASP B 1 101 ? 14.078 -7.957 4.828 1 79.94 101 ASP B O 1
ATOM 2823 N N . VAL B 1 102 ? 15.195 -6.184 5.582 1 79.88 102 VAL B N 1
ATOM 2824 C CA . VAL B 1 102 ? 14.148 -5.254 5.172 1 79.88 102 VAL B CA 1
ATOM 2825 C C . VAL B 1 102 ? 14.055 -5.219 3.65 1 79.88 102 VAL B C 1
ATOM 2827 O O . VAL B 1 102 ? 12.953 -5.191 3.09 1 79.88 102 VAL B O 1
ATOM 2830 N N . LEU B 1 103 ? 15.172 -5.246 3.068 1 79.5 103 LEU B N 1
ATOM 2831 C CA . LEU B 1 103 ? 15.18 -5.277 1.61 1 79.5 103 LEU B CA 1
ATOM 2832 C C . LEU B 1 103 ? 14.555 -6.566 1.088 1 79.5 103 LEU B C 1
ATOM 2834 O O . LEU B 1 103 ? 13.781 -6.539 0.126 1 79.5 103 LEU B O 1
ATOM 2838 N N . ALA B 1 104 ? 14.961 -7.645 1.748 1 86.56 104 ALA B N 1
ATOM 2839 C CA . ALA B 1 104 ? 14.383 -8.922 1.348 1 86.56 104 ALA B CA 1
ATOM 2840 C C . ALA B 1 104 ? 12.867 -8.898 1.464 1 86.56 104 ALA B C 1
ATOM 2842 O O . ALA B 1 104 ? 12.156 -9.391 0.578 1 86.56 104 ALA B O 1
ATOM 2843 N N . ASP B 1 105 ? 12.359 -8.352 2.527 1 88.81 105 ASP B N 1
ATOM 2844 C CA . ASP B 1 105 ? 10.914 -8.234 2.742 1 88.81 105 ASP B CA 1
ATOM 2845 C C . ASP B 1 105 ? 10.266 -7.379 1.657 1 88.81 105 ASP B C 1
ATOM 2847 O O . ASP B 1 105 ? 9.195 -7.719 1.15 1 88.81 105 ASP B O 1
ATOM 2851 N N . LEU B 1 106 ? 10.883 -6.316 1.329 1 83.19 106 LEU B N 1
ATOM 2852 C CA . LEU B 1 106 ? 10.383 -5.414 0.302 1 83.19 106 LEU B CA 1
ATOM 2853 C C . LEU B 1 106 ? 10.336 -6.105 -1.058 1 83.19 106 LEU B C 1
ATOM 2855 O O . LEU B 1 106 ? 9.367 -5.965 -1.801 1 83.19 106 LEU B O 1
ATOM 2859 N N . LEU B 1 107 ? 11.398 -6.789 -1.365 1 86.19 107 LEU B N 1
ATOM 2860 C CA . LEU B 1 107 ? 11.477 -7.48 -2.648 1 86.19 107 LEU B CA 1
ATOM 2861 C C . LEU B 1 107 ? 10.414 -8.57 -2.744 1 86.19 107 LEU B C 1
ATOM 2863 O O . LEU B 1 107 ? 9.859 -8.805 -3.818 1 86.19 107 LEU B O 1
ATOM 2867 N N . GLU B 1 108 ? 10.164 -9.195 -1.632 1 91.31 108 GLU B N 1
ATOM 2868 C CA . GLU B 1 108 ? 9.109 -10.203 -1.603 1 91.31 108 GLU B CA 1
ATOM 2869 C C . GLU B 1 108 ? 7.742 -9.586 -1.865 1 91.31 108 GLU B C 1
ATOM 2871 O O . GLU B 1 108 ? 6.934 -10.141 -2.609 1 91.31 108 GLU B O 1
ATOM 2876 N N . LEU B 1 109 ? 7.438 -8.516 -1.266 1 89.62 109 LEU B N 1
ATOM 2877 C CA . LEU B 1 109 ? 6.176 -7.816 -1.514 1 89.62 109 LEU B CA 1
ATOM 2878 C C . LEU B 1 109 ? 6.098 -7.336 -2.957 1 89.62 109 LEU B C 1
ATOM 2880 O O . LEU B 1 109 ? 5.059 -7.477 -3.607 1 89.62 109 LEU B O 1
ATOM 2884 N N . ARG B 1 110 ? 7.168 -6.715 -3.391 1 86.5 110 ARG B N 1
ATOM 2885 C CA . ARG B 1 110 ? 7.219 -6.27 -4.781 1 86.5 110 ARG B CA 1
ATOM 2886 C C . ARG B 1 110 ? 6.895 -7.414 -5.734 1 86.5 110 ARG B C 1
ATOM 2888 O O . ARG B 1 110 ? 6.117 -7.246 -6.676 1 86.5 110 ARG B O 1
ATOM 2895 N N . ARG B 1 111 ? 7.543 -8.531 -5.508 1 92.25 111 ARG B N 1
ATOM 2896 C CA . ARG B 1 111 ? 7.312 -9.703 -6.344 1 92.25 111 ARG B CA 1
ATOM 2897 C C . ARG B 1 111 ? 5.844 -10.125 -6.309 1 92.25 111 ARG B C 1
ATOM 2899 O O . ARG B 1 111 ? 5.262 -10.453 -7.344 1 92.25 111 ARG B O 1
ATOM 2906 N N . SER B 1 112 ? 5.277 -10.094 -5.152 1 92.94 112 SER B N 1
ATOM 2907 C CA . SER B 1 112 ? 3.869 -10.445 -5 1 92.94 112 SER B CA 1
ATOM 2908 C C . SER B 1 112 ? 2.984 -9.594 -5.902 1 92.94 112 SER B C 1
ATOM 2910 O O . SER B 1 112 ? 2.191 -10.117 -6.684 1 92.94 112 SER B O 1
ATOM 2912 N N . VAL B 1 113 ? 3.135 -8.336 -5.895 1 91.94 113 VAL B N 1
ATOM 2913 C CA . VAL B 1 113 ? 2.309 -7.41 -6.66 1 91.94 113 VAL B CA 1
ATOM 2914 C C . VAL B 1 113 ? 2.645 -7.523 -8.141 1 91.94 113 VAL B C 1
ATOM 2916 O O . VAL B 1 113 ? 1.748 -7.539 -8.992 1 91.94 113 VAL B O 1
ATOM 2919 N N . ALA B 1 114 ? 3.904 -7.641 -8.422 1 94.06 114 ALA B N 1
ATOM 2920 C CA . ALA B 1 114 ? 4.363 -7.691 -9.812 1 94.06 114 ALA B CA 1
ATOM 2921 C C . ALA B 1 114 ? 3.828 -8.93 -10.516 1 94.06 114 ALA B C 1
ATOM 2923 O O . ALA B 1 114 ? 3.449 -8.867 -11.688 1 94.06 114 ALA B O 1
ATOM 2924 N N . VAL B 1 115 ? 3.836 -10.055 -9.859 1 95.69 115 VAL B N 1
ATOM 2925 C CA . VAL B 1 115 ? 3.373 -11.312 -10.43 1 95.69 115 VAL B CA 1
ATOM 2926 C C . VAL B 1 115 ? 1.93 -11.164 -10.906 1 95.69 115 VAL B C 1
ATOM 2928 O O . VAL B 1 115 ? 1.604 -11.523 -12.039 1 95.69 115 VAL B O 1
ATOM 2931 N N . ASP B 1 116 ? 1.143 -10.602 -10.109 1 95.56 116 ASP B N 1
ATOM 2932 C CA . ASP B 1 116 ? -0.262 -10.477 -10.484 1 95.56 116 ASP B CA 1
ATOM 2933 C C . ASP B 1 116 ? -0.457 -9.352 -11.5 1 95.56 116 ASP B C 1
ATOM 2935 O O . ASP B 1 116 ? -1.323 -9.438 -12.375 1 95.56 116 ASP B O 1
ATOM 2939 N N . ALA B 1 117 ? 0.279 -8.281 -11.328 1 96.38 117 ALA B N 1
ATOM 2940 C CA . ALA B 1 117 ? 0.2 -7.215 -12.32 1 96.38 117 ALA B CA 1
ATOM 2941 C C . ALA B 1 117 ? 0.527 -7.738 -13.719 1 96.38 117 ALA B C 1
ATOM 2943 O O . ALA B 1 117 ? -0.191 -7.453 -14.68 1 96.38 117 ALA B O 1
ATOM 2944 N N . VAL B 1 118 ? 1.577 -8.508 -13.836 1 97.56 118 VAL B N 1
ATOM 2945 C CA . VAL B 1 118 ? 1.984 -9.062 -15.125 1 97.56 118 VAL B CA 1
ATOM 2946 C C . VAL B 1 118 ? 0.928 -10.047 -15.625 1 97.56 118 VAL B C 1
ATOM 2948 O O . VAL B 1 118 ? 0.609 -10.07 -16.812 1 97.56 118 VAL B O 1
ATOM 2951 N N . GLY B 1 119 ? 0.403 -10.875 -14.719 1 97.12 119 GLY B N 1
ATOM 2952 C CA . GLY B 1 119 ? -0.693 -11.75 -15.102 1 97.12 119 GLY B CA 1
ATOM 2953 C C . GLY B 1 119 ? -1.889 -11 -15.656 1 97.12 119 GLY B C 1
ATOM 2954 O O . GLY B 1 119 ? -2.439 -11.383 -16.688 1 97.12 119 GLY B O 1
ATOM 2955 N N . LEU B 1 120 ? -2.303 -9.961 -15.016 1 97.12 120 LEU B N 1
ATOM 2956 C CA . LEU B 1 120 ? -3.424 -9.141 -15.469 1 97.12 120 LEU B CA 1
ATOM 2957 C C . LEU B 1 120 ? -3.094 -8.445 -16.781 1 97.12 120 LEU B C 1
ATOM 2959 O O . LEU B 1 120 ? -3.945 -8.344 -17.672 1 97.12 120 LEU B O 1
ATOM 2963 N N . ALA B 1 121 ? -1.864 -7.953 -16.859 1 97.94 121 ALA B N 1
ATOM 2964 C CA . ALA B 1 121 ? -1.445 -7.332 -18.109 1 97.94 121 ALA B CA 1
ATOM 2965 C C . ALA B 1 121 ? -1.529 -8.32 -19.266 1 97.94 121 ALA B C 1
ATOM 2967 O O . ALA B 1 121 ? -1.922 -7.957 -20.391 1 97.94 121 ALA B O 1
ATOM 2968 N N . ALA B 1 122 ? -1.123 -9.547 -19.031 1 98.19 122 ALA B N 1
ATOM 2969 C CA . ALA B 1 122 ? -1.219 -10.578 -20.062 1 98.19 122 ALA B CA 1
ATOM 2970 C C . ALA B 1 122 ? -2.662 -10.766 -20.531 1 98.19 122 ALA B C 1
ATOM 2972 O O . ALA B 1 122 ? -2.914 -11.062 -21.703 1 98.19 122 ALA B O 1
ATOM 2973 N N . GLU B 1 123 ? -3.574 -10.57 -19.641 1 97.25 123 GLU B N 1
ATOM 2974 C CA . GLU B 1 123 ? -4.996 -10.75 -19.922 1 97.25 123 GLU B CA 1
ATOM 2975 C C . GLU B 1 123 ? -5.586 -9.508 -20.594 1 97.25 123 GLU B C 1
ATOM 2977 O O . GLU B 1 123 ? -6.457 -9.617 -21.453 1 97.25 123 GLU B O 1
ATOM 2982 N N . ARG B 1 124 ? -5.074 -8.312 -20.297 1 98.12 124 ARG B N 1
ATOM 2983 C CA . ARG B 1 124 ? -5.875 -7.121 -20.562 1 98.12 124 ARG B CA 1
ATOM 2984 C C . ARG B 1 124 ? -5.125 -6.145 -21.469 1 98.12 124 ARG B C 1
ATOM 2986 O O . ARG B 1 124 ? -5.73 -5.258 -22.062 1 98.12 124 ARG B O 1
ATOM 2993 N N . ALA B 1 125 ? -3.828 -6.238 -21.5 1 98.31 125 ALA B N 1
ATOM 2994 C CA . ALA B 1 125 ? -3.035 -5.242 -22.219 1 98.31 125 ALA B CA 1
ATOM 2995 C C . ALA B 1 125 ? -3.439 -5.168 -23.688 1 98.31 125 ALA B C 1
ATOM 2997 O O . ALA B 1 125 ? -3.691 -6.199 -24.312 1 98.31 125 ALA B O 1
ATOM 2998 N N . THR B 1 126 ? -3.459 -3.984 -24.219 1 98.12 126 THR B N 1
ATOM 2999 C CA . THR B 1 126 ? -3.674 -3.801 -25.656 1 98.12 126 THR B CA 1
ATOM 3000 C C . THR B 1 126 ? -2.365 -3.965 -26.422 1 98.12 126 THR B C 1
ATOM 3002 O O . THR B 1 126 ? -1.284 -3.918 -25.828 1 98.12 126 THR B O 1
ATOM 3005 N N . ALA B 1 127 ? -2.531 -4.172 -27.703 1 97.69 127 ALA B N 1
ATOM 3006 C CA . ALA B 1 127 ? -1.347 -4.266 -28.547 1 97.69 127 ALA B CA 1
ATOM 3007 C C . ALA B 1 127 ? -0.515 -2.988 -28.484 1 97.69 127 ALA B C 1
ATOM 3009 O O . ALA B 1 127 ? 0.717 -3.041 -28.484 1 97.69 127 ALA B O 1
ATOM 3010 N N . GLU B 1 128 ? -1.202 -1.89 -28.375 1 98.06 128 GLU B N 1
ATOM 3011 C CA . GLU B 1 128 ? -0.531 -0.596 -28.281 1 98.06 128 GLU B CA 1
ATOM 3012 C C . GLU B 1 128 ? 0.264 -0.474 -26.984 1 98.06 128 GLU B C 1
ATOM 3014 O O . GLU B 1 128 ? 1.378 0.054 -26.984 1 98.06 128 GLU B O 1
ATOM 3019 N N . GLU B 1 129 ? -0.274 -0.947 -25.953 1 98.19 129 GLU B N 1
ATOM 3020 C CA . GLU B 1 129 ? 0.406 -0.889 -24.672 1 98.19 129 GLU B CA 1
ATOM 3021 C C . GLU B 1 129 ? 1.636 -1.793 -24.656 1 98.19 129 GLU B C 1
ATOM 3023 O O . GLU B 1 129 ? 2.678 -1.422 -24.109 1 98.19 129 GLU B O 1
ATOM 3028 N N . ILE B 1 130 ? 1.542 -2.973 -25.25 1 98.25 130 ILE B N 1
ATOM 3029 C CA . ILE B 1 130 ? 2.668 -3.895 -25.328 1 98.25 130 ILE B CA 1
ATOM 3030 C C . ILE B 1 130 ? 3.773 -3.291 -26.188 1 98.25 130 ILE B C 1
ATOM 3032 O O . ILE B 1 130 ? 4.953 -3.344 -25.828 1 98.25 130 ILE B O 1
ATOM 3036 N N . HIS B 1 131 ? 3.336 -2.691 -27.312 1 98 131 HIS B N 1
ATOM 3037 C CA . HIS B 1 131 ? 4.293 -2.018 -28.172 1 98 131 HIS B CA 1
ATOM 3038 C C . HIS B 1 131 ? 5.004 -0.888 -27.438 1 98 131 HIS B C 1
ATOM 3040 O O . HIS B 1 131 ? 6.223 -0.742 -27.547 1 98 131 HIS B O 1
ATOM 3046 N N . ALA B 1 132 ? 4.281 -0.124 -26.672 1 98.12 132 ALA B N 1
ATOM 3047 C CA . ALA B 1 132 ? 4.844 0.976 -25.891 1 98.12 132 ALA B CA 1
ATOM 3048 C C . ALA B 1 132 ? 5.855 0.462 -24.859 1 98.12 132 ALA B C 1
ATOM 3050 O O . ALA B 1 132 ? 6.859 1.121 -24.594 1 98.12 132 ALA B O 1
ATOM 3051 N N . MET B 1 133 ? 5.633 -0.709 -24.266 1 98.12 133 MET B N 1
ATOM 3052 C CA . MET B 1 133 ? 6.582 -1.316 -23.328 1 98.12 133 MET B CA 1
ATOM 3053 C C . MET B 1 133 ? 7.898 -1.634 -24.031 1 98.12 133 MET B C 1
ATOM 3055 O O . MET B 1 133 ? 8.977 -1.37 -23.5 1 98.12 133 MET B O 1
ATOM 3059 N N . ARG B 1 134 ? 7.785 -2.148 -25.234 1 98.06 134 ARG B N 1
ATOM 3060 C CA . ARG B 1 134 ? 8.977 -2.512 -26 1 98.06 134 ARG B CA 1
ATOM 3061 C C . ARG B 1 134 ? 9.789 -1.273 -26.375 1 98.06 134 ARG B C 1
ATOM 3063 O O . ARG B 1 134 ? 11.016 -1.273 -26.266 1 98.06 134 ARG B O 1
ATOM 3070 N N . GLU B 1 135 ? 9.062 -0.265 -26.797 1 98.31 135 GLU B N 1
ATOM 3071 C CA . GLU B 1 135 ? 9.727 0.99 -27.141 1 98.31 135 GLU B CA 1
ATOM 3072 C C . GLU B 1 135 ? 10.43 1.583 -25.922 1 98.31 135 GLU B C 1
ATOM 3074 O O . GLU B 1 135 ? 11.555 2.074 -26.031 1 98.31 135 GLU B O 1
ATOM 3079 N N . HIS B 1 136 ? 9.75 1.532 -24.844 1 98.25 136 HIS B N 1
ATOM 3080 C CA . HIS B 1 136 ? 10.336 2.055 -23.609 1 98.25 136 HIS B CA 1
ATOM 3081 C C . HIS B 1 136 ? 11.594 1.281 -23.219 1 98.25 136 HIS B C 1
ATOM 3083 O O . HIS B 1 136 ? 12.594 1.874 -22.812 1 98.25 136 HIS B O 1
ATOM 3089 N N . LEU B 1 137 ? 11.523 -0.043 -23.359 1 97.75 137 LEU B N 1
ATOM 3090 C CA . LEU B 1 137 ? 12.656 -0.889 -23 1 97.75 137 LEU B CA 1
ATOM 3091 C C . LEU B 1 137 ? 13.867 -0.557 -23.875 1 97.75 137 LEU B C 1
ATOM 3093 O O . LEU B 1 137 ? 14.992 -0.493 -23.375 1 97.75 137 LEU B O 1
ATOM 3097 N N . ALA B 1 138 ? 13.617 -0.338 -25.141 1 97.75 138 ALA B N 1
ATOM 3098 C CA . ALA B 1 138 ? 14.695 0.028 -26.062 1 97.75 138 ALA B CA 1
ATOM 3099 C C . ALA B 1 138 ? 15.344 1.344 -25.641 1 97.75 138 ALA B C 1
ATOM 3101 O O . ALA B 1 138 ? 16.578 1.462 -25.641 1 97.75 138 ALA B O 1
ATOM 3102 N N . MET B 1 139 ? 14.547 2.283 -25.312 1 97.81 139 MET B N 1
ATOM 3103 C CA . MET B 1 139 ? 15.047 3.574 -24.859 1 97.81 139 MET B CA 1
ATOM 3104 C C . MET B 1 139 ? 15.82 3.422 -23.547 1 97.81 139 MET B C 1
ATOM 3106 O O . MET B 1 139 ? 16.875 4.02 -23.375 1 97.81 139 MET B O 1
ATOM 3110 N N . GLN B 1 140 ? 15.328 2.617 -22.578 1 96.69 140 GLN B N 1
ATOM 3111 C CA . GLN B 1 140 ? 15.969 2.41 -21.281 1 96.69 140 GLN B CA 1
ATOM 3112 C C . GLN B 1 140 ? 17.344 1.77 -21.453 1 96.69 140 GLN B C 1
ATOM 3114 O O . GLN B 1 140 ? 18.281 2.096 -20.719 1 96.69 140 GLN B O 1
ATOM 3119 N N . ALA B 1 141 ? 17.453 0.877 -22.438 1 96.5 141 ALA B N 1
ATOM 3120 C CA . ALA B 1 141 ? 18.719 0.177 -22.719 1 96.5 141 ALA B CA 1
ATOM 3121 C C . ALA B 1 141 ? 19.812 1.157 -23.109 1 96.5 141 ALA B C 1
ATOM 3123 O O . ALA B 1 141 ? 21 0.865 -22.938 1 96.5 141 ALA B O 1
ATOM 3124 N N . GLU B 1 142 ? 19.469 2.326 -23.531 1 96.62 142 GLU B N 1
ATOM 3125 C CA . GLU B 1 142 ? 20.438 3.34 -23.953 1 96.62 142 GLU B CA 1
ATOM 3126 C C . GLU B 1 142 ? 20.922 4.152 -22.75 1 96.62 142 GLU B C 1
ATOM 3128 O O . GLU B 1 142 ? 21.828 4.98 -22.891 1 96.62 142 GLU B O 1
ATOM 3133 N N . LEU B 1 143 ? 20.359 3.854 -21.578 1 94.56 143 LEU B N 1
ATOM 3134 C CA . LEU B 1 143 ? 20.656 4.68 -20.406 1 94.56 143 LEU B CA 1
ATOM 3135 C C . LEU B 1 143 ? 21.609 3.957 -19.453 1 94.56 143 LEU B C 1
ATOM 3137 O O . LEU B 1 143 ? 21.703 4.312 -18.281 1 94.56 143 LEU B O 1
ATOM 3141 N N . MET B 1 144 ? 22.359 2.951 -19.891 1 90.31 144 MET B N 1
ATOM 3142 C CA . MET B 1 144 ? 23.156 2.066 -19.047 1 90.31 144 MET B CA 1
ATOM 3143 C C . MET B 1 144 ? 24.328 2.82 -18.422 1 90.31 144 MET B C 1
ATOM 3145 O O . MET B 1 144 ? 24.938 2.344 -17.453 1 90.31 144 MET B O 1
ATOM 3149 N N . ASP B 1 145 ? 24.625 4.012 -18.859 1 87.94 145 ASP B N 1
ATOM 3150 C CA . ASP B 1 145 ? 25.719 4.805 -18.312 1 87.94 145 ASP B CA 1
ATOM 3151 C C . ASP B 1 145 ? 25.188 5.996 -17.516 1 87.94 145 ASP B C 1
ATOM 3153 O O . ASP B 1 145 ? 25.953 6.875 -17.125 1 87.94 145 ASP B O 1
ATOM 3157 N N . GLN B 1 146 ? 23.969 6.027 -17.359 1 89.81 146 GLN B N 1
ATOM 3158 C CA . GLN B 1 146 ? 23.297 7.109 -16.641 1 89.81 146 GLN B CA 1
ATOM 3159 C C . GLN B 1 146 ? 22.422 6.559 -15.531 1 89.81 146 GLN B C 1
ATOM 3161 O O . GLN B 1 146 ? 21.188 6.492 -15.672 1 89.81 146 GLN B O 1
ATOM 3166 N N . PRO B 1 147 ? 22.969 6.305 -14.43 1 84.25 147 PRO B N 1
ATOM 3167 C CA . PRO B 1 147 ? 22.281 5.594 -13.352 1 84.25 147 PRO B CA 1
ATOM 3168 C C . PRO B 1 147 ? 20.969 6.266 -12.953 1 84.25 147 PRO B C 1
ATOM 3170 O O . PRO B 1 147 ? 19.938 5.586 -12.789 1 84.25 147 PRO B O 1
ATOM 3173 N N . ARG B 1 148 ? 20.953 7.543 -12.805 1 83.5 148 ARG B N 1
ATOM 3174 C CA . ARG B 1 148 ? 19.75 8.242 -12.383 1 83.5 148 ARG B CA 1
ATOM 3175 C C . ARG B 1 148 ? 18.672 8.164 -13.461 1 83.5 148 ARG B C 1
ATOM 3177 O O . ARG B 1 148 ? 17.5 7.883 -13.156 1 83.5 148 ARG B O 1
ATOM 3184 N N . ALA B 1 149 ? 19.078 8.43 -14.695 1 88.81 149 ALA B N 1
ATOM 3185 C CA . ALA B 1 149 ? 18.125 8.344 -15.805 1 88.81 149 ALA B CA 1
ATOM 3186 C C . ALA B 1 149 ? 17.609 6.918 -15.969 1 88.81 149 ALA B C 1
ATOM 3188 O O . ALA B 1 149 ? 16.438 6.711 -16.297 1 88.81 149 ALA B O 1
ATOM 3189 N N . PHE B 1 150 ? 18.469 5.953 -15.828 1 91.12 150 PHE B N 1
ATOM 3190 C CA . PHE B 1 150 ? 18.078 4.551 -15.922 1 91.12 150 PHE B CA 1
ATOM 3191 C C . PHE B 1 150 ? 17.016 4.215 -14.867 1 91.12 150 PHE B C 1
ATOM 3193 O O . PHE B 1 150 ? 16.016 3.559 -15.172 1 91.12 150 PHE B O 1
ATOM 3200 N N . MET B 1 151 ? 17.203 4.676 -13.664 1 86.12 151 MET B N 1
ATOM 3201 C CA . MET B 1 151 ? 16.266 4.395 -12.57 1 86.12 151 MET B CA 1
ATOM 3202 C C . MET B 1 151 ? 14.906 5.027 -12.844 1 86.12 151 MET B C 1
ATOM 3204 O O . MET B 1 151 ? 13.867 4.426 -12.562 1 86.12 151 MET B O 1
ATOM 3208 N N . GLN B 1 152 ? 14.945 6.262 -13.352 1 87.94 152 GLN B N 1
ATOM 3209 C CA . GLN B 1 152 ? 13.695 6.914 -13.719 1 87.94 152 GLN B CA 1
ATOM 3210 C C . GLN B 1 152 ? 12.961 6.129 -14.797 1 87.94 152 GLN B C 1
ATOM 3212 O O . GLN B 1 152 ? 11.742 5.961 -14.734 1 87.94 152 GLN B O 1
ATOM 3217 N N . ALA B 1 153 ? 13.719 5.668 -15.734 1 93.19 153 ALA B N 1
ATOM 3218 C CA . ALA B 1 153 ? 13.148 4.848 -16.797 1 93.19 153 ALA B CA 1
ATOM 3219 C C . ALA B 1 153 ? 12.609 3.529 -16.25 1 93.19 153 ALA B C 1
ATOM 3221 O O . ALA B 1 153 ? 11.609 3.002 -16.75 1 93.19 153 ALA B O 1
ATOM 3222 N N . ASP B 1 154 ? 13.227 2.979 -15.25 1 91.62 154 ASP B N 1
ATOM 3223 C CA . ASP B 1 154 ? 12.797 1.736 -14.617 1 91.62 154 ASP B CA 1
ATOM 3224 C C . ASP B 1 154 ? 11.438 1.907 -13.938 1 91.62 154 ASP B C 1
ATOM 3226 O O . ASP B 1 154 ? 10.555 1.062 -14.086 1 91.62 154 ASP B O 1
ATOM 3230 N N . ILE B 1 155 ? 11.312 2.939 -13.25 1 89.62 155 ILE B N 1
ATOM 3231 C CA . ILE B 1 155 ? 10.047 3.27 -12.609 1 89.62 155 ILE B CA 1
ATOM 3232 C C . ILE B 1 155 ? 8.969 3.453 -13.672 1 89.62 155 ILE B C 1
ATOM 3234 O O . ILE B 1 155 ? 7.844 2.967 -13.516 1 89.62 155 ILE B O 1
ATOM 3238 N N . ALA B 1 156 ? 9.336 4.145 -14.75 1 93.19 156 ALA B N 1
ATOM 3239 C CA . ALA B 1 156 ? 8.391 4.387 -15.836 1 93.19 156 ALA B CA 1
ATOM 3240 C C . ALA B 1 156 ? 7.984 3.078 -16.516 1 93.19 156 ALA B C 1
ATOM 3242 O O . ALA B 1 156 ? 6.844 2.928 -16.953 1 93.19 156 ALA B O 1
ATOM 3243 N N . PHE B 1 157 ? 8.906 2.109 -16.641 1 95.75 157 PHE B N 1
ATOM 3244 C CA . PHE B 1 157 ? 8.578 0.812 -17.219 1 95.75 157 PHE B CA 1
ATOM 3245 C C . PHE B 1 157 ? 7.547 0.087 -16.359 1 95.75 157 PHE B C 1
ATOM 3247 O O . PHE B 1 157 ? 6.535 -0.4 -16.875 1 95.75 157 PHE B O 1
ATOM 3254 N N . ALA B 1 158 ? 7.84 0.029 -15.086 1 93.75 158 ALA B N 1
ATOM 3255 C CA . ALA B 1 158 ? 6.914 -0.62 -14.164 1 93.75 158 ALA B CA 1
ATOM 3256 C C . ALA B 1 158 ? 5.539 0.037 -14.211 1 93.75 158 ALA B C 1
ATOM 3258 O O . ALA B 1 158 ? 4.512 -0.646 -14.141 1 93.75 158 ALA B O 1
ATOM 3259 N N . ARG B 1 159 ? 5.527 1.317 -14.375 1 94.25 159 ARG B N 1
ATOM 3260 C CA . ARG B 1 159 ? 4.262 2.039 -14.484 1 94.25 159 ARG B CA 1
ATOM 3261 C C . ARG B 1 159 ? 3.477 1.58 -15.703 1 94.25 159 ARG B C 1
ATOM 3263 O O . ARG B 1 159 ? 2.252 1.449 -15.648 1 94.25 159 ARG B O 1
ATOM 3270 N N . ARG B 1 160 ? 4.137 1.415 -16.766 1 96.25 160 ARG B N 1
ATOM 3271 C CA . ARG B 1 160 ? 3.479 0.968 -17.984 1 96.25 160 ARG B CA 1
ATOM 3272 C C . ARG B 1 160 ? 2.855 -0.411 -17.797 1 96.25 160 ARG B C 1
ATOM 3274 O O . ARG B 1 160 ? 1.739 -0.661 -18.25 1 96.25 160 ARG B O 1
ATOM 3281 N N . VAL B 1 161 ? 3.545 -1.305 -17.141 1 96.88 161 VAL B N 1
ATOM 3282 C CA . VAL B 1 161 ? 3.016 -2.635 -16.859 1 96.88 161 VAL B CA 1
ATOM 3283 C C . VAL B 1 161 ? 1.771 -2.521 -15.977 1 96.88 161 VAL B C 1
ATOM 3285 O O . VAL B 1 161 ? 0.748 -3.15 -16.25 1 96.88 161 VAL B O 1
ATOM 3288 N N . VAL B 1 162 ? 1.836 -1.734 -14.953 1 96.06 162 VAL B N 1
ATOM 3289 C CA . VAL B 1 162 ? 0.739 -1.556 -14.008 1 96.06 162 VAL B CA 1
ATOM 3290 C C . VAL B 1 162 ? -0.47 -0.959 -14.727 1 96.06 162 VAL B C 1
ATOM 3292 O O . VAL B 1 162 ? -1.603 -1.4 -14.516 1 96.06 162 VAL B O 1
ATOM 3295 N N . ARG B 1 163 ? -0.215 0.023 -15.602 1 95.81 163 ARG B N 1
ATOM 3296 C CA . ARG B 1 163 ? -1.308 0.62 -16.359 1 95.81 163 ARG B CA 1
ATOM 3297 C C . ARG B 1 163 ? -1.984 -0.417 -17.25 1 95.81 163 ARG B C 1
ATOM 3299 O O . ARG B 1 163 ? -3.199 -0.369 -17.453 1 95.81 163 ARG B O 1
ATOM 3306 N N . ALA B 1 164 ? -1.225 -1.332 -17.719 1 97.5 164 ALA B N 1
ATOM 3307 C CA . ALA B 1 164 ? -1.727 -2.354 -18.625 1 97.5 164 ALA B CA 1
ATOM 3308 C C . ALA B 1 164 ? -2.594 -3.371 -17.891 1 97.5 164 ALA B C 1
ATOM 3310 O O . ALA B 1 164 ? -3.275 -4.184 -18.516 1 97.5 164 ALA B O 1
ATOM 3311 N N . THR B 1 165 ? -2.602 -3.328 -16.562 1 96.94 165 THR B N 1
ATOM 3312 C CA . THR B 1 165 ? -3.525 -4.156 -15.797 1 96.94 165 THR B CA 1
ATOM 3313 C C . THR B 1 165 ? -4.957 -3.637 -15.922 1 96.94 165 THR B C 1
ATOM 3315 O O . THR B 1 165 ? -5.914 -4.359 -15.641 1 96.94 165 THR B O 1
ATOM 3318 N N . HIS B 1 166 ? -5.035 -2.371 -16.266 1 96.12 166 HIS B N 1
ATOM 3319 C CA . HIS B 1 166 ? -6.312 -1.664 -16.281 1 96.12 166 HIS B CA 1
ATOM 3320 C C . HIS B 1 166 ? -7.043 -1.805 -14.953 1 96.12 166 HIS B C 1
ATOM 3322 O O . HIS B 1 166 ? -8.258 -2.039 -14.93 1 96.12 166 HIS B O 1
ATOM 3328 N N . ASN B 1 167 ? -6.352 -1.777 -13.953 1 94.69 167 ASN B N 1
ATOM 3329 C CA . ASN B 1 167 ? -6.836 -1.866 -12.578 1 94.69 167 ASN B CA 1
ATOM 3330 C C . ASN B 1 167 ? -6.395 -0.663 -11.75 1 94.69 167 ASN B C 1
ATOM 3332 O O . ASN B 1 167 ? -5.207 -0.494 -11.477 1 94.69 167 ASN B O 1
ATOM 3336 N N . LEU B 1 168 ? -7.316 0.098 -11.336 1 90.94 168 LEU B N 1
ATOM 3337 C CA . LEU B 1 168 ? -7.043 1.354 -10.648 1 90.94 168 LEU B CA 1
ATOM 3338 C C . LEU B 1 168 ? -6.32 1.102 -9.328 1 90.94 168 LEU B C 1
ATOM 3340 O O . LEU B 1 168 ? -5.441 1.875 -8.945 1 90.94 168 LEU B O 1
ATOM 3344 N N . ALA B 1 169 ? -6.68 0.089 -8.633 1 89.38 169 ALA B N 1
ATOM 3345 C CA . ALA B 1 169 ? -6.066 -0.203 -7.344 1 89.38 169 ALA B CA 1
ATOM 3346 C C . ALA B 1 169 ? -4.574 -0.482 -7.496 1 89.38 169 ALA B C 1
ATOM 3348 O O . ALA B 1 169 ? -3.76 0.002 -6.703 1 89.38 169 ALA B O 1
ATOM 3349 N N . PHE B 1 170 ? -4.16 -1.198 -8.508 1 93.06 170 PHE B N 1
ATOM 3350 C CA . PHE B 1 170 ? -2.754 -1.458 -8.781 1 93.06 170 PHE B CA 1
ATOM 3351 C C . PHE B 1 170 ? -2.02 -0.164 -9.109 1 93.06 170 PHE B C 1
ATOM 3353 O O . PHE B 1 170 ? -0.871 0.024 -8.703 1 93.06 170 PHE B O 1
ATOM 3360 N N . GLU B 1 171 ? -2.666 0.669 -9.828 1 92.31 171 GLU B N 1
ATOM 3361 C CA . GLU B 1 171 ? -2.045 1.948 -10.164 1 92.31 171 GLU B CA 1
ATOM 3362 C C . GLU B 1 171 ? -1.785 2.779 -8.914 1 92.31 171 GLU B C 1
ATOM 3364 O O . GLU B 1 171 ? -0.709 3.361 -8.758 1 92.31 171 GLU B O 1
ATOM 3369 N N . LEU B 1 172 ? -2.709 2.801 -8.047 1 89.12 172 LEU B N 1
ATOM 3370 C CA . LEU B 1 172 ? -2.596 3.631 -6.855 1 89.12 172 LEU B CA 1
ATOM 3371 C C . LEU B 1 172 ? -1.54 3.076 -5.906 1 89.12 172 LEU B C 1
ATOM 3373 O O . LEU B 1 172 ? -0.755 3.834 -5.332 1 89.12 172 LEU B O 1
ATOM 3377 N N . ILE B 1 173 ? -1.537 1.761 -5.746 1 86.75 173 ILE B N 1
ATOM 3378 C CA . ILE B 1 173 ? -0.526 1.184 -4.867 1 86.75 173 ILE B CA 1
ATOM 3379 C C . ILE B 1 173 ? 0.861 1.386 -5.469 1 86.75 173 ILE B C 1
ATOM 3381 O O . ILE B 1 173 ? 1.832 1.621 -4.746 1 86.75 173 ILE B O 1
ATOM 3385 N N . TYR B 1 174 ? 0.949 1.275 -6.812 1 90.19 174 TYR B N 1
ATOM 3386 C CA . TYR B 1 174 ? 2.225 1.511 -7.477 1 90.19 174 TYR B CA 1
ATOM 3387 C C . TYR B 1 174 ? 2.725 2.926 -7.215 1 90.19 174 TYR B C 1
ATOM 3389 O O . TYR B 1 174 ? 3.918 3.137 -6.984 1 90.19 174 TYR B O 1
ATOM 3397 N N . ASN B 1 175 ? 1.843 3.895 -7.281 1 88.31 175 ASN B N 1
ATOM 3398 C CA . ASN B 1 175 ? 2.227 5.277 -7.023 1 88.31 175 ASN B CA 1
ATOM 3399 C C . ASN B 1 175 ? 2.871 5.434 -5.648 1 88.31 175 ASN B C 1
ATOM 3401 O O . ASN B 1 175 ? 3.852 6.164 -5.5 1 88.31 175 ASN B O 1
ATOM 3405 N N . THR B 1 176 ? 2.311 4.758 -4.754 1 82 176 THR B N 1
ATOM 3406 C CA . THR B 1 176 ? 2.846 4.809 -3.396 1 82 176 THR B CA 1
ATOM 3407 C C . THR B 1 176 ? 4.262 4.238 -3.352 1 82 176 THR B C 1
ATOM 3409 O O . THR B 1 176 ? 5.168 4.859 -2.797 1 82 176 THR B O 1
ATOM 3412 N N . VAL B 1 177 ? 4.461 3.123 -3.959 1 79.25 177 VAL B N 1
ATOM 3413 C CA . VAL B 1 177 ? 5.758 2.453 -3.969 1 79.25 177 VAL B CA 1
ATOM 3414 C C . VAL B 1 177 ? 6.762 3.283 -4.766 1 79.25 177 VAL B C 1
ATOM 3416 O O . VAL B 1 177 ? 7.898 3.482 -4.328 1 79.25 177 VAL B O 1
ATOM 3419 N N . ALA B 1 178 ? 6.348 3.74 -5.93 1 83 178 ALA B N 1
ATOM 3420 C CA . ALA B 1 178 ? 7.211 4.535 -6.801 1 83 178 ALA B CA 1
ATOM 3421 C C . ALA B 1 178 ? 7.727 5.773 -6.078 1 83 178 ALA B C 1
ATOM 3423 O O . ALA B 1 178 ? 8.906 6.113 -6.184 1 83 178 ALA B O 1
ATOM 3424 N N . ARG B 1 179 ? 6.875 6.426 -5.344 1 77.75 179 ARG B N 1
ATOM 3425 C CA . ARG B 1 179 ? 7.262 7.617 -4.598 1 77.75 179 ARG B CA 1
ATOM 3426 C C . ARG B 1 179 ? 8.328 7.289 -3.555 1 77.75 179 ARG B C 1
ATOM 3428 O O . ARG B 1 179 ? 9.25 8.078 -3.334 1 77.75 179 ARG B O 1
ATOM 3435 N N . THR B 1 180 ? 8.133 6.172 -2.959 1 70.69 180 THR B N 1
ATOM 3436 C CA . THR B 1 180 ? 9.094 5.746 -1.946 1 70.69 180 THR B CA 1
ATOM 3437 C C . THR B 1 180 ? 10.469 5.52 -2.566 1 70.69 180 THR B C 1
ATOM 3439 O O . THR B 1 180 ? 11.484 5.91 -1.993 1 70.69 180 THR B O 1
ATOM 3442 N N . LEU B 1 181 ? 10.516 4.953 -3.732 1 73.75 181 LEU B N 1
ATOM 3443 C CA . LEU B 1 181 ? 11.773 4.684 -4.426 1 73.75 181 LEU B CA 1
ATOM 3444 C C . LEU B 1 181 ? 12.414 5.977 -4.914 1 73.75 181 LEU B C 1
ATOM 3446 O O . LEU B 1 181 ? 13.633 6.133 -4.844 1 73.75 181 LEU B O 1
ATOM 3450 N N . GLU B 1 182 ? 11.609 6.887 -5.328 1 75.19 182 GLU B N 1
ATOM 3451 C CA . GLU B 1 182 ? 12.109 8.141 -5.879 1 75.19 182 GLU B CA 1
ATOM 3452 C C . GLU B 1 182 ? 12.664 9.047 -4.781 1 75.19 182 GLU B C 1
ATOM 3454 O O . GLU B 1 182 ? 13.57 9.844 -5.031 1 75.19 182 GLU B O 1
ATOM 3459 N N . SER B 1 183 ? 12.148 8.891 -3.674 1 69 183 SER B N 1
ATOM 3460 C CA . SER B 1 183 ? 12.539 9.789 -2.59 1 69 183 SER B CA 1
ATOM 3461 C C . SER B 1 183 ? 13.781 9.266 -1.872 1 69 183 SER B C 1
ATOM 3463 O O . SER B 1 183 ? 14.352 9.969 -1.03 1 69 183 SER B O 1
ATOM 3465 N N . ASN B 1 184 ? 14.164 8.047 -2.219 1 65.06 184 ASN B N 1
ATOM 3466 C CA . ASN B 1 184 ? 15.312 7.461 -1.53 1 65.06 184 ASN B CA 1
ATOM 3467 C C . ASN B 1 184 ? 16.453 7.137 -2.5 1 65.06 184 ASN B C 1
ATOM 3469 O O . ASN B 1 184 ? 16.562 6.008 -2.98 1 65.06 184 ASN B O 1
ATOM 3473 N N . ALA B 1 185 ? 17.234 8.055 -2.865 1 59.06 185 ALA B N 1
ATOM 3474 C CA . ALA B 1 185 ? 18.312 8.016 -3.84 1 59.06 185 ALA B CA 1
ATOM 3475 C C . ALA B 1 185 ? 19.25 6.84 -3.568 1 59.06 185 ALA B C 1
ATOM 3477 O O . ALA B 1 185 ? 19.781 6.234 -4.5 1 59.06 185 ALA B O 1
ATOM 3478 N N . GLY B 1 186 ? 19.469 6.477 -2.373 1 59.81 186 GLY B N 1
ATOM 3479 C CA . GLY B 1 186 ? 20.406 5.418 -2.053 1 59.81 186 GLY B CA 1
ATOM 3480 C C . GLY B 1 186 ? 19.953 4.051 -2.523 1 59.81 186 GLY B C 1
ATOM 3481 O O . GLY B 1 186 ? 20.781 3.209 -2.891 1 59.81 186 GLY B O 1
ATOM 3482 N N . LEU B 1 187 ? 18.781 3.889 -2.705 1 62.12 187 LEU B N 1
ATOM 3483 C CA . LEU B 1 187 ? 18.25 2.594 -3.119 1 62.12 187 LEU B CA 1
ATOM 3484 C C . LEU B 1 187 ? 18.453 2.373 -4.613 1 62.12 187 LEU B C 1
ATOM 3486 O O . LEU B 1 187 ? 18.703 1.245 -5.051 1 62.12 187 LEU B O 1
ATOM 3490 N N . GLU B 1 188 ? 18.469 3.469 -5.324 1 62.59 188 GLU B N 1
ATOM 3491 C CA . GLU B 1 188 ? 18.578 3.402 -6.777 1 62.59 188 GLU B CA 1
ATOM 3492 C C . GLU B 1 188 ? 19.922 2.834 -7.203 1 62.59 188 GLU B C 1
ATOM 3494 O O . GLU B 1 188 ? 20.016 2.09 -8.18 1 62.59 188 GLU B O 1
ATOM 3499 N N . LEU B 1 189 ? 20.891 3.191 -6.473 1 61.78 189 LEU B N 1
ATOM 3500 C CA . LEU B 1 189 ? 22.219 2.744 -6.859 1 61.78 189 LEU B CA 1
ATOM 3501 C C . LEU B 1 189 ? 22.344 1.23 -6.719 1 61.78 189 LEU B C 1
ATOM 3503 O O . LEU B 1 189 ? 22.953 0.572 -7.566 1 61.78 189 LEU B O 1
ATOM 3507 N N . ALA B 1 190 ? 21.812 0.726 -5.73 1 62.94 190 ALA B N 1
ATOM 3508 C CA . ALA B 1 190 ? 21.875 -0.718 -5.516 1 62.94 190 ALA B CA 1
ATOM 3509 C C . ALA B 1 190 ? 21.141 -1.469 -6.617 1 62.94 190 ALA B C 1
ATOM 3511 O O . ALA B 1 190 ? 21.578 -2.529 -7.062 1 62.94 190 ALA B O 1
ATOM 3512 N N . PHE B 1 191 ? 20.172 -0.812 -7.141 1 70.94 191 PHE B N 1
ATOM 3513 C CA . PHE B 1 191 ? 19.359 -1.454 -8.172 1 70.94 191 PHE B CA 1
ATOM 3514 C C . PHE B 1 191 ? 20 -1.277 -9.547 1 70.94 191 PHE B C 1
ATOM 3516 O O . PHE B 1 191 ? 19.844 -2.131 -10.422 1 70.94 191 PHE B O 1
ATOM 3523 N N . PHE B 1 192 ? 20.844 -0.199 -9.586 1 75.75 192 PHE B N 1
ATOM 3524 C CA . PHE B 1 192 ? 21.484 0.053 -10.875 1 75.75 192 PHE B CA 1
ATOM 3525 C C . PHE B 1 192 ? 22.516 -1.018 -11.188 1 75.75 192 PHE B C 1
ATOM 3527 O O . PHE B 1 192 ? 22.766 -1.333 -12.352 1 75.75 192 PHE B O 1
ATOM 3534 N N . ALA B 1 193 ? 23.125 -1.616 -10.164 1 75.25 193 ALA B N 1
ATOM 3535 C CA . ALA B 1 193 ? 24.094 -2.686 -10.367 1 75.25 193 ALA B CA 1
ATOM 3536 C C . ALA B 1 193 ? 23.469 -3.873 -11.086 1 75.25 193 ALA B C 1
ATOM 3538 O O . ALA B 1 193 ? 24.156 -4.672 -11.711 1 75.25 193 ALA B O 1
ATOM 3539 N N . ASN B 1 194 ? 22.172 -3.98 -11.109 1 83.56 194 ASN B N 1
ATOM 3540 C CA . ASN B 1 194 ? 21.453 -5.07 -11.742 1 83.56 194 ASN B CA 1
ATOM 3541 C C . ASN B 1 194 ? 20.875 -4.652 -13.094 1 83.56 194 ASN B C 1
ATOM 3543 O O . ASN B 1 194 ? 20.078 -5.379 -13.688 1 83.56 194 ASN B O 1
ATOM 3547 N N . ALA B 1 195 ? 21.344 -3.531 -13.602 1 88.81 195 ALA B N 1
ATOM 3548 C CA . ALA B 1 195 ? 20.688 -2.926 -14.758 1 88.81 195 ALA B CA 1
ATOM 3549 C C . ALA B 1 195 ? 20.641 -3.9 -15.93 1 88.81 195 ALA B C 1
ATOM 3551 O O . ALA B 1 195 ? 19.578 -4.105 -16.516 1 88.81 195 ALA B O 1
ATOM 3552 N N . PRO B 1 196 ? 21.766 -4.609 -16.25 1 90.06 196 PRO B N 1
ATOM 3553 C CA . PRO B 1 196 ? 21.688 -5.539 -17.391 1 90.06 196 PRO B CA 1
ATOM 3554 C C . PRO B 1 196 ? 20.703 -6.684 -17.141 1 90.06 196 PRO B C 1
ATOM 3556 O O . PRO B 1 196 ? 19.953 -7.059 -18.047 1 90.06 196 PRO B O 1
ATOM 3559 N N . GLN B 1 197 ? 20.688 -7.203 -15.961 1 90.94 197 GLN B N 1
ATOM 3560 C CA . GLN B 1 197 ? 19.781 -8.297 -15.617 1 90.94 197 GLN B CA 1
ATOM 3561 C C . GLN B 1 197 ? 18.328 -7.824 -15.625 1 90.94 197 GLN B C 1
ATOM 3563 O O . GLN B 1 197 ? 17.438 -8.555 -16.062 1 90.94 197 GLN B O 1
ATOM 3568 N N . THR B 1 198 ? 18.125 -6.625 -15.148 1 91.81 198 THR B N 1
ATOM 3569 C CA . THR B 1 198 ? 16.781 -6.055 -15.117 1 91.81 198 THR B CA 1
ATOM 3570 C C . THR B 1 198 ? 16.219 -5.914 -16.531 1 91.81 198 THR B C 1
ATOM 3572 O O . THR B 1 198 ? 15.07 -6.281 -16.781 1 91.81 198 THR B O 1
ATOM 3575 N N . LEU B 1 199 ? 17.047 -5.484 -17.469 1 95.06 199 LEU B N 1
ATOM 3576 C CA . LEU B 1 199 ? 16.609 -5.312 -18.844 1 95.06 199 LEU B CA 1
ATOM 3577 C C . LEU B 1 199 ? 16.266 -6.656 -19.484 1 95.06 199 LEU B C 1
ATOM 3579 O O . LEU B 1 199 ? 15.305 -6.762 -20.25 1 95.06 199 LEU B O 1
ATOM 3583 N N . ARG B 1 200 ? 17 -7.668 -19.172 1 95.12 200 ARG B N 1
ATOM 3584 C CA . ARG B 1 200 ? 16.719 -9.008 -19.688 1 95.12 200 ARG B CA 1
ATOM 3585 C C . ARG B 1 200 ? 15.398 -9.531 -19.141 1 95.12 200 ARG B C 1
ATOM 3587 O O . ARG B 1 200 ? 14.602 -10.117 -19.891 1 95.12 200 ARG B O 1
ATOM 3594 N N . VAL B 1 201 ? 15.188 -9.297 -17.906 1 94.94 201 VAL B N 1
ATOM 3595 C CA . VAL B 1 201 ? 13.953 -9.734 -17.266 1 94.94 201 VAL B CA 1
ATOM 3596 C C . VAL B 1 201 ? 12.766 -9.008 -17.891 1 94.94 201 VAL B C 1
ATOM 3598 O O . VAL B 1 201 ? 11.742 -9.625 -18.203 1 94.94 201 VAL B O 1
ATOM 3601 N N . TYR B 1 202 ? 12.898 -7.66 -18.094 1 96 202 TYR B N 1
ATOM 3602 C CA . TYR B 1 202 ? 11.812 -6.883 -18.672 1 96 202 TYR B CA 1
ATOM 3603 C C . TYR B 1 202 ? 11.484 -7.375 -20.078 1 96 202 TYR B C 1
ATOM 3605 O O . TYR B 1 202 ? 10.305 -7.492 -20.438 1 96 202 TYR B O 1
ATOM 3613 N N . ALA B 1 203 ? 12.531 -7.684 -20.828 1 97.31 203 ALA B N 1
ATOM 3614 C CA . ALA B 1 203 ? 12.312 -8.211 -22.172 1 97.31 203 ALA B CA 1
ATOM 3615 C C . ALA B 1 203 ? 11.516 -9.516 -22.125 1 97.31 203 ALA B C 1
ATOM 3617 O O . ALA B 1 203 ? 10.578 -9.703 -22.906 1 97.31 203 ALA B O 1
ATOM 3618 N N . ARG B 1 204 ? 11.859 -10.367 -21.25 1 97 204 ARG B N 1
ATOM 3619 C CA . ARG B 1 204 ? 11.164 -11.648 -21.094 1 97 204 ARG B CA 1
ATOM 3620 C C . ARG B 1 204 ? 9.719 -11.43 -20.641 1 97 204 ARG B C 1
ATOM 3622 O O . ARG B 1 204 ? 8.812 -12.133 -21.109 1 97 204 ARG B O 1
ATOM 3629 N N . LEU B 1 205 ? 9.539 -10.5 -19.719 1 96.69 205 LEU B N 1
ATOM 3630 C CA . LEU B 1 205 ? 8.203 -10.219 -19.234 1 96.69 205 LEU B CA 1
ATOM 3631 C C . LEU B 1 205 ? 7.293 -9.734 -20.359 1 96.69 205 LEU B C 1
ATOM 3633 O O . LEU B 1 205 ? 6.121 -10.117 -20.422 1 96.69 205 LEU B O 1
ATOM 3637 N N . ILE B 1 206 ? 7.84 -8.898 -21.25 1 98 206 ILE B N 1
ATOM 3638 C CA . ILE B 1 206 ? 7.059 -8.414 -22.391 1 98 206 ILE B CA 1
ATOM 3639 C C . ILE B 1 206 ? 6.652 -9.586 -23.266 1 98 206 ILE B C 1
ATOM 3641 O O . ILE B 1 206 ? 5.496 -9.68 -23.688 1 98 206 ILE B O 1
ATOM 3645 N N . ASP B 1 207 ? 7.605 -10.492 -23.484 1 97.62 207 ASP B N 1
ATOM 3646 C CA . ASP B 1 207 ? 7.316 -11.695 -24.281 1 97.62 207 ASP B CA 1
ATOM 3647 C C . ASP B 1 207 ? 6.203 -12.516 -23.641 1 97.62 207 ASP B C 1
ATOM 3649 O O . ASP B 1 207 ? 5.328 -13.031 -24.328 1 97.62 207 ASP B O 1
ATOM 3653 N N . ILE B 1 208 ? 6.285 -12.617 -22.359 1 96.94 208 ILE B N 1
ATOM 3654 C CA . ILE B 1 208 ? 5.316 -13.383 -21.578 1 96.94 208 ILE B CA 1
ATOM 3655 C C . ILE B 1 208 ? 3.936 -12.742 -21.703 1 96.94 208 ILE B C 1
ATOM 3657 O O . ILE B 1 208 ? 2.939 -13.43 -21.938 1 96.94 208 ILE B O 1
ATOM 3661 N N . VAL B 1 209 ? 3.84 -11.438 -21.562 1 97.81 209 VAL B N 1
ATOM 3662 C CA . VAL B 1 209 ? 2.576 -10.711 -21.656 1 97.81 209 VAL B CA 1
ATOM 3663 C C . VAL B 1 209 ? 1.987 -10.867 -23.047 1 97.81 209 VAL B C 1
ATOM 3665 O O . VAL B 1 209 ? 0.772 -11.008 -23.203 1 97.81 209 VAL B O 1
ATOM 3668 N N . GLU B 1 210 ? 2.828 -10.891 -24.016 1 97.31 210 GLU B N 1
ATOM 3669 C CA . GLU B 1 210 ? 2.404 -10.969 -25.422 1 97.31 210 GLU B CA 1
ATOM 3670 C C . GLU B 1 210 ? 1.733 -12.305 -25.719 1 97.31 210 GLU B C 1
ATOM 3672 O O . GLU B 1 210 ? 0.928 -12.414 -26.641 1 97.31 210 GLU B O 1
ATOM 3677 N N . LYS B 1 211 ? 1.98 -13.344 -24.969 1 97.31 211 LYS B N 1
ATOM 3678 C CA . LYS B 1 211 ? 1.42 -14.672 -25.172 1 97.31 211 LYS B CA 1
ATOM 3679 C C . LYS B 1 211 ? -0.018 -14.75 -24.672 1 97.31 211 LYS B C 1
ATOM 3681 O O . LYS B 1 211 ? -0.736 -15.703 -24.969 1 97.31 211 LYS B O 1
ATOM 3686 N N . ARG B 1 212 ? -0.411 -13.812 -23.875 1 97.56 212 ARG B N 1
ATOM 3687 C CA . ARG B 1 212 ? -1.793 -13.633 -23.438 1 97.56 212 ARG B CA 1
ATOM 3688 C C . ARG B 1 212 ? -2.26 -14.812 -22.594 1 97.56 212 ARG B C 1
ATOM 3690 O O . ARG B 1 212 ? -3.41 -15.242 -22.688 1 97.56 212 ARG B O 1
ATOM 3697 N N . GLU B 1 213 ? -1.348 -15.398 -21.891 1 96.56 213 GLU B N 1
ATOM 3698 C CA . GLU B 1 213 ? -1.647 -16.484 -20.953 1 96.56 213 GLU B CA 1
ATOM 3699 C C . GLU B 1 213 ? -1.408 -16.047 -19.516 1 96.56 213 GLU B C 1
ATOM 3701 O O . GLU B 1 213 ? -0.302 -16.203 -18.984 1 96.56 213 GLU B O 1
ATOM 3706 N N . ALA B 1 214 ? -2.447 -15.734 -18.875 1 95.38 214 ALA B N 1
ATOM 3707 C CA . ALA B 1 214 ? -2.359 -15.039 -17.594 1 95.38 214 ALA B CA 1
ATOM 3708 C C . ALA B 1 214 ? -1.686 -15.914 -16.531 1 95.38 214 ALA B C 1
ATOM 3710 O O . ALA B 1 214 ? -0.755 -15.469 -15.852 1 95.38 214 ALA B O 1
ATOM 3711 N N . GLU B 1 215 ? -2.131 -17.141 -16.422 1 92.44 215 GLU B N 1
ATOM 3712 C CA . GLU B 1 215 ? -1.596 -18 -15.367 1 92.44 215 GLU B CA 1
ATOM 3713 C C . GLU B 1 215 ? -0.141 -18.375 -15.641 1 92.44 215 GLU B C 1
ATOM 3715 O O . GLU B 1 215 ? 0.678 -18.422 -14.719 1 92.44 215 GLU B O 1
ATOM 3720 N N . ARG B 1 216 ? 0.166 -18.641 -16.844 1 94.44 216 ARG B N 1
ATOM 3721 C CA . ARG B 1 216 ? 1.553 -18.906 -17.219 1 94.44 216 ARG B CA 1
ATOM 3722 C C . ARG B 1 216 ? 2.424 -17.672 -16.969 1 94.44 216 ARG B C 1
ATOM 3724 O O . ARG B 1 216 ? 3.574 -17.797 -16.547 1 94.44 216 ARG B O 1
ATOM 3731 N N . ALA B 1 217 ? 1.854 -16.5 -17.266 1 97.25 217 ALA B N 1
ATOM 3732 C CA . ALA B 1 217 ? 2.568 -15.242 -17.031 1 97.25 217 ALA B CA 1
ATOM 3733 C C . ALA B 1 217 ? 2.902 -15.07 -15.547 1 97.25 217 ALA B C 1
ATOM 3735 O O . ALA B 1 217 ? 4.027 -14.711 -15.195 1 97.25 217 ALA B O 1
ATOM 3736 N N . ARG B 1 218 ? 1.98 -15.383 -14.664 1 95.31 218 ARG B N 1
ATOM 3737 C CA . ARG B 1 218 ? 2.199 -15.266 -13.227 1 95.31 218 ARG B CA 1
ATOM 3738 C C . ARG B 1 218 ? 3.32 -16.203 -12.766 1 95.31 218 ARG B C 1
ATOM 3740 O O . ARG B 1 218 ? 4.238 -15.766 -12.062 1 95.31 218 ARG B O 1
ATOM 3747 N N . ARG B 1 219 ? 3.277 -17.422 -13.234 1 93.44 219 ARG B N 1
ATOM 3748 C CA . ARG B 1 219 ? 4.277 -18.406 -12.828 1 93.44 219 ARG B CA 1
ATOM 3749 C C . ARG B 1 219 ? 5.664 -18.016 -13.32 1 93.44 219 ARG B C 1
ATOM 3751 O O . ARG B 1 219 ? 6.637 -18.062 -12.562 1 93.44 219 ARG B O 1
ATOM 3758 N N . ALA B 1 220 ? 5.707 -17.641 -14.586 1 95.62 220 ALA B N 1
ATOM 3759 C CA . ALA B 1 220 ? 6.984 -17.25 -15.18 1 95.62 220 ALA B CA 1
ATOM 3760 C C . ALA B 1 220 ? 7.559 -16.016 -14.508 1 95.62 220 ALA B C 1
ATOM 3762 O O . ALA B 1 220 ? 8.758 -15.945 -14.242 1 95.62 220 ALA B O 1
ATOM 3763 N N . THR B 1 221 ? 6.73 -15.055 -14.227 1 96.94 221 THR B N 1
ATOM 3764 C CA . THR B 1 221 ? 7.16 -13.82 -13.578 1 96.94 221 THR B CA 1
ATOM 3765 C C . THR B 1 221 ? 7.699 -14.102 -12.18 1 96.94 221 THR B C 1
ATOM 3767 O O . THR B 1 221 ? 8.727 -13.555 -11.781 1 96.94 221 THR B O 1
ATOM 3770 N N . ARG B 1 222 ? 7.023 -14.93 -11.469 1 95.25 222 ARG B N 1
ATOM 3771 C CA . ARG B 1 222 ? 7.48 -15.273 -10.133 1 95.25 222 ARG B CA 1
ATOM 3772 C C . ARG B 1 222 ? 8.883 -15.875 -10.164 1 95.25 222 ARG B C 1
ATOM 3774 O O . ARG B 1 222 ? 9.758 -15.477 -9.398 1 95.25 222 ARG B O 1
ATOM 3781 N N . ALA B 1 223 ? 9.07 -16.812 -11.055 1 95 223 ALA B N 1
ATOM 3782 C CA . ALA B 1 223 ? 10.375 -17.469 -11.172 1 95 223 ALA B CA 1
ATOM 3783 C C . ALA B 1 223 ? 11.461 -16.469 -11.547 1 95 223 ALA B C 1
ATOM 3785 O O . ALA B 1 223 ? 12.555 -16.484 -10.977 1 95 223 ALA B O 1
ATOM 3786 N N . LEU B 1 224 ? 11.195 -15.602 -12.508 1 95.62 224 LEU B N 1
ATOM 3787 C CA . LEU B 1 224 ? 12.148 -14.609 -12.977 1 95.62 224 LEU B CA 1
ATOM 3788 C C . LEU B 1 224 ? 12.523 -13.641 -11.859 1 95.62 224 LEU B C 1
ATOM 3790 O O . LEU B 1 224 ? 13.703 -13.352 -11.648 1 95.62 224 LEU B O 1
ATOM 3794 N N . LEU B 1 225 ? 11.539 -13.164 -11.109 1 94.12 225 LEU B N 1
ATOM 3795 C CA . LEU B 1 225 ? 11.781 -12.156 -10.086 1 94.12 225 LEU B CA 1
ATOM 3796 C C . LEU B 1 225 ? 12.453 -12.773 -8.867 1 94.12 225 LEU B C 1
ATOM 3798 O O . LEU B 1 225 ? 13.266 -12.117 -8.203 1 94.12 225 LEU B O 1
ATOM 3802 N N . GLU B 1 226 ? 12.109 -14.031 -8.562 1 93.44 226 GLU B N 1
ATOM 3803 C CA . GLU B 1 226 ? 12.812 -14.703 -7.473 1 93.44 226 GLU B CA 1
ATOM 3804 C C . GLU B 1 226 ? 14.312 -14.758 -7.734 1 93.44 226 GLU B C 1
ATOM 3806 O O . GLU B 1 226 ? 15.117 -14.523 -6.832 1 93.44 226 GLU B O 1
ATOM 3811 N N . ARG B 1 227 ? 14.656 -15.078 -8.945 1 92.5 227 ARG B N 1
ATOM 3812 C CA . ARG B 1 227 ? 16.062 -15.125 -9.32 1 92.5 227 ARG B CA 1
ATOM 3813 C C . ARG B 1 227 ? 16.703 -13.742 -9.242 1 92.5 227 ARG B C 1
ATOM 3815 O O . ARG B 1 227 ? 17.797 -13.586 -8.719 1 92.5 227 ARG B O 1
ATOM 3822 N N . LEU B 1 228 ? 16.016 -12.766 -9.773 1 90.25 228 LEU B N 1
ATOM 3823 C CA . LEU B 1 228 ? 16.516 -11.398 -9.727 1 90.25 228 LEU B CA 1
ATOM 3824 C C . LEU B 1 228 ? 16.688 -10.93 -8.289 1 90.25 228 LEU B C 1
ATOM 3826 O O . LEU B 1 228 ? 17.688 -10.281 -7.961 1 90.25 228 LEU B O 1
ATOM 3830 N N . ASP B 1 229 ? 15.719 -11.234 -7.426 1 88.75 229 ASP B N 1
ATOM 3831 C CA . ASP B 1 229 ? 15.758 -10.852 -6.02 1 88.75 229 ASP B CA 1
ATOM 3832 C C . ASP B 1 229 ? 16.984 -11.445 -5.32 1 88.75 229 ASP B C 1
ATOM 3834 O O . ASP B 1 229 ? 17.641 -10.773 -4.531 1 88.75 229 ASP B O 1
ATOM 3838 N N . ARG B 1 230 ? 17.234 -12.695 -5.633 1 88.94 230 ARG B N 1
ATOM 3839 C CA . ARG B 1 230 ? 18.391 -13.352 -5.039 1 88.94 230 ARG B CA 1
ATOM 3840 C C . ARG B 1 230 ? 19.688 -12.641 -5.441 1 88.94 230 ARG B C 1
ATOM 3842 O O . ARG B 1 230 ?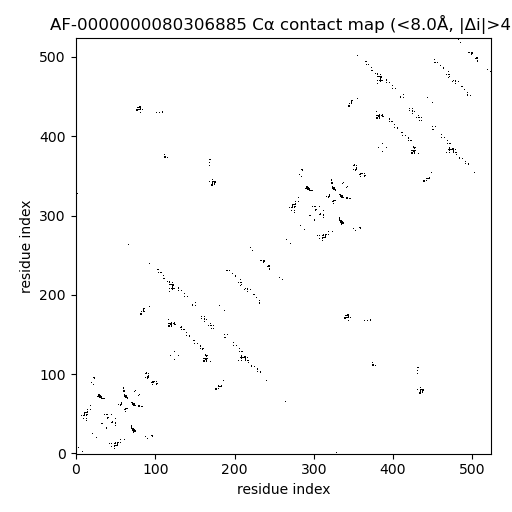 20.562 -12.43 -4.609 1 88.94 230 ARG B O 1
ATOM 3849 N N . THR B 1 231 ? 19.781 -12.383 -6.656 1 84.38 231 THR B N 1
ATOM 3850 C CA . THR B 1 231 ? 20.953 -11.68 -7.156 1 84.38 231 THR B CA 1
ATOM 3851 C C . THR B 1 231 ? 21.094 -10.312 -6.488 1 84.38 231 THR B C 1
ATOM 3853 O O . THR B 1 231 ? 22.203 -9.922 -6.094 1 84.38 231 THR B O 1
ATOM 3856 N N . THR B 1 232 ? 20.031 -9.578 -6.379 1 82 232 THR B N 1
ATOM 3857 C CA . THR B 1 232 ? 20.031 -8.258 -5.758 1 82 232 THR B CA 1
ATOM 3858 C C . THR B 1 232 ? 20.5 -8.336 -4.309 1 82 232 THR B C 1
ATOM 3860 O O . THR B 1 232 ? 21.359 -7.559 -3.883 1 82 232 THR B O 1
ATOM 3863 N N . LEU B 1 233 ? 19.953 -9.289 -3.572 1 82.19 233 LEU B N 1
ATOM 3864 C CA . LEU B 1 233 ? 20.281 -9.422 -2.158 1 82.19 233 LEU B CA 1
ATOM 3865 C C . LEU B 1 233 ? 21.75 -9.82 -1.979 1 82.19 233 LEU B C 1
ATOM 3867 O O . LEU B 1 233 ? 22.422 -9.352 -1.054 1 82.19 233 LEU B O 1
ATOM 3871 N N . SER B 1 234 ? 22.172 -10.688 -2.871 1 81.94 234 SER B N 1
ATOM 3872 C CA . SER B 1 234 ? 23.578 -11.086 -2.822 1 81.94 234 SER B CA 1
ATOM 3873 C C . SER B 1 234 ? 24.484 -9.883 -3.053 1 81.94 234 SER B C 1
ATOM 3875 O O . SER B 1 234 ? 25.484 -9.711 -2.346 1 81.94 234 SER B O 1
ATOM 3877 N N . ARG B 1 235 ? 24.219 -9.086 -3.955 1 76.44 235 ARG B N 1
ATOM 3878 C CA . ARG B 1 235 ? 25.047 -7.93 -4.285 1 76.44 235 ARG B CA 1
ATOM 3879 C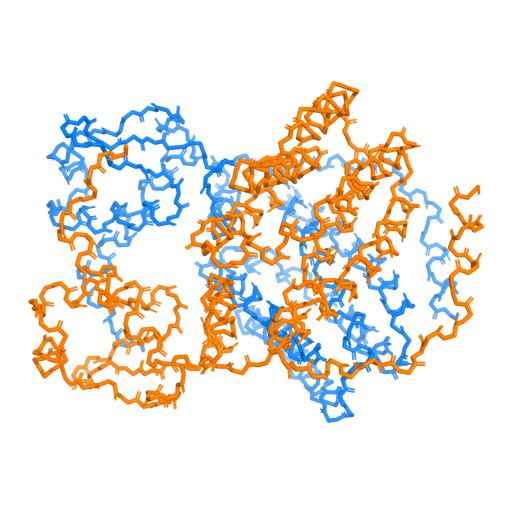 C . ARG B 1 235 ? 25.016 -6.898 -3.164 1 76.44 235 ARG B C 1
ATOM 3881 O O . ARG B 1 235 ? 26.047 -6.336 -2.803 1 76.44 235 ARG B O 1
ATOM 3888 N N . VAL B 1 236 ? 23.844 -6.668 -2.699 1 74.75 236 VAL B N 1
ATOM 3889 C CA . VAL B 1 236 ? 23.719 -5.695 -1.621 1 74.75 236 VAL B CA 1
ATOM 3890 C C . VAL B 1 236 ? 24.422 -6.211 -0.373 1 74.75 236 VAL B C 1
ATOM 3892 O O . VAL B 1 236 ? 25.078 -5.441 0.34 1 74.75 236 VAL B O 1
ATOM 3895 N N . GLY B 1 237 ? 24.188 -7.488 -0.132 1 74.38 237 GLY B N 1
ATOM 3896 C CA . GLY B 1 237 ? 24.906 -8.086 0.981 1 74.38 237 GLY B CA 1
ATOM 3897 C C . GLY B 1 237 ? 26.406 -7.926 0.87 1 74.38 237 GLY B C 1
ATOM 3898 O O . GLY B 1 237 ? 27.078 -7.617 1.856 1 74.38 237 GLY B O 1
ATOM 3899 N N . ALA B 1 238 ? 26.922 -8.148 -0.296 1 72.62 238 ALA B N 1
ATOM 3900 C CA . ALA B 1 238 ? 28.344 -7.984 -0.534 1 72.62 238 ALA B CA 1
ATOM 3901 C C . ALA B 1 238 ? 28.781 -6.535 -0.324 1 72.62 238 ALA B C 1
ATOM 3903 O O . ALA B 1 238 ? 29.844 -6.27 0.224 1 72.62 238 ALA B O 1
ATOM 3904 N N . PHE B 1 239 ? 27.969 -5.723 -0.788 1 68.12 239 PHE B N 1
ATOM 3905 C CA . PHE B 1 239 ? 28.266 -4.301 -0.649 1 68.12 239 PHE B CA 1
ATOM 3906 C C . PHE B 1 239 ? 28.281 -3.893 0.819 1 68.12 239 PHE B C 1
ATOM 3908 O O . PHE B 1 239 ? 29.141 -3.1 1.233 1 68.12 239 PHE B O 1
ATOM 3915 N N . LEU B 1 240 ? 27.375 -4.414 1.555 1 68.94 240 LEU B N 1
ATOM 3916 C CA . LEU B 1 240 ? 27.266 -4.055 2.965 1 68.94 240 LEU B CA 1
ATOM 3917 C C . LEU B 1 240 ? 28.219 -4.895 3.812 1 68.94 240 LEU B C 1
ATOM 3919 O O . LEU B 1 240 ? 28.328 -4.68 5.023 1 68.94 240 LEU B O 1
ATOM 3923 N N . GLY B 1 241 ? 29.031 -5.582 3.139 1 64.81 241 GLY B N 1
ATOM 3924 C CA . GLY B 1 241 ? 29.938 -6.449 3.875 1 64.81 241 GLY B CA 1
ATOM 3925 C C . GLY B 1 241 ? 29.234 -7.559 4.625 1 64.81 241 GLY B C 1
ATOM 3926 O O . GLY B 1 241 ? 29.734 -8.055 5.637 1 64.81 241 GLY B O 1
ATOM 3927 N N . MET B 1 242 ? 27.969 -7.777 4.316 1 58.72 242 MET B N 1
ATOM 3928 C CA . MET B 1 242 ? 27.156 -8.781 5.008 1 58.72 242 MET B CA 1
ATOM 3929 C C . MET B 1 242 ? 27.172 -10.109 4.258 1 58.72 242 MET B C 1
ATOM 3931 O O . MET B 1 242 ? 27.297 -10.133 3.031 1 58.72 242 MET B O 1
ATOM 3935 N N . THR B 1 243 ? 27.688 -11.234 4.863 1 49.47 243 THR B N 1
ATOM 3936 C CA . THR B 1 243 ? 27.531 -12.562 4.266 1 49.47 243 THR B CA 1
ATOM 3937 C C . THR B 1 243 ? 26.062 -12.914 4.098 1 49.47 243 THR B C 1
ATOM 3939 O O . THR B 1 243 ? 25.297 -12.891 5.066 1 49.47 243 THR B O 1
ATOM 3942 N N . VAL B 1 244 ? 25.516 -12.547 3.17 1 46.22 244 VAL B N 1
ATOM 3943 C CA . VAL B 1 244 ? 24.125 -12.945 2.926 1 46.22 244 VAL B CA 1
ATOM 3944 C C . VAL B 1 244 ? 24 -14.461 3.057 1 46.22 244 VAL B C 1
ATOM 3946 O O . VAL B 1 244 ? 24.766 -15.211 2.438 1 46.22 244 VAL B O 1
ATOM 3949 N N . ARG B 1 245 ? 23.531 -15.086 4.109 1 38.34 245 ARG B N 1
ATOM 3950 C CA . ARG B 1 245 ? 23.281 -16.516 4.227 1 38.34 245 ARG B CA 1
ATOM 3951 C C . ARG B 1 245 ? 22.594 -17.062 2.975 1 38.34 245 ARG B C 1
ATOM 3953 O O . ARG B 1 245 ? 21.531 -16.578 2.588 1 38.34 245 ARG B O 1
ATOM 3960 N N . GLU B 1 246 ? 23.312 -17.516 1.974 1 40 246 GLU B N 1
ATOM 3961 C CA . GLU B 1 246 ? 22.781 -18.359 0.9 1 40 246 GLU B CA 1
ATOM 3962 C C . GLU B 1 246 ? 21.766 -19.359 1.429 1 40 246 GLU B C 1
ATOM 3964 O O . GLU B 1 246 ? 22.078 -20.172 2.311 1 40 246 GLU B O 1
ATOM 3969 N N . GLY B 1 247 ? 20.641 -19.062 1.788 1 33.44 247 GLY B N 1
ATOM 3970 C CA . GLY B 1 247 ? 19.891 -20.281 1.955 1 33.44 247 GLY B CA 1
ATOM 3971 C C . GLY B 1 247 ? 20.297 -21.375 0.98 1 33.44 247 GLY B C 1
ATOM 3972 O O . GLY B 1 247 ? 20.75 -21.094 -0.129 1 33.44 247 GLY B O 1
ATOM 3973 N N . ALA B 1 248 ? 20.578 -22.594 1.577 1 31.94 248 ALA B N 1
ATOM 3974 C CA . ALA B 1 248 ? 21.125 -23.859 1.092 1 31.94 248 ALA B CA 1
ATOM 3975 C C . ALA B 1 248 ? 20.5 -24.266 -0.238 1 31.94 248 ALA B C 1
ATOM 3977 O O . ALA B 1 248 ? 20.812 -25.312 -0.792 1 31.94 248 ALA B O 1
ATOM 3978 N N . HIS B 1 249 ? 19.172 -23.859 -0.554 1 30.78 249 HIS B N 1
ATOM 3979 C CA . HIS B 1 249 ? 18.672 -24.75 -1.594 1 30.78 249 HIS B CA 1
ATOM 3980 C C . HIS B 1 249 ? 19.266 -24.406 -2.951 1 30.78 249 HIS B C 1
ATOM 3982 O O . HIS B 1 249 ? 18.734 -23.562 -3.68 1 30.78 249 HIS B O 1
ATOM 3988 N N . ASP B 1 250 ? 20.453 -24.266 -3.162 1 33.72 250 ASP B N 1
ATOM 3989 C CA . ASP B 1 250 ? 21.234 -24.047 -4.383 1 33.72 250 ASP B CA 1
ATOM 3990 C C . ASP B 1 250 ? 20.781 -25 -5.488 1 33.72 250 ASP B C 1
ATOM 3992 O O . ASP B 1 250 ? 21.344 -24.984 -6.594 1 33.72 250 ASP B O 1
ATOM 3996 N N . GLY B 1 251 ? 20.453 -26.297 -5.027 1 30.23 251 GLY B N 1
ATOM 3997 C CA . GLY B 1 251 ? 20.75 -27.281 -6.043 1 30.23 251 GLY B CA 1
ATOM 3998 C C . GLY B 1 251 ? 20.172 -26.953 -7.398 1 30.23 251 GLY B C 1
ATOM 3999 O O . GLY B 1 251 ? 20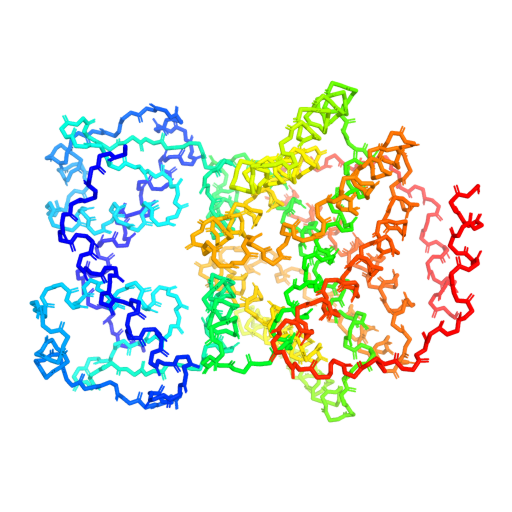.875 -26.484 -8.289 1 30.23 251 GLY B O 1
ATOM 4000 N N . ASP B 1 252 ? 19.172 -27.906 -7.887 1 31.61 252 ASP B N 1
ATOM 4001 C CA . ASP B 1 252 ? 18.797 -28.516 -9.156 1 31.61 252 ASP B CA 1
ATOM 4002 C C . ASP B 1 252 ? 17.859 -27.625 -9.953 1 31.61 252 ASP B C 1
ATOM 4004 O O . ASP B 1 252 ? 17.375 -28 -11.016 1 31.61 252 ASP B O 1
ATOM 4008 N N . THR B 1 253 ? 17.469 -26.438 -9.477 1 33.91 253 THR B N 1
ATOM 4009 C CA . THR B 1 253 ? 16.281 -25.875 -10.109 1 33.91 253 THR B CA 1
ATOM 4010 C C . THR B 1 253 ? 16.656 -24.984 -11.289 1 33.91 253 THR B C 1
ATOM 4012 O O . THR B 1 253 ? 15.797 -24.406 -11.953 1 33.91 253 THR B O 1
ATOM 4015 N N . ASP B 1 254 ? 17.844 -24.703 -11.539 1 35.06 254 ASP B N 1
ATOM 4016 C CA . ASP B 1 254 ? 18.25 -23.938 -12.711 1 35.06 254 ASP B CA 1
ATOM 4017 C C . ASP B 1 254 ? 17.766 -24.594 -14 1 35.06 254 ASP B C 1
ATOM 4019 O O . ASP B 1 254 ? 17.438 -23.906 -14.969 1 35.06 254 ASP B O 1
ATOM 4023 N N . HIS B 1 255 ? 17.922 -25.922 -14.078 1 34.59 255 HIS B N 1
ATOM 4024 C CA . HIS B 1 255 ? 17.656 -26.672 -15.297 1 34.59 255 HIS B CA 1
ATOM 4025 C C . HIS B 1 255 ? 16.156 -26.688 -15.617 1 34.59 255 HIS B C 1
ATOM 4027 O O . HIS B 1 255 ? 15.766 -26.797 -16.781 1 34.59 255 HIS B O 1
ATOM 4033 N N . GLU B 1 256 ? 15.211 -26.75 -14.648 1 31.2 256 GLU B N 1
ATOM 4034 C CA . GLU B 1 256 ? 13.789 -26.938 -14.914 1 31.2 256 GLU B CA 1
ATOM 4035 C C . GLU B 1 256 ? 13.133 -25.641 -15.367 1 31.2 256 GLU B C 1
ATOM 4037 O O . GLU B 1 256 ? 12.102 -25.672 -16.047 1 31.2 256 GLU B O 1
ATOM 4042 N N . ALA B 1 257 ? 13.531 -24.516 -14.93 1 37.53 257 ALA B N 1
ATOM 4043 C CA . ALA B 1 257 ? 12.93 -23.281 -15.414 1 37.53 257 ALA B CA 1
ATOM 4044 C C . ALA B 1 257 ? 13.234 -23.062 -16.891 1 37.53 257 ALA B C 1
ATOM 4046 O O . ALA B 1 257 ? 12.438 -22.453 -17.609 1 37.53 257 ALA B O 1
ATOM 4047 N N . GLU B 1 258 ? 14.383 -23.344 -17.312 1 35.19 258 GLU B N 1
ATOM 4048 C CA . GLU B 1 258 ? 14.695 -23.281 -18.734 1 35.19 258 GLU B CA 1
ATOM 4049 C C . GLU B 1 258 ? 13.711 -24.109 -19.562 1 35.19 258 GLU B C 1
ATOM 4051 O O . GLU B 1 258 ? 13.422 -23.781 -20.719 1 35.19 258 GLU B O 1
ATOM 4056 N N . GLU B 1 259 ? 13.297 -25.188 -18.984 1 36.75 259 GLU B N 1
ATOM 4057 C CA . GLU B 1 259 ? 12.414 -26.078 -19.75 1 36.75 259 GLU B CA 1
ATOM 4058 C C . GLU B 1 259 ? 10.992 -25.531 -19.797 1 36.75 259 GLU B C 1
ATOM 4060 O O . GLU B 1 259 ? 10.281 -25.734 -20.781 1 36.75 259 GLU B O 1
ATOM 4065 N N . GLU B 1 260 ? 10.516 -24.922 -18.719 1 36.31 260 GLU B N 1
ATOM 4066 C CA . GLU B 1 260 ? 9.141 -24.422 -18.781 1 36.31 260 GLU B CA 1
ATOM 4067 C C . GLU B 1 260 ? 9.055 -23.156 -19.625 1 36.31 260 GLU B C 1
ATOM 4069 O O . GLU B 1 260 ? 7.973 -22.766 -20.078 1 36.31 260 GLU B O 1
ATOM 4074 N N . LEU B 1 261 ? 10.078 -22.438 -19.781 1 39.31 261 LEU B N 1
ATOM 4075 C CA . LEU B 1 261 ? 10.125 -21.266 -20.656 1 39.31 261 LEU B CA 1
ATOM 4076 C C . LEU B 1 261 ? 10.305 -21.688 -22.109 1 39.31 261 LEU B C 1
ATOM 4078 O O . LEU B 1 261 ? 10.219 -20.859 -23.016 1 39.31 261 LEU B O 1
ATOM 4082 N N . ARG B 1 262 ? 10.781 -22.906 -22.438 1 33.97 262 ARG B N 1
ATOM 4083 C CA . ARG B 1 262 ? 10.742 -23.406 -23.797 1 33.97 262 ARG B CA 1
ATOM 4084 C C . ARG B 1 262 ? 9.344 -23.891 -24.172 1 33.97 262 ARG B C 1
ATOM 4086 O O . ARG B 1 262 ? 8.688 -24.562 -23.375 1 33.97 262 ARG B O 1
#

Organism: NCBI:txid927083

InterPro domains:
  IPR000524 Transcription regulator HTH, GntR [PF00392] (13-73)
  IPR000524 Transcription regulator HTH, GntR [PR00035] (33-47)
  IPR000524 Transcription regulator HTH, GntR [PR00035] (47-63)
  IPR000524 Transcription regulator HTH, GntR [PS50949] (8-76)
  IPR000524 Transcription regulator HTH, GntR [SM00345] (14-73)
  IPR000524 Transcription regulator HTH, GntR [cd07377] (13-73)
  IPR008920 Transcription regulator FadR/GntR, C-terminal [G3DSA:1.20.120.530] (83-235)
  IPR008920 Transcription regulator FadR/GntR, C-terminal [SSF48008] (103-231)
  IPR011711 GntR, C-terminal [PF07729] (105-226)
  IPR011711 GntR, C-terminal [SM00895] (105-227)
  IPR036388 Winged helix-like DNA-binding domain superfamily [G3DSA:1.10.10.10] (6-81)
  IPR036390 Winged helix DNA-binding domain superfamily [SSF46785] (3-92)

Solvent-accessible surface area (backbone atoms only — not comparable to full-atom values): 27467 Å² total; per-residue (Å²): 124,80,75,66,57,66,66,58,49,52,14,50,50,50,28,49,53,52,48,50,36,37,74,57,46,77,47,40,64,72,36,66,54,68,51,65,70,59,42,16,60,75,71,72,48,51,60,68,40,42,51,52,12,50,50,54,36,34,74,44,21,41,34,46,77,40,90,94,69,45,38,31,26,38,48,42,72,71,45,11,28,49,69,52,51,37,54,51,42,48,33,27,73,70,66,65,34,74,55,74,56,57,51,52,25,42,50,51,46,49,44,40,52,47,19,48,32,45,13,36,19,13,66,54,42,47,72,67,55,54,50,50,50,53,54,49,50,56,57,40,66,73,27,81,88,32,64,68,62,28,48,54,43,49,54,51,49,54,47,52,45,31,56,28,33,73,30,66,41,53,29,13,42,45,33,42,52,52,50,32,55,68,72,31,67,72,56,48,57,67,52,46,78,40,44,73,61,50,53,52,50,52,53,50,49,52,55,39,30,72,66,49,38,30,71,61,25,25,54,51,42,44,56,54,44,52,54,52,48,50,53,50,49,48,52,50,18,55,72,70,69,40,83,57,79,69,72,78,84,70,74,76,62,72,67,56,54,59,53,71,74,98,123,79,77,65,57,65,65,60,48,52,15,50,52,52,29,49,53,51,49,49,36,38,74,58,47,77,47,40,62,73,36,68,54,69,52,64,71,59,42,15,61,73,70,72,48,52,60,68,39,42,52,53,12,48,50,54,37,34,75,43,22,40,35,45,79,40,89,94,69,45,38,31,26,38,50,41,72,72,45,11,29,49,68,51,53,39,54,50,42,49,33,27,75,70,67,65,37,75,59,73,57,56,52,50,25,42,50,51,47,50,45,41,53,47,19,46,32,45,14,37,18,13,66,56,44,48,72,66,55,54,49,49,51,52,53,48,51,58,57,41,65,73,27,81,88,34,62,69,62,29,48,53,43,49,54,51,49,54,46,52,46,30,56,27,34,74,30,67,43,52,29,12,43,46,32,42,52,52,50,33,55,68,72,31,66,70,57,49,56,68,54,47,78,39,44,71,62,50,54,52,48,51,53,51,49,51,55,38,31,72,66,50,39,30,69,60,26,25,54,52,41,43,54,54,45,53,52,50,47,51,53,51,49,46,52,50,17,54,71,69,69,40,81,56,78,68,70,79,83,68,73,78,63,72,66,57,55,58,52,70,74,98

Secondary structure (DSSP, 8-state):
-----HHHHHHHHHHHHHHHHHHTTSS-TT-BPPPHHHHHHHHT--HHHHHHHHHHHHHTTSEEEETTTEEEEP-HHHH--TTHHHHHHHHHHTTSS--HHHHHHHHHHHHHHHHHHHHHHHHH--HHHHHHHHHHHHHHHTTTT-HHHHHHHHHHHHHHHHHTTT-HHHHHHHHHHHHHHHT-HHHHHHHHTTHHHHHHHHHHHHHHHHTT-HHHHHHHHHHHHHHHHHHHHHHHHHHTT------STTSSHHHHHHHH--/-----HHHHHHHHHHHHHHHHHHTTSS-TT-BPPPHHHHHHHHT--HHHHHHHHHHHHHTTSEEEETTTEEEEP-HHHH--TTHHHHHHHHHHTTSSS-THHHHHHHHHHHHHHHHHHHHHHHH--HHHHHHHHHHHHHHHTTTT-HHHHHHHHHHHHHHHHHTTT-HHHHHHHHHHHHHHHT-HHHHHHHHTTHHHHHHHHHHHHHHHHTT-HHHHHHHHHHHHHHHHHHHHHHHHHHTT------S--SSHHHHHHHH--

Nearest PDB structures (foldseek):
  1hw1-assembly1_A  TM=7.777E-01  e=6.805E-10  Escherichia coli
  4p9u-assembly2_A  TM=7.649E-01  e=1.574E-08  Vibrio cholerae
  1h9t-assembly1_A  TM=7.442E-01  e=3.492E-08  Escherichia coli
  5xgf-assembly1_A  TM=7.422E-01  e=3.017E-07  Vibrio diabolicus E0666
  9jpl-assembly1_B  TM=7.045E-01  e=7.942E-04  Achromobacter denitrificans NBRC 15125